Protein AF-0000000084530623 (afdb_homodimer)

Nearest PDB structures (foldseek):
  5x11-assembly3_D  TM=7.740E-01  e=1.094E-07  Bacillus spizizenii str. W23
  5x11-assembly1_B  TM=7.734E-01  e=1.094E-07  Bacillus spizizenii str. W23
  5y8t-assembly2_B  TM=8.026E-01  e=1.816E-06  Bacillus spizizenii str. W23
  5x11-assembly2_E  TM=7.440E-01  e=3.146E-06  Bacillus spizizenii str. W23
  2dpd-assembly1_B  TM=6.064E-01  e=1.530E-02  Bacillus subtilis

Radius of gyration: 24.26 Å; Cα contacts (8 Å, |Δi|>4): 432; chains: 2; bounding box: 48×68×61 Å

Sequence (396 aa):
MAKRRKVSNPLALVVLAELGAEPMHPYEMGRRLKEHGKDRNVKYNRSSLYMVVEQLRKAGFVAEQETVRDTQRPERTVYALTPEGQAEMLDWMREWLSEPQDEYPAFGVALCLLVVLPTEESAELLGRRLEALDERIDASRALLHKGEEMGVHPMFVVEEEFALAMLQAERRYTERLIAQIGEPEFNRTLREFMRSLQMAKRRKVSNPLALVVLAELGAEPMHPYEMGRRLKEHGKDRNVKYNRSSLYMVVEQLRKAGFVAEQETVRDTQRPERTVYALTPEGQAEMLDWMREWLSEPQDEYPAFGVALCLLVVLPTEESAELLGRRLEALDERIDASRALLHKGEEMGVHPMFVVEEEFALAMLQAERRYTERLIAQIGEPEFNRTLREFMRSLQ

pLDDT: mean 90.29, std 12.12, range [48.0, 98.88]

Solvent-accessible surface area (backbone atoms only — not comparable to full-atom values): 21869 Å² total; per-residue (Å²): 128,87,78,87,53,99,72,71,53,71,57,45,54,52,50,43,53,53,24,62,75,44,64,45,32,68,67,59,48,55,51,48,34,59,72,68,52,48,48,72,47,34,93,70,51,74,69,54,50,57,50,42,51,51,52,34,36,75,71,51,26,31,42,80,43,81,58,76,78,62,84,84,55,86,83,70,64,28,32,30,53,30,75,59,20,50,51,49,42,53,52,49,43,51,45,36,48,24,43,88,72,94,74,63,53,62,51,48,45,34,39,68,50,46,81,80,46,58,56,67,57,48,39,54,33,45,50,49,20,46,53,52,43,50,52,52,44,50,52,47,51,49,52,54,50,51,36,54,74,70,65,52,59,68,76,81,43,47,31,57,54,49,51,42,48,49,49,51,40,51,43,55,50,50,54,50,48,40,56,49,56,65,32,66,67,51,49,52,52,46,53,54,50,56,55,67,74,102,128,87,76,90,52,99,72,71,52,69,57,46,53,53,50,43,52,53,25,63,75,42,64,44,32,68,67,59,49,53,53,48,34,59,72,67,50,49,50,71,46,35,92,71,50,74,70,56,52,56,51,41,52,50,52,34,34,75,71,50,27,30,43,78,42,83,57,76,78,61,84,85,55,87,84,70,64,27,33,30,54,29,75,61,20,50,50,48,42,53,52,49,43,51,45,34,48,24,43,87,72,94,73,64,52,61,52,47,42,32,37,66,51,46,81,81,47,58,56,69,57,49,39,53,33,43,50,49,20,46,54,52,44,50,52,52,45,52,52,47,51,50,53,53,50,50,36,55,76,71,63,52,58,66,79,80,42,49,31,57,54,48,52,43,49,50,49,52,40,52,44,54,52,51,54,51,49,40,55,48,58,64,32,66,67,50,50,52,53,46,53,54,50,55,56,66,74,102

Foldseek 3Di:
DDDDDLQDAPVLLVVLVVQAVHWAFLVVSLVVCVVLVVCVVHVDDSVVSVVSVVSCVVVVQKDWDPDPCPPPDDPRTIIHGDPVVVVVSVVVVVCVVPDDDDDDDPVNVCVVVVVVDDLVVVLVVLVVVLVVLVVVLVVLVVVVVVCVVVVNDVVSCVVSVVVNVVSVVVNVVSVVSSVQSPDPVNVVVVVVVVVVVD/DPDDDLQDAPVLLVVLVVQAVHWAFLVVSVVVCVVLVVCVVHVDDSVVSVVSVVSCVVVVQKDWDPDPCPPPDDDRTIIHGDPVVVVVSVVVVVCVVPDDDDDDDPVNVCVVVVVVDDLVVVLVVLVVVLVVLVVVLVVLVVVVVVCVVVVNDVVSCVVSVVVNVVSVVVNVVSVVSSVQSPDPVNVVVVVVVVVVVD

Secondary structure (DSSP, 8-state):
-PPP-SS--HHHHHHHHHHHH--B-HHHHHHHHHHTTGGGTS---HHHHHHHHHHHHHTTSEEEE-----TTS----EEEE-HHHHHHHHHHHHHHHHSPPP---HHHHHHHTGGGS-HHHHHHHHHHHHHHHHHHHHHHHHHHHHHHHTT--GGGGHHHHHHHHHHHHHHHHHHHHHHHHT-HHHHHHHHHHHHHH-/-PPP-SS--HHHHHHHHHHHH--B-HHHHHHHHHHTTGGGTS---HHHHHHHHHHHHHTTSEEEE-----TTS--PPEEEE-HHHHHHHHHHHHHHHHSPPP---HHHHHHHTGGGS-HHHHHHHHHHHHHHHHHHHHHHHHHHHHHHHTT--GGGGHHHHHHHHHHHHHHHHHHHHHHHHH-HHHHHHHHHHHHHH-

Structure (mmCIF, N/CA/C/O backbone):
data_AF-0000000084530623-model_v1
#
loop_
_entity.id
_entity.type
_entity.pdbx_description
1 polymer 'PadR family transcriptional regulator'
#
loop_
_atom_site.group_PDB
_atom_site.id
_atom_site.type_symbol
_atom_site.label_atom_id
_atom_site.label_alt_id
_atom_site.label_comp_id
_atom_site.label_asym_id
_atom_site.label_entity_id
_atom_site.label_seq_id
_atom_site.pdbx_PDB_ins_code
_atom_site.Cartn_x
_atom_site.Cartn_y
_atom_site.Cartn_z
_atom_site.occupancy
_atom_site.B_iso_or_equiv
_atom_site.auth_seq_id
_atom_site.auth_comp_id
_atom_site.auth_asym_id
_atom_site.auth_atom_id
_atom_site.pdbx_PDB_model_num
ATOM 1 N N . MET A 1 1 ? -2.211 8.555 -14.922 1 56.53 1 MET A N 1
ATOM 2 C CA . MET A 1 1 ? -0.882 8.32 -14.367 1 56.53 1 MET A CA 1
ATOM 3 C C . MET A 1 1 ? -0.499 9.414 -13.383 1 56.53 1 MET A C 1
ATOM 5 O O . MET A 1 1 ? -0.974 10.547 -13.492 1 56.53 1 MET A O 1
ATOM 9 N N . ALA A 1 2 ? 0.182 8.906 -12.289 1 60.12 2 ALA A N 1
ATOM 10 C CA . ALA A 1 2 ? 0.637 9.938 -11.367 1 60.12 2 ALA A CA 1
ATOM 11 C C . ALA A 1 2 ? 1.493 10.977 -12.078 1 60.12 2 ALA A C 1
ATOM 13 O O . ALA A 1 2 ? 2.287 10.641 -12.961 1 60.12 2 ALA A O 1
ATOM 14 N N . LYS A 1 3 ? 1.276 12.273 -11.852 1 73.38 3 LYS A N 1
ATOM 15 C CA . LYS A 1 3 ? 2.062 13.383 -12.383 1 73.38 3 LYS A CA 1
ATOM 16 C C . LYS A 1 3 ? 3.514 13.297 -11.922 1 73.38 3 LYS A C 1
ATOM 18 O O . LYS A 1 3 ? 3.787 12.93 -10.773 1 73.38 3 LYS A O 1
ATOM 23 N N . ARG A 1 4 ? 4.324 13.57 -12.867 1 81.88 4 ARG A N 1
ATOM 24 C CA . ARG A 1 4 ? 5.742 13.609 -12.523 1 81.88 4 ARG A CA 1
ATOM 25 C C . ARG A 1 4 ? 6.082 14.859 -11.719 1 81.88 4 ARG A C 1
ATOM 27 O O . ARG A 1 4 ? 5.875 15.977 -12.195 1 81.88 4 ARG A O 1
ATOM 34 N N . ARG A 1 5 ? 6.492 14.656 -10.594 1 92.06 5 ARG A N 1
ATOM 35 C CA . ARG A 1 5 ? 6.805 15.773 -9.703 1 92.06 5 ARG A CA 1
ATOM 36 C C . ARG A 1 5 ? 8.312 15.922 -9.523 1 92.06 5 ARG A C 1
ATOM 38 O O . ARG A 1 5 ? 9.047 14.93 -9.516 1 92.06 5 ARG A O 1
ATOM 45 N N . LYS A 1 6 ? 8.75 17.219 -9.398 1 93.12 6 LYS A N 1
ATOM 46 C CA . LYS A 1 6 ? 10.172 17.5 -9.188 1 93.12 6 LYS A CA 1
ATOM 47 C C . LYS A 1 6 ? 10.703 16.766 -7.965 1 93.12 6 LYS A C 1
ATOM 49 O O . LYS A 1 6 ? 11.836 16.281 -7.965 1 93.12 6 LYS A O 1
ATOM 54 N N . VAL A 1 7 ? 9.953 16.766 -6.961 1 94 7 VAL A N 1
ATOM 55 C CA . VAL A 1 7 ? 10.211 15.992 -5.75 1 94 7 VAL A CA 1
ATOM 56 C C . VAL A 1 7 ? 9.023 15.07 -5.461 1 94 7 VAL A C 1
ATOM 58 O O . VAL A 1 7 ? 7.922 15.547 -5.188 1 94 7 VAL A O 1
ATOM 61 N N . SER A 1 8 ? 9.281 13.789 -5.492 1 92.31 8 SER A N 1
ATOM 62 C CA . SER A 1 8 ? 8.133 12.898 -5.523 1 92.31 8 SER A CA 1
ATOM 63 C C . SER A 1 8 ? 8.039 12.055 -4.254 1 92.31 8 SER A C 1
ATOM 65 O O . SER A 1 8 ? 7.074 11.32 -4.059 1 92.31 8 SER A O 1
ATOM 67 N N . ASN A 1 9 ? 9 12.18 -3.375 1 91.19 9 ASN A N 1
ATOM 68 C CA . ASN A 1 9 ? 8.961 11.477 -2.1 1 91.19 9 ASN A CA 1
ATOM 69 C C . ASN A 1 9 ? 7.777 11.922 -1.245 1 91.19 9 ASN A C 1
ATOM 71 O O . ASN A 1 9 ? 7.59 13.117 -1.017 1 91.19 9 ASN A O 1
ATOM 75 N N . PRO A 1 10 ? 6.996 10.961 -0.773 1 92.5 10 PRO A N 1
ATOM 76 C CA . PRO A 1 10 ? 5.848 11.336 0.053 1 92.5 10 PRO A CA 1
ATOM 77 C C . PRO A 1 10 ? 6.234 12.211 1.244 1 92.5 10 PRO A C 1
ATOM 79 O O . PRO A 1 10 ? 5.449 13.055 1.678 1 92.5 10 PRO A O 1
ATOM 82 N N . LEU A 1 11 ? 7.375 11.992 1.743 1 92.69 11 LEU A N 1
ATOM 83 C CA . LEU A 1 11 ? 7.859 12.828 2.836 1 92.69 11 LEU A CA 1
ATOM 84 C C . LEU A 1 11 ? 7.891 14.297 2.424 1 92.69 11 LEU A C 1
ATOM 86 O O . LEU A 1 11 ? 7.676 15.188 3.252 1 92.69 11 LEU A O 1
ATOM 90 N N . ALA A 1 12 ? 8.125 14.578 1.174 1 95.44 12 ALA A N 1
ATOM 91 C CA . ALA A 1 12 ? 8.164 15.945 0.664 1 95.44 12 ALA A CA 1
ATOM 92 C C . ALA A 1 12 ? 6.809 16.625 0.838 1 95.44 12 ALA A C 1
ATOM 94 O O . ALA A 1 12 ? 6.746 17.812 1.179 1 95.44 12 ALA A O 1
ATOM 95 N N . LEU A 1 13 ? 5.777 15.93 0.601 1 95.31 13 LEU A N 1
ATOM 96 C CA . LEU A 1 13 ? 4.445 16.5 0.785 1 95.31 13 LEU A CA 1
ATOM 97 C C . LEU A 1 13 ? 4.207 16.859 2.246 1 95.31 13 LEU A C 1
ATOM 99 O O . LEU A 1 13 ? 3.648 17.922 2.543 1 95.31 13 LEU A O 1
ATOM 103 N N . VAL A 1 14 ? 4.645 16.016 3.111 1 93.94 14 VAL A N 1
ATOM 104 C CA . VAL A 1 14 ? 4.5 16.25 4.543 1 93.94 14 VAL A CA 1
ATOM 105 C C . VAL A 1 14 ? 5.297 17.484 4.949 1 93.94 14 VAL A C 1
ATOM 107 O O . VAL A 1 14 ? 4.797 18.344 5.684 1 93.94 14 VAL A O 1
ATOM 110 N N . VAL A 1 15 ? 6.461 17.578 4.41 1 94.5 15 VAL A N 1
ATOM 111 C CA . VAL A 1 15 ? 7.324 18.719 4.707 1 94.5 15 VAL A CA 1
ATOM 112 C C . VAL A 1 15 ? 6.668 20 4.215 1 94.5 15 VAL A C 1
ATOM 114 O O . VAL A 1 15 ? 6.629 21 4.934 1 94.5 15 VAL A O 1
ATOM 117 N N . LEU A 1 16 ? 6.188 19.984 3.021 1 96.94 16 LEU A N 1
ATOM 118 C CA . LEU A 1 16 ? 5.504 21.156 2.471 1 96.94 16 LEU A CA 1
ATOM 119 C C . LEU A 1 16 ? 4.34 21.578 3.361 1 96.94 16 LEU A C 1
ATOM 121 O O . LEU A 1 16 ? 4.156 22.766 3.633 1 96.94 16 LEU A O 1
ATOM 125 N N . ALA A 1 17 ? 3.611 20.625 3.809 1 94.75 17 ALA A N 1
ATOM 126 C CA . ALA A 1 17 ? 2.455 20.922 4.652 1 94.75 17 ALA A CA 1
ATOM 127 C C . ALA A 1 17 ? 2.885 21.516 5.988 1 94.75 17 ALA A C 1
ATOM 129 O O . ALA A 1 17 ? 2.281 22.484 6.465 1 94.75 17 ALA A O 1
ATOM 130 N N . GLU A 1 18 ? 3.885 20.953 6.586 1 92.75 18 GLU A N 1
ATOM 131 C CA . GLU A 1 18 ? 4.391 21.469 7.855 1 92.75 18 GLU A CA 1
ATOM 132 C C . GLU A 1 18 ? 4.887 22.906 7.715 1 92.75 18 GLU A C 1
ATOM 134 O O . GLU A 1 18 ? 4.586 23.75 8.555 1 92.75 18 GLU A O 1
ATOM 139 N N . LEU A 1 19 ? 5.566 23.156 6.668 1 95.06 19 LEU A N 1
ATOM 140 C CA . LEU A 1 19 ? 6.117 24.484 6.449 1 95.06 19 LEU A CA 1
ATOM 141 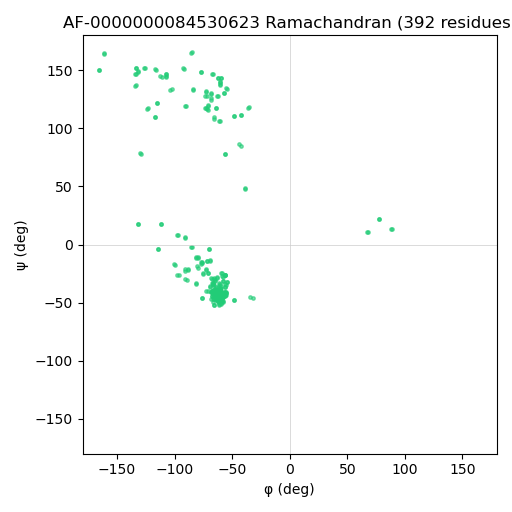C C . LEU A 1 19 ? 5.023 25.469 6.027 1 95.06 19 LEU A C 1
ATOM 143 O O . LEU A 1 19 ? 5.191 26.688 6.145 1 95.06 19 LEU A O 1
ATOM 147 N N . GLY A 1 20 ? 3.992 24.969 5.469 1 93.38 20 GLY A N 1
ATOM 148 C CA . GLY A 1 20 ? 2.832 25.797 5.164 1 93.38 20 GLY A CA 1
ATOM 149 C C . GLY A 1 20 ? 2.168 26.375 6.402 1 93.38 20 GLY A C 1
ATOM 150 O O . GLY A 1 20 ? 1.585 27.453 6.352 1 93.38 20 GLY A O 1
ATOM 151 N N . ALA A 1 21 ? 2.295 25.656 7.469 1 90.19 21 ALA A N 1
ATOM 152 C CA . ALA A 1 21 ? 1.746 26.141 8.734 1 90.19 21 ALA A CA 1
ATOM 153 C C . ALA A 1 21 ? 2.627 27.234 9.336 1 90.19 21 ALA A C 1
ATOM 155 O O . ALA A 1 21 ? 2.125 28.281 9.773 1 90.19 21 ALA A O 1
ATOM 156 N N . GLU A 1 22 ? 3.873 26.984 9.344 1 91.81 22 GLU A N 1
ATOM 157 C CA . GLU A 1 22 ? 4.836 27.984 9.82 1 91.81 22 GLU A CA 1
ATOM 158 C C . GLU A 1 22 ? 6.258 27.609 9.406 1 91.81 22 GLU A C 1
ATOM 160 O O . GLU A 1 22 ? 6.582 26.438 9.273 1 91.81 22 GLU A O 1
ATOM 165 N N . PRO A 1 23 ? 7.047 28.656 9.227 1 94.44 23 PRO A N 1
ATOM 166 C CA . PRO A 1 23 ? 8.469 28.375 8.984 1 94.44 23 PRO A CA 1
ATOM 167 C C . PRO A 1 23 ? 9.125 27.656 10.164 1 94.44 23 PRO A C 1
ATOM 169 O O . PRO A 1 23 ? 8.781 27.891 11.32 1 94.44 23 PRO A O 1
ATOM 172 N N . MET A 1 24 ? 10.086 26.688 9.859 1 92.81 24 MET A N 1
ATOM 173 C CA . MET A 1 24 ? 10.742 25.969 10.961 1 92.81 24 MET A CA 1
ATOM 174 C C . MET A 1 24 ? 12.039 25.312 10.484 1 92.81 24 MET A C 1
ATOM 176 O O . MET A 1 24 ? 12.297 25.25 9.281 1 92.81 24 MET A O 1
ATOM 180 N N . HIS A 1 25 ? 12.836 24.938 11.484 1 92.56 25 HIS A N 1
ATOM 181 C CA . HIS A 1 25 ? 14.031 24.141 11.234 1 92.56 25 HIS A CA 1
ATOM 182 C C . HIS A 1 25 ? 13.688 22.672 10.977 1 92.56 25 HIS A C 1
ATOM 184 O O . HIS A 1 25 ? 12.711 22.156 11.531 1 92.56 25 HIS A O 1
ATOM 190 N N . PRO A 1 26 ? 14.539 22.062 10.133 1 90.12 26 PRO A N 1
ATOM 191 C CA . PRO A 1 26 ? 14.305 20.625 9.922 1 90.12 26 PRO A CA 1
ATOM 192 C C . PRO A 1 26 ? 14.297 19.828 11.234 1 90.12 26 PRO A C 1
ATOM 194 O O . PRO A 1 26 ? 13.523 18.891 11.383 1 90.12 26 PRO A O 1
ATOM 197 N N . TYR A 1 27 ? 15.078 20.266 12.055 1 87.94 27 TYR A N 1
ATOM 198 C CA . TYR A 1 27 ? 15.133 19.578 13.352 1 87.94 27 TYR A CA 1
ATOM 199 C C . TYR A 1 27 ? 13.789 19.656 14.055 1 87.94 27 TYR A C 1
ATOM 201 O O . TYR A 1 27 ? 13.297 18.641 14.586 1 87.94 27 TYR A O 1
ATOM 209 N N . GLU A 1 28 ? 13.25 20.781 14.18 1 87.56 28 GLU A N 1
ATOM 210 C CA . GLU A 1 28 ? 11.945 20.984 14.805 1 87.56 28 GLU A CA 1
ATOM 211 C C . GLU A 1 28 ? 10.852 20.234 14.062 1 87.56 28 GLU A C 1
ATOM 213 O O . GLU A 1 28 ? 9.945 19.672 14.68 1 87.56 28 GLU A O 1
ATOM 218 N N . MET A 1 29 ? 10.953 20.203 12.797 1 88.44 29 MET A N 1
ATOM 219 C CA . MET A 1 29 ? 9.977 19.484 11.977 1 88.44 29 MET A CA 1
ATOM 220 C C . MET A 1 29 ? 9.992 17.984 12.305 1 88.44 29 MET A C 1
ATOM 222 O O . MET A 1 29 ? 8.938 17.375 12.453 1 88.44 29 MET A O 1
ATOM 226 N N . GLY A 1 30 ? 11.156 17.406 12.344 1 85.56 30 GLY A N 1
ATOM 227 C CA . GLY A 1 30 ? 11.289 16.016 12.711 1 85.56 30 GLY A CA 1
ATOM 228 C C . GLY A 1 30 ? 10.672 15.695 14.062 1 85.56 30 GLY A C 1
ATOM 229 O O . GLY A 1 30 ? 10 14.672 14.219 1 85.56 30 GLY A O 1
ATOM 230 N N . ARG A 1 31 ? 10.867 16.578 15.008 1 84.44 31 ARG A N 1
ATOM 231 C CA . ARG A 1 31 ? 10.297 16.406 16.344 1 84.44 31 ARG A CA 1
ATOM 232 C C . ARG A 1 31 ? 8.773 16.422 16.297 1 84.44 31 ARG A C 1
ATOM 234 O O . ARG A 1 31 ? 8.125 15.578 16.922 1 84.44 31 ARG A O 1
ATOM 241 N N . ARG A 1 32 ? 8.258 17.266 15.547 1 83.38 32 ARG A N 1
ATOM 242 C CA . ARG A 1 32 ? 6.809 17.375 15.422 1 83.38 32 ARG A CA 1
ATOM 243 C C . ARG A 1 32 ? 6.223 16.156 14.742 1 83.38 32 ARG A C 1
ATOM 245 O O . ARG A 1 32 ? 5.152 15.672 15.125 1 83.38 32 ARG A O 1
ATOM 252 N N . LEU A 1 33 ? 6.887 15.711 13.75 1 82.44 33 LEU A N 1
ATOM 253 C CA . LEU A 1 33 ? 6.418 14.531 13.023 1 82.44 33 LEU A CA 1
ATOM 254 C C . LEU A 1 33 ? 6.355 13.32 13.945 1 82.44 33 LEU A C 1
ATOM 256 O O . LEU A 1 33 ? 5.422 12.516 13.867 1 82.44 33 LEU A O 1
ATOM 260 N N . LYS A 1 34 ? 7.293 13.172 14.766 1 77.38 34 LYS A N 1
ATOM 261 C CA . LYS A 1 34 ? 7.324 12.078 15.727 1 77.38 34 LYS A CA 1
ATOM 262 C C . LYS A 1 34 ? 6.227 12.234 16.781 1 77.38 34 LYS A C 1
ATOM 264 O O . LYS A 1 34 ? 5.559 11.258 17.125 1 77.38 34 LYS A O 1
ATOM 269 N N . GLU A 1 35 ? 6.066 13.453 17.188 1 74.44 35 GLU A N 1
ATOM 270 C CA . GLU A 1 35 ? 5.102 13.742 18.234 1 74.44 35 GLU A CA 1
ATOM 271 C C . GLU A 1 35 ? 3.668 13.539 17.75 1 74.44 35 GLU A C 1
ATOM 273 O O . GLU A 1 35 ? 2.809 13.078 18.5 1 74.44 35 GLU A O 1
ATOM 278 N N . HIS A 1 36 ? 3.461 13.883 16.5 1 69.69 36 HIS A N 1
ATOM 279 C CA . HIS A 1 36 ? 2.102 13.828 15.977 1 69.69 36 HIS A CA 1
ATOM 280 C C . HIS A 1 36 ? 1.804 12.469 15.352 1 69.69 36 HIS A C 1
ATOM 282 O O . HIS A 1 36 ? 0.702 12.242 14.852 1 69.69 36 HIS A O 1
ATOM 288 N N . GLY A 1 37 ? 2.715 11.594 15.5 1 67.12 37 GLY A N 1
ATOM 289 C CA . GLY A 1 37 ? 2.502 10.25 15 1 67.12 37 GLY A CA 1
ATOM 290 C C . GLY A 1 37 ? 2.447 10.18 13.484 1 67.12 37 GLY A C 1
ATOM 291 O O . GLY A 1 37 ? 1.948 9.203 12.914 1 67.12 37 GLY A O 1
ATOM 292 N N . LYS A 1 38 ? 2.793 11.227 12.914 1 61.16 38 LYS A N 1
ATOM 293 C CA . LYS A 1 38 ? 2.76 11.25 11.453 1 61.16 38 LYS A CA 1
ATOM 294 C C . LYS A 1 38 ? 3.84 10.344 10.867 1 61.16 38 LYS A C 1
ATOM 296 O O . LYS A 1 38 ? 3.791 10 9.688 1 61.16 38 LYS A O 1
ATOM 301 N N . ASP A 1 39 ? 4.75 9.961 11.711 1 59.38 39 ASP A N 1
ATOM 302 C CA . ASP A 1 39 ? 5.816 9.062 11.273 1 59.38 39 ASP A CA 1
ATOM 303 C C . ASP A 1 39 ? 5.277 7.66 11 1 59.38 39 ASP A C 1
ATOM 305 O O . ASP A 1 39 ? 5.965 6.836 10.391 1 59.38 39 ASP A O 1
ATOM 309 N N . ARG A 1 40 ? 4.02 7.539 11.281 1 65.12 40 ARG A N 1
ATOM 310 C CA . ARG A 1 40 ? 3.41 6.238 11.023 1 65.12 40 ARG A CA 1
ATOM 311 C C . ARG A 1 40 ? 2.887 6.145 9.594 1 65.12 40 ARG A C 1
ATOM 313 O O . ARG A 1 40 ? 2.719 5.051 9.062 1 65.12 40 ARG A O 1
ATOM 320 N N . ASN A 1 41 ? 2.674 7.246 9.055 1 68.38 41 ASN A N 1
ATOM 321 C CA . ASN A 1 41 ? 2.012 7.258 7.758 1 68.38 41 ASN A CA 1
ATOM 322 C C . ASN A 1 41 ? 3.014 7.434 6.617 1 68.38 41 ASN A C 1
ATOM 324 O O . ASN A 1 41 ? 2.672 7.238 5.449 1 68.38 41 ASN A O 1
ATOM 328 N N . VAL A 1 42 ? 4.18 7.898 7.016 1 73.56 42 VAL A N 1
ATOM 329 C CA . VAL A 1 42 ? 5.238 8.062 6.027 1 73.56 42 VAL A CA 1
ATOM 330 C C . VAL A 1 42 ? 6.547 7.484 6.57 1 73.56 42 VAL A C 1
ATOM 332 O O . VAL A 1 42 ? 6.832 7.602 7.762 1 73.56 42 VAL A O 1
ATOM 335 N N . LYS A 1 43 ? 7.23 6.781 5.715 1 67.75 43 LYS A N 1
ATOM 336 C CA . LYS A 1 43 ? 8.57 6.352 6.117 1 67.75 43 LYS A CA 1
ATOM 337 C C . LYS A 1 43 ? 9.469 7.551 6.395 1 67.75 43 LYS A C 1
ATOM 339 O O . LYS A 1 43 ? 9.703 8.383 5.512 1 67.75 43 LYS A O 1
ATOM 344 N N . TYR A 1 44 ? 9.664 7.703 7.766 1 71.88 44 TYR A N 1
ATOM 345 C CA . TYR A 1 44 ? 10.453 8.844 8.211 1 71.88 44 TYR A CA 1
ATOM 346 C C . TYR A 1 44 ? 11.742 8.391 8.891 1 71.88 44 TYR A C 1
ATOM 348 O O . TYR A 1 44 ? 11.719 7.516 9.75 1 71.88 44 TYR A O 1
ATOM 356 N N . ASN A 1 45 ? 12.812 8.859 8.312 1 71.06 45 ASN A N 1
ATOM 357 C CA . ASN A 1 45 ? 14.031 8.906 9.109 1 71.06 45 ASN A CA 1
ATOM 358 C C . ASN A 1 45 ? 14.711 10.273 9.008 1 71.06 45 ASN A C 1
ATOM 360 O O . ASN A 1 45 ? 14.477 11.016 8.055 1 71.06 45 ASN A O 1
ATOM 364 N N . ARG A 1 46 ? 15.406 10.688 10.062 1 74.12 46 ARG A N 1
ATOM 365 C CA . ARG A 1 46 ? 16.031 12 10.156 1 74.12 46 ARG A CA 1
ATOM 366 C C . ARG A 1 46 ? 16.844 12.312 8.898 1 74.12 46 ARG A C 1
ATOM 368 O O . ARG A 1 46 ? 16.766 13.414 8.359 1 74.12 46 ARG A O 1
ATOM 375 N N . SER A 1 47 ? 17.625 11.414 8.492 1 79.19 47 SER A N 1
ATOM 376 C CA . SER A 1 47 ? 18.469 11.633 7.324 1 79.19 47 SER A CA 1
ATOM 377 C C . SER A 1 47 ? 17.625 11.938 6.086 1 79.19 47 SER A C 1
ATOM 379 O O . SER A 1 47 ? 17.984 12.812 5.293 1 79.19 47 SER A O 1
ATOM 381 N N . SER A 1 48 ? 16.578 11.25 5.977 1 87.94 48 SER A N 1
ATOM 382 C CA . SER A 1 48 ? 15.727 11.461 4.816 1 87.94 48 SER A CA 1
ATOM 383 C C . SER A 1 48 ? 15.055 12.828 4.863 1 87.94 48 SER A C 1
ATOM 385 O O . SER A 1 48 ? 14.836 13.453 3.82 1 87.94 48 SER A O 1
ATOM 387 N N . LEU A 1 49 ? 14.82 13.344 6 1 90.62 49 LEU A N 1
ATOM 388 C CA . LEU A 1 49 ? 14.172 14.648 6.145 1 90.62 49 LEU A CA 1
ATOM 389 C C . LEU A 1 49 ? 15.055 15.758 5.59 1 90.62 49 LEU A C 1
ATOM 391 O O . LEU A 1 49 ? 14.586 16.594 4.812 1 90.62 49 LEU A O 1
ATOM 395 N N . TYR A 1 50 ? 16.297 15.734 5.957 1 91.94 50 TYR A N 1
ATOM 396 C CA . TYR A 1 50 ? 17.219 16.75 5.496 1 91.94 50 TYR A CA 1
ATOM 397 C C . TYR A 1 50 ? 17.406 16.688 3.984 1 91.94 50 TYR A C 1
ATOM 399 O O . TYR A 1 50 ? 17.5 17.719 3.314 1 91.94 50 TYR A O 1
ATOM 407 N N . MET A 1 51 ? 17.484 15.531 3.557 1 94.56 51 MET A N 1
ATOM 408 C CA . MET A 1 51 ? 17.609 15.328 2.117 1 94.56 51 MET A CA 1
ATOM 409 C C . MET A 1 51 ? 16.406 15.891 1.375 1 94.56 51 MET A C 1
ATOM 411 O O . MET A 1 51 ? 16.562 16.562 0.356 1 94.56 51 MET A O 1
ATOM 415 N N . VAL A 1 52 ? 15.312 15.633 1.84 1 95.25 52 VAL A N 1
ATOM 416 C CA . VAL A 1 52 ? 14.078 16.062 1.195 1 95.25 52 VAL A CA 1
ATOM 417 C C . VAL A 1 52 ? 13.977 17.594 1.249 1 95.25 52 VAL A C 1
ATOM 419 O O . VAL A 1 52 ? 13.594 18.234 0.268 1 95.25 52 VAL A O 1
ATOM 422 N N . VAL A 1 53 ? 14.32 18.156 2.365 1 95 53 VAL A N 1
ATOM 423 C CA . VAL A 1 53 ? 14.289 19.609 2.5 1 95 53 VAL A CA 1
ATOM 424 C C . VAL A 1 53 ? 15.219 20.25 1.47 1 95 53 VAL A C 1
ATOM 426 O O . VAL A 1 53 ? 14.859 21.219 0.814 1 95 53 VAL A O 1
ATOM 429 N N . GLU A 1 54 ? 16.359 19.688 1.31 1 95.12 54 GLU A N 1
ATOM 430 C CA . GLU A 1 54 ? 17.312 20.188 0.336 1 95.12 54 GLU A CA 1
ATOM 431 C C . GLU A 1 54 ? 16.781 20.062 -1.087 1 95.12 54 GLU A C 1
ATOM 433 O O . GLU A 1 54 ? 16.953 20.969 -1.902 1 95.12 54 GLU A O 1
ATOM 438 N N . GLN A 1 55 ? 16.172 18.938 -1.371 1 97.38 55 GLN A N 1
ATOM 439 C CA . GLN A 1 55 ? 15.57 18.734 -2.688 1 97.38 55 GLN A CA 1
ATOM 440 C C . GLN A 1 55 ? 14.477 19.766 -2.955 1 97.38 55 GLN A C 1
ATOM 442 O O . GLN A 1 55 ? 14.375 20.312 -4.059 1 97.38 55 GLN A O 1
ATOM 447 N N . LEU A 1 56 ? 13.703 20.047 -1.978 1 97.94 56 LEU A N 1
ATOM 448 C CA . LEU A 1 56 ? 12.625 21.016 -2.109 1 97.94 56 LEU A CA 1
ATOM 449 C C . LEU A 1 56 ? 13.18 22.422 -2.307 1 97.94 56 LEU A C 1
ATOM 451 O O . LEU A 1 56 ? 12.625 23.219 -3.07 1 97.94 56 LEU A O 1
ATOM 455 N N . ARG A 1 57 ? 14.211 22.734 -1.609 1 97.06 57 ARG A N 1
ATOM 456 C CA . ARG A 1 57 ? 14.867 24.016 -1.771 1 97.06 57 ARG A CA 1
ATOM 457 C C . ARG A 1 57 ? 15.398 24.188 -3.189 1 97.06 57 ARG A C 1
ATOM 459 O O . ARG A 1 57 ? 15.18 25.219 -3.822 1 97.06 57 ARG A O 1
ATOM 466 N N . LYS A 1 58 ? 16.062 23.172 -3.641 1 97.5 58 LYS A N 1
ATOM 467 C CA . LYS A 1 58 ? 16.625 23.203 -4.988 1 97.5 58 LYS A CA 1
ATOM 468 C C . LYS A 1 58 ? 15.516 23.359 -6.035 1 97.5 58 LYS A C 1
ATOM 470 O O . LYS A 1 58 ? 15.719 24 -7.062 1 97.5 58 LYS A O 1
ATOM 475 N N . ALA A 1 59 ? 14.375 22.781 -5.738 1 97.81 59 ALA A N 1
ATOM 476 C CA . ALA A 1 59 ? 13.242 22.828 -6.656 1 97.81 59 ALA A CA 1
ATOM 477 C C . ALA A 1 59 ? 12.516 24.172 -6.559 1 97.81 59 ALA A C 1
ATOM 479 O O . ALA A 1 59 ? 11.617 24.453 -7.352 1 97.81 59 ALA A O 1
ATOM 480 N N . GLY A 1 60 ? 12.852 24.969 -5.539 1 97.81 60 GLY A N 1
ATOM 481 C CA . GLY A 1 60 ? 12.266 26.281 -5.371 1 97.81 60 GLY A CA 1
ATOM 482 C C . GLY A 1 60 ? 10.977 26.266 -4.559 1 97.81 60 GLY A C 1
ATOM 483 O O . GLY A 1 60 ? 10.242 27.266 -4.531 1 97.81 60 GLY A O 1
ATOM 484 N N . PHE A 1 61 ? 10.688 25.188 -3.898 1 98.38 61 PHE A N 1
ATOM 485 C CA . PHE A 1 61 ? 9.422 25.031 -3.188 1 98.38 61 PHE A CA 1
ATOM 486 C C . PHE A 1 61 ? 9.547 25.516 -1.749 1 98.38 61 PHE A C 1
ATOM 488 O O . PHE A 1 61 ? 8.539 25.812 -1.095 1 98.38 61 PHE A O 1
ATOM 495 N N . VAL A 1 62 ? 10.789 25.547 -1.231 1 97.75 62 VAL A N 1
ATOM 496 C CA . VAL A 1 62 ? 11.086 26.109 0.085 1 97.75 62 VAL A CA 1
ATOM 497 C C . VAL A 1 62 ? 12.312 27.016 -0.001 1 97.75 62 VAL A C 1
ATOM 499 O O . VAL A 1 62 ? 13.141 26.859 -0.899 1 97.75 62 VAL A O 1
ATOM 502 N N . ALA A 1 63 ? 12.367 28 0.889 1 96.94 63 ALA A N 1
ATOM 503 C CA . ALA A 1 63 ? 13.484 28.953 0.905 1 96.94 63 ALA A CA 1
ATOM 504 C C . ALA A 1 63 ? 14.008 29.156 2.324 1 96.94 63 ALA A C 1
ATOM 506 O O . ALA A 1 63 ? 13.242 29.078 3.289 1 96.94 63 ALA A O 1
ATOM 507 N N . GLU A 1 64 ? 15.32 29.375 2.391 1 93.94 64 GLU A N 1
ATOM 508 C CA . GLU A 1 64 ? 15.922 29.719 3.676 1 93.94 64 GLU A CA 1
ATOM 509 C C . GLU A 1 64 ? 15.477 31.109 4.137 1 93.94 64 GLU A C 1
ATOM 511 O O . GLU A 1 64 ? 15.43 32.031 3.34 1 93.94 64 GLU A O 1
ATOM 516 N N . GLN A 1 65 ? 14.938 31.078 5.328 1 86.62 65 GLN A N 1
ATOM 517 C CA . GLN A 1 65 ? 14.625 32.375 5.906 1 86.62 65 GLN A CA 1
ATOM 518 C C . GLN A 1 65 ? 15.805 32.906 6.707 1 86.62 65 GLN A C 1
ATOM 520 O O . GLN A 1 65 ? 16.531 32.156 7.359 1 86.62 65 GLN A O 1
ATOM 525 N N . GLU A 1 66 ? 16.344 34.031 6.344 1 65.44 66 GLU A N 1
ATOM 526 C CA . GLU A 1 66 ? 17.484 34.688 6.98 1 65.44 66 GLU A CA 1
ATOM 527 C C . GLU A 1 66 ? 17.359 34.656 8.5 1 65.44 66 GLU A C 1
ATOM 529 O O . GLU A 1 66 ? 16.297 34.938 9.055 1 65.44 66 GLU A O 1
ATOM 534 N N . THR A 1 67 ? 17.828 33.562 9.078 1 56.97 67 THR A N 1
ATOM 535 C CA . THR A 1 67 ? 17.922 33.594 10.531 1 56.97 67 THR A CA 1
ATOM 536 C C . THR A 1 67 ? 18.594 34.875 10.992 1 56.97 67 THR A C 1
ATOM 538 O O . THR A 1 67 ? 19.625 35.281 10.445 1 56.97 67 THR A O 1
ATOM 541 N N . VAL A 1 68 ? 17.906 35.75 11.602 1 52.81 68 VAL A N 1
ATOM 542 C CA . VAL A 1 68 ? 18.609 36.812 12.297 1 52.81 68 VAL A CA 1
ATOM 543 C C . VAL A 1 68 ? 19.812 36.25 13.055 1 52.81 68 VAL A C 1
ATOM 545 O O . VAL A 1 68 ? 19.672 35.25 13.758 1 52.81 68 VAL A O 1
ATOM 548 N N . ARG A 1 69 ? 21.016 36.594 12.602 1 50.06 69 ARG A N 1
ATOM 549 C CA . ARG A 1 69 ? 22.344 36.25 13.148 1 50.06 69 ARG A CA 1
ATOM 550 C C . ARG A 1 69 ? 22.312 36.281 14.672 1 50.06 69 ARG A C 1
ATOM 552 O O . ARG A 1 69 ? 22.391 37.344 15.289 1 50.06 69 ARG A O 1
ATOM 559 N N . ASP A 1 70 ? 21.406 35.719 15.383 1 48.16 70 ASP A N 1
ATOM 560 C CA . ASP A 1 70 ? 21.969 35.812 16.719 1 48.16 70 ASP A CA 1
ATOM 561 C C . ASP A 1 70 ? 23.234 34.969 16.859 1 48.16 70 ASP A C 1
ATOM 563 O O . ASP A 1 70 ? 23.266 33.844 16.391 1 48.16 70 ASP A O 1
ATOM 567 N N . THR A 1 71 ? 24.406 35.469 16.953 1 49.81 71 THR A N 1
ATOM 568 C CA . THR A 1 71 ? 25.828 35.156 17 1 49.81 71 THR A CA 1
ATOM 569 C C . THR A 1 71 ? 26.062 33.844 17.719 1 49.81 71 THR A C 1
ATOM 571 O O . THR A 1 71 ? 27.109 33.219 17.547 1 49.81 71 THR A O 1
ATOM 574 N N . GLN A 1 72 ? 25.469 33.5 18.875 1 51.69 72 GLN A N 1
ATOM 575 C CA . GLN A 1 72 ? 26.078 32.531 19.781 1 51.69 72 GLN A CA 1
ATOM 576 C C . GLN A 1 72 ? 25.641 31.109 19.453 1 51.69 72 GLN A C 1
ATOM 578 O O . GLN A 1 72 ? 26.156 30.156 20.016 1 51.69 72 GLN A O 1
ATOM 583 N N . ARG A 1 73 ? 24.469 30.781 18.922 1 52.09 73 ARG A N 1
ATOM 584 C CA . ARG A 1 73 ? 24.078 29.375 18.75 1 52.09 73 ARG A CA 1
ATOM 585 C C . ARG A 1 73 ? 24.234 28.938 17.297 1 52.09 73 ARG A C 1
ATOM 587 O O . ARG A 1 73 ? 24.109 29.75 16.375 1 52.09 73 ARG A O 1
ATOM 594 N N . PRO A 1 74 ? 24.859 27.734 17.125 1 54.38 74 PRO A N 1
ATOM 595 C CA . PRO A 1 74 ? 24.969 27.203 15.758 1 54.38 74 PRO A CA 1
ATOM 596 C C . PRO A 1 74 ? 23.75 27.516 14.898 1 54.38 74 PRO A C 1
ATOM 598 O O . PRO A 1 74 ? 22.625 27.531 15.398 1 54.38 74 PRO A O 1
ATOM 601 N N . GLU A 1 75 ? 23.875 28.266 13.812 1 57 75 GLU A N 1
ATOM 602 C CA . GLU A 1 75 ? 22.875 28.859 12.93 1 57 75 GLU A CA 1
ATOM 603 C C . GLU A 1 75 ? 21.938 27.797 12.367 1 57 75 GLU A C 1
ATOM 605 O O . GLU A 1 75 ? 22.391 26.859 11.703 1 57 75 GLU A O 1
ATOM 610 N N . ARG A 1 76 ? 20.922 27.297 13.164 1 75.62 76 ARG A N 1
ATOM 611 C CA . ARG A 1 76 ? 19.922 26.406 12.562 1 75.62 76 ARG A CA 1
ATOM 612 C C . ARG A 1 76 ? 19.109 27.141 11.5 1 75.62 76 ARG A C 1
ATOM 614 O O . ARG A 1 76 ? 18.625 28.25 11.734 1 75.62 76 ARG A O 1
ATOM 621 N N . THR A 1 77 ? 19.172 26.719 10.219 1 86.38 77 THR A N 1
ATOM 622 C CA . THR A 1 77 ? 18.547 27.328 9.062 1 86.38 77 THR A CA 1
ATOM 623 C C . THR A 1 77 ? 17.031 27.125 9.102 1 86.38 77 THR A C 1
ATOM 625 O O . THR A 1 77 ? 16.547 26 9.219 1 86.38 77 THR A O 1
ATOM 628 N N . VAL A 1 78 ? 16.328 28.203 9.211 1 93.56 78 VAL A N 1
ATOM 629 C CA . VAL A 1 78 ? 14.867 28.172 9.148 1 93.56 78 VAL A CA 1
ATOM 630 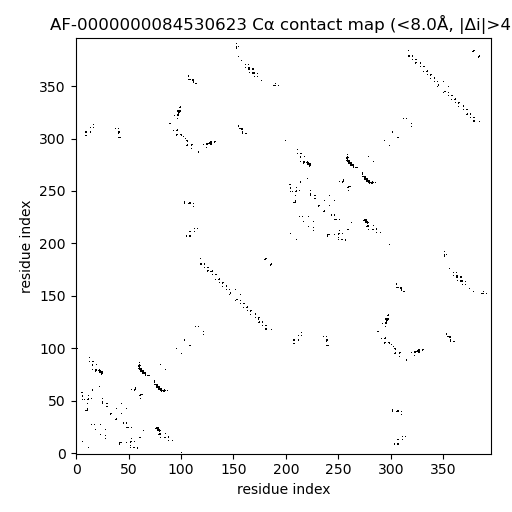C C . VAL A 1 78 ? 14.406 28.188 7.691 1 93.56 78 VAL A C 1
ATOM 632 O O . VAL A 1 78 ? 14.922 28.953 6.883 1 93.56 78 VAL A O 1
ATOM 635 N N . TYR A 1 79 ? 13.469 27.281 7.406 1 95.88 79 TYR A N 1
ATOM 636 C CA . TYR A 1 79 ? 12.914 27.219 6.059 1 95.88 79 TYR A CA 1
ATOM 637 C C . TYR A 1 79 ? 11.453 27.672 6.047 1 95.88 79 TYR A C 1
ATOM 639 O O . TYR A 1 79 ? 10.727 27.469 7.027 1 95.88 79 TYR A O 1
ATOM 647 N N . ALA A 1 80 ? 11.156 28.328 4.938 1 96.56 80 ALA A N 1
ATOM 648 C CA . ALA A 1 80 ? 9.766 28.734 4.715 1 96.56 80 ALA A CA 1
ATOM 649 C C . ALA A 1 80 ? 9.266 28.234 3.363 1 96.56 80 ALA A C 1
ATOM 651 O O . ALA A 1 80 ? 10.047 28.062 2.428 1 96.56 80 ALA A O 1
ATOM 652 N N . LEU A 1 81 ? 7.973 28.031 3.318 1 97.06 81 LEU A N 1
ATOM 653 C CA . LEU A 1 81 ? 7.309 27.641 2.082 1 97.06 81 LEU A CA 1
ATOM 654 C C . LEU A 1 81 ? 7.238 28.797 1.104 1 97.06 81 LEU A C 1
ATOM 656 O O . LEU A 1 81 ? 6.914 29.922 1.494 1 97.06 81 LEU A O 1
ATOM 660 N N . THR A 1 82 ? 7.617 28.578 -0.118 1 97.88 82 THR A N 1
ATOM 661 C CA . THR A 1 82 ? 7.453 29.594 -1.154 1 97.88 82 THR A CA 1
ATOM 662 C C . THR A 1 82 ? 6.055 29.516 -1.766 1 97.88 82 THR A C 1
ATOM 664 O O . THR A 1 82 ? 5.328 28.547 -1.547 1 97.88 82 THR A O 1
ATOM 667 N N . PRO A 1 83 ? 5.676 30.609 -2.514 1 97.88 83 PRO A N 1
ATOM 668 C CA . PRO A 1 83 ? 4.402 30.531 -3.236 1 97.88 83 PRO A CA 1
ATOM 669 C C . PRO A 1 83 ? 4.336 29.328 -4.176 1 97.88 83 PRO A C 1
ATOM 671 O O . PRO A 1 83 ? 3.285 28.688 -4.297 1 97.88 83 PRO A O 1
ATOM 674 N N . GLU A 1 84 ? 5.43 28.969 -4.801 1 98.12 84 GLU A N 1
ATOM 675 C CA . GLU A 1 84 ? 5.484 27.797 -5.676 1 98.12 84 GLU A CA 1
ATOM 676 C C . GLU A 1 84 ? 5.32 26.516 -4.879 1 98.12 84 GLU A C 1
ATOM 678 O O . GLU A 1 84 ? 4.688 25.562 -5.352 1 98.12 84 GLU A O 1
ATOM 683 N N . GLY A 1 85 ? 5.949 26.484 -3.719 1 98.25 85 GLY A N 1
ATOM 684 C CA . GLY A 1 85 ? 5.789 25.328 -2.846 1 98.25 85 GLY A CA 1
ATOM 685 C C . GLY A 1 85 ? 4.359 25.125 -2.383 1 98.25 85 GLY A C 1
ATOM 686 O O . GLY A 1 85 ? 3.885 24 -2.293 1 98.25 85 GLY A O 1
ATOM 687 N N . GLN A 1 86 ? 3.736 26.281 -2.105 1 97.81 86 GLN A N 1
ATOM 688 C CA . GLN A 1 86 ? 2.332 26.219 -1.714 1 97.81 86 GLN A CA 1
ATOM 689 C C . GLN A 1 86 ? 1.469 25.672 -2.844 1 97.81 86 GLN A C 1
ATOM 691 O O . GLN A 1 86 ? 0.605 24.828 -2.615 1 97.81 86 GLN A O 1
ATOM 696 N N . ALA A 1 87 ? 1.725 26.125 -3.986 1 97.94 87 ALA A N 1
ATOM 697 C CA . ALA A 1 87 ? 0.981 25.656 -5.152 1 97.94 87 ALA A CA 1
ATOM 698 C C . ALA A 1 87 ? 1.219 24.172 -5.387 1 97.94 87 ALA A C 1
ATOM 700 O O . ALA A 1 87 ? 0.283 23.422 -5.695 1 97.94 87 ALA A O 1
ATOM 701 N N . GLU A 1 88 ? 2.438 23.75 -5.258 1 97.94 88 GLU A N 1
ATOM 702 C CA . GLU A 1 88 ? 2.795 22.344 -5.438 1 97.94 88 GLU A CA 1
ATOM 703 C C . GLU A 1 88 ? 2.113 21.453 -4.391 1 97.94 88 GLU A C 1
ATOM 705 O O . GLU A 1 88 ? 1.597 20.391 -4.719 1 97.94 88 GLU A O 1
ATOM 710 N N . MET A 1 89 ? 2.139 21.906 -3.178 1 97.81 89 MET A N 1
ATOM 711 C CA . MET A 1 89 ? 1.51 21.172 -2.086 1 97.81 89 MET A CA 1
ATOM 712 C C . MET A 1 89 ? 0.025 20.953 -2.361 1 97.81 89 MET A C 1
ATOM 714 O O . MET A 1 89 ? -0.475 19.828 -2.246 1 97.81 89 MET A O 1
ATOM 718 N N . LEU A 1 90 ? -0.665 22.016 -2.744 1 97.94 90 LEU A N 1
ATOM 719 C CA . LEU A 1 90 ? -2.102 21.938 -2.982 1 97.94 90 LEU A CA 1
ATOM 720 C C . LEU A 1 90 ? -2.404 21.062 -4.195 1 97.94 90 LEU A C 1
ATOM 722 O O . LEU A 1 90 ? -3.35 20.281 -4.176 1 97.94 90 LEU A O 1
ATOM 726 N N . ASP A 1 91 ? -1.585 21.203 -5.199 1 98 91 ASP A N 1
ATOM 727 C CA . ASP A 1 91 ? -1.751 20.375 -6.383 1 98 91 ASP A CA 1
ATOM 728 C C . ASP A 1 91 ? -1.572 18.891 -6.039 1 98 91 ASP A C 1
ATOM 730 O O . ASP A 1 91 ? -2.35 18.047 -6.488 1 98 91 ASP A O 1
ATOM 734 N N . TRP A 1 92 ? -0.582 18.625 -5.289 1 97.62 92 TRP A N 1
ATOM 735 C CA . TRP A 1 92 ? -0.281 17.266 -4.848 1 97.62 92 TRP A CA 1
ATOM 736 C C . TRP A 1 92 ? -1.426 16.703 -4.012 1 97.62 92 TRP A C 1
ATOM 738 O O . TRP A 1 92 ? -1.874 15.57 -4.246 1 97.62 92 TRP A O 1
ATOM 748 N N . MET A 1 93 ? -1.896 17.484 -3.141 1 97.5 93 MET A N 1
ATOM 749 C CA . MET A 1 93 ? -3.023 17.078 -2.299 1 97.5 93 MET A CA 1
ATOM 750 C C . MET A 1 93 ? -4.254 16.781 -3.146 1 97.5 93 MET A C 1
ATOM 752 O O . MET A 1 93 ? -4.922 15.766 -2.939 1 97.5 93 MET A O 1
ATOM 756 N N . ARG A 1 94 ? -4.555 17.578 -4.066 1 98.12 94 ARG A N 1
ATOM 757 C CA . ARG A 1 94 ? -5.719 17.375 -4.926 1 98.12 94 ARG A CA 1
ATOM 758 C C . ARG A 1 94 ? -5.598 16.094 -5.723 1 98.12 94 ARG A C 1
ATOM 760 O O . ARG A 1 94 ? -6.57 15.336 -5.852 1 98.12 94 ARG A O 1
ATOM 767 N N . GLU A 1 95 ? -4.426 15.852 -6.152 1 97.88 95 GLU A N 1
ATOM 768 C CA . GLU A 1 95 ? -4.191 14.625 -6.91 1 97.88 95 GLU A CA 1
ATOM 769 C C . GLU A 1 95 ? -4.387 13.391 -6.035 1 97.88 95 GLU A C 1
ATOM 771 O O . GLU A 1 95 ? -5.148 12.484 -6.387 1 97.88 95 GLU A O 1
ATOM 776 N N . TRP A 1 96 ? -3.738 13.352 -4.898 1 96.94 96 TRP A N 1
ATOM 777 C CA . TRP A 1 96 ? -3.748 12.164 -4.051 1 96.94 96 TRP A CA 1
ATOM 778 C C . TRP A 1 96 ? -5.117 11.969 -3.412 1 96.94 96 TRP A C 1
ATOM 780 O O . TRP A 1 96 ? -5.516 10.836 -3.121 1 96.94 96 TRP A O 1
ATOM 790 N N . LEU A 1 97 ? -5.895 13.016 -3.254 1 98 97 LEU A N 1
ATOM 791 C CA . LEU A 1 97 ? -7.219 12.891 -2.654 1 98 97 LEU A CA 1
ATOM 792 C C . LEU A 1 97 ? -8.242 12.414 -3.684 1 98 97 LEU A C 1
ATOM 794 O O . LEU A 1 97 ? -9.125 11.625 -3.363 1 98 97 LEU A O 1
ATOM 798 N N . SER A 1 98 ? -8.062 12.812 -4.914 1 98.31 98 SER A N 1
ATOM 799 C CA . SER A 1 98 ? -9.109 12.562 -5.898 1 98.31 98 SER A CA 1
ATOM 800 C C . SER A 1 98 ? -8.812 11.312 -6.719 1 98.31 98 SER A C 1
ATOM 802 O O . SER A 1 98 ? -9.727 10.68 -7.25 1 98.31 98 SER A O 1
ATOM 804 N N . GLU A 1 99 ? -7.559 11 -6.828 1 97.75 99 GLU A N 1
ATOM 805 C CA . GLU A 1 99 ? -7.18 9.945 -7.77 1 97.75 99 GLU A CA 1
ATOM 806 C C . GLU A 1 99 ? -6.555 8.758 -7.047 1 97.75 99 GLU A C 1
ATOM 808 O O . GLU A 1 99 ? -5.418 8.844 -6.574 1 97.75 99 GLU A O 1
ATOM 813 N N . PRO A 1 100 ? -7.32 7.66 -7.027 1 97 100 PRO A N 1
ATOM 814 C CA . PRO A 1 100 ? -6.672 6.461 -6.484 1 97 100 PRO A CA 1
ATOM 815 C C . PRO A 1 100 ? -5.387 6.102 -7.223 1 97 100 PRO A C 1
ATOM 817 O O . PRO A 1 100 ? -5.359 6.09 -8.453 1 97 100 PRO A O 1
ATOM 820 N N . GLN A 1 101 ? -4.324 5.883 -6.465 1 93.5 101 GLN A N 1
ATOM 821 C CA . GLN A 1 101 ? -3.035 5.516 -7.039 1 93.5 101 GLN A CA 1
ATOM 822 C C . GLN A 1 101 ? -2.875 4 -7.113 1 93.5 101 GLN A C 1
ATOM 824 O O . GLN A 1 101 ? -3.461 3.27 -6.309 1 93.5 101 GLN A O 1
ATOM 829 N N . ASP A 1 102 ? -2.119 3.545 -8.055 1 89.75 102 ASP A N 1
ATOM 830 C CA . ASP A 1 102 ? -1.787 2.125 -8.102 1 89.75 102 ASP A CA 1
ATOM 831 C C . ASP A 1 102 ? -0.828 1.747 -6.973 1 89.75 102 ASP A C 1
ATOM 833 O O . ASP A 1 102 ? 0.253 2.328 -6.852 1 89.75 102 ASP A O 1
ATOM 837 N N . GLU A 1 103 ? -1.324 0.856 -6.18 1 90.19 103 GLU A N 1
ATOM 838 C CA . GLU A 1 103 ? -0.525 0.337 -5.074 1 90.19 103 GLU A CA 1
ATOM 839 C C . GLU A 1 103 ? -0.275 -1.16 -5.227 1 90.19 103 GLU A C 1
ATOM 841 O O . GLU A 1 103 ? -1.07 -1.867 -5.852 1 90.19 103 GLU A O 1
ATOM 846 N N . TYR A 1 104 ? 0.844 -1.613 -4.699 1 89.44 104 TYR A N 1
ATOM 847 C CA . TYR A 1 104 ? 1.248 -3.012 -4.809 1 89.44 104 TYR A CA 1
ATOM 848 C C . TYR A 1 104 ? 1.622 -3.578 -3.445 1 89.44 104 TYR A C 1
ATOM 850 O O . TYR A 1 104 ? 2.803 -3.773 -3.15 1 89.44 104 TYR A O 1
ATOM 858 N N . PRO A 1 105 ? 0.59 -3.893 -2.729 1 93.62 105 PRO A N 1
ATOM 859 C CA . PRO A 1 105 ? 0.885 -4.418 -1.394 1 93.62 105 PRO A CA 1
ATOM 860 C C . PRO A 1 105 ? 1.569 -5.781 -1.436 1 93.62 105 PRO A C 1
ATOM 862 O O . PRO A 1 105 ? 1.263 -6.605 -2.303 1 93.62 105 PRO A O 1
ATOM 865 N N . ALA A 1 106 ? 2.441 -6 -0.455 1 94.56 106 ALA A N 1
ATOM 866 C CA . ALA A 1 106 ? 3.17 -7.258 -0.339 1 94.56 106 ALA A CA 1
ATOM 867 C C . ALA A 1 106 ? 2.211 -8.445 -0.286 1 94.56 106 ALA A C 1
ATOM 869 O O . ALA A 1 106 ? 2.441 -9.469 -0.937 1 94.56 106 ALA A O 1
ATOM 870 N N . PHE A 1 107 ? 1.175 -8.32 0.464 1 97.81 107 PHE A N 1
ATOM 871 C CA . PHE A 1 107 ? 0.207 -9.406 0.596 1 97.81 107 PHE A CA 1
ATOM 872 C C . PHE A 1 107 ? -0.418 -9.742 -0.753 1 97.81 107 PHE A C 1
ATOM 874 O O . PHE A 1 107 ? -0.686 -10.906 -1.046 1 97.81 107 PHE A O 1
ATOM 881 N N . GLY A 1 108 ? -0.692 -8.703 -1.582 1 94.94 108 GLY A N 1
ATOM 882 C CA . GLY A 1 108 ? -1.203 -8.938 -2.922 1 94.94 108 GLY A CA 1
ATOM 883 C C . GLY A 1 108 ? -0.265 -9.766 -3.781 1 94.94 108 GLY A C 1
ATOM 884 O O . GLY A 1 108 ? -0.698 -10.695 -4.465 1 94.94 108 GLY A O 1
ATOM 885 N N . VAL A 1 109 ? 0.962 -9.477 -3.701 1 93.88 109 VAL A N 1
ATOM 886 C CA . VAL A 1 109 ? 1.959 -10.219 -4.461 1 93.88 109 VAL A CA 1
ATOM 887 C C . VAL A 1 109 ? 1.997 -11.672 -3.982 1 93.88 109 VAL A C 1
ATOM 889 O O . VAL A 1 109 ? 2.008 -12.602 -4.793 1 93.88 109 VAL A O 1
ATOM 892 N N . ALA A 1 110 ? 1.984 -11.812 -2.691 1 96.38 110 ALA A N 1
ATOM 893 C CA . ALA A 1 110 ? 1.998 -13.164 -2.131 1 96.38 110 ALA A CA 1
ATOM 894 C C . ALA A 1 110 ? 0.77 -13.953 -2.572 1 96.38 110 ALA A C 1
ATOM 896 O O . ALA A 1 110 ? 0.871 -15.141 -2.902 1 96.38 110 ALA A O 1
ATOM 897 N N . LEU A 1 111 ? -0.321 -13.305 -2.592 1 96.69 111 LEU A N 1
ATOM 898 C CA . LEU A 1 111 ? -1.551 -13.969 -3.01 1 96.69 111 LEU A CA 1
ATOM 899 C C . LEU A 1 111 ? -1.473 -14.391 -4.473 1 96.69 111 LEU A C 1
ATOM 901 O O . LEU A 1 111 ? -1.977 -15.445 -4.848 1 96.69 111 LEU A O 1
ATOM 905 N N . CYS A 1 112 ? -0.871 -13.539 -5.285 1 93.06 112 CYS A N 1
ATOM 906 C CA . CYS A 1 112 ? -0.705 -13.852 -6.699 1 93.06 112 CYS A CA 1
ATOM 907 C C . CYS A 1 112 ? 0.085 -15.141 -6.883 1 93.06 112 CYS A C 1
ATOM 909 O O . CYS A 1 112 ? -0.135 -15.875 -7.848 1 93.06 112 CYS A O 1
ATOM 911 N N . LEU A 1 113 ? 0.919 -15.484 -5.953 1 93.88 113 LEU A N 1
ATOM 912 C CA . LEU A 1 113 ? 1.843 -16.609 -6.074 1 93.88 113 LEU A CA 1
ATOM 913 C C . LEU A 1 113 ? 1.467 -17.734 -5.109 1 93.88 113 LEU A C 1
ATOM 915 O O . LEU A 1 113 ? 2.264 -18.641 -4.863 1 93.88 113 LEU A O 1
ATOM 919 N N . LEU A 1 114 ? 0.302 -17.719 -4.633 1 95.44 114 LEU A N 1
ATOM 920 C CA . LEU A 1 114 ? -0.125 -18.594 -3.547 1 95.44 114 LEU A CA 1
ATOM 921 C C . LEU A 1 114 ? 0.033 -20.047 -3.938 1 95.44 114 LEU A C 1
ATOM 923 O O . LEU A 1 114 ? 0.319 -20.906 -3.088 1 95.44 114 LEU A O 1
ATOM 927 N N . VAL A 1 115 ? 0.022 -20.391 -5.176 1 92.31 115 VAL A N 1
ATOM 928 C CA . VAL A 1 115 ? 0.005 -21.766 -5.684 1 92.31 115 VAL A CA 1
ATOM 929 C C . VAL A 1 115 ? 1.367 -22.422 -5.457 1 92.31 115 VAL A C 1
ATOM 931 O O . VAL A 1 115 ? 1.506 -23.641 -5.574 1 92.31 115 VAL A O 1
ATOM 934 N N . VAL A 1 116 ? 2.367 -21.672 -5.152 1 93.81 116 VAL A N 1
ATOM 935 C CA . VAL A 1 116 ? 3.697 -22.25 -4.973 1 93.81 116 VAL A CA 1
ATOM 936 C C . VAL A 1 116 ? 3.777 -22.953 -3.617 1 93.81 116 VAL A C 1
ATOM 938 O O . VAL A 1 116 ? 4.723 -23.703 -3.355 1 93.81 116 VAL A O 1
ATOM 941 N N . LEU A 1 117 ? 2.857 -22.703 -2.74 1 96.06 117 LEU A N 1
ATOM 942 C CA . LEU A 1 117 ? 2.785 -23.344 -1.431 1 96.06 117 LEU A CA 1
ATOM 943 C C . LEU A 1 117 ? 1.645 -24.344 -1.38 1 96.06 117 LEU A C 1
ATOM 945 O O . LEU A 1 117 ? 0.598 -24.141 -1.999 1 96.06 117 LEU A O 1
ATOM 949 N N . PRO A 1 118 ? 1.877 -25.438 -0.592 1 94.56 118 PRO A N 1
ATOM 950 C CA . PRO A 1 118 ? 0.719 -26.297 -0.318 1 94.56 118 PRO A CA 1
ATOM 951 C C . PRO A 1 118 ? -0.411 -25.547 0.389 1 94.56 118 PRO A C 1
ATOM 953 O O . PRO A 1 118 ? -0.153 -24.703 1.244 1 94.56 118 PRO A O 1
ATOM 956 N N . THR A 1 119 ? -1.67 -25.875 0.059 1 95.44 119 THR A N 1
ATOM 957 C CA . THR A 1 119 ? -2.82 -25.141 0.593 1 95.44 119 THR A CA 1
ATOM 958 C C . THR A 1 119 ? -2.871 -25.266 2.113 1 95.44 119 THR A C 1
ATOM 960 O O . THR A 1 119 ? -3.266 -24.312 2.799 1 95.44 119 THR A O 1
ATOM 963 N N . GLU A 1 120 ? -2.484 -26.359 2.609 1 95.62 120 GLU A N 1
ATOM 964 C CA . GLU A 1 120 ? -2.479 -26.531 4.059 1 95.62 120 GLU A CA 1
ATOM 965 C C . GLU A 1 120 ? -1.499 -25.562 4.727 1 95.62 120 GLU A C 1
ATOM 967 O O . GLU A 1 120 ? -1.818 -24.953 5.746 1 95.62 120 GLU A O 1
ATOM 972 N N . GLU A 1 121 ? -0.334 -25.484 4.172 1 97.62 121 GLU A N 1
ATOM 973 C CA . GLU A 1 121 ? 0.644 -24.531 4.703 1 97.62 121 GLU A CA 1
ATOM 974 C C . GLU A 1 121 ? 0.145 -23.094 4.586 1 97.62 121 GLU A C 1
ATOM 976 O O . GLU A 1 121 ? 0.304 -22.297 5.512 1 97.62 121 GLU A O 1
ATOM 981 N N . SER A 1 122 ? -0.441 -22.781 3.449 1 98.06 122 SER A N 1
ATOM 982 C CA . SER A 1 122 ? -1.008 -21.453 3.256 1 98.06 122 SER A CA 1
ATOM 983 C C . SER A 1 122 ? -2.041 -21.125 4.328 1 98.06 122 SER A C 1
ATOM 985 O O . SER A 1 122 ? -2.045 -20.031 4.883 1 98.06 122 SER A O 1
ATOM 987 N N . ALA A 1 123 ? -2.877 -22.062 4.637 1 97.94 123 ALA A N 1
ATOM 988 C CA . ALA A 1 123 ? -3.9 -21.859 5.656 1 97.94 123 ALA A CA 1
ATOM 989 C C . ALA A 1 123 ? -3.27 -21.547 7.012 1 97.94 123 ALA A C 1
ATOM 991 O O . ALA A 1 123 ? -3.742 -20.672 7.742 1 97.94 123 ALA A O 1
ATOM 992 N N . GLU A 1 124 ? -2.256 -22.25 7.297 1 98.31 124 GLU A N 1
ATOM 993 C CA . GLU A 1 124 ? -1.553 -22.031 8.555 1 98.31 124 GLU A CA 1
ATOM 994 C C . GLU A 1 124 ? -0.929 -20.641 8.609 1 98.31 124 GLU A C 1
ATOM 996 O O . GLU A 1 124 ? -1.048 -19.938 9.617 1 98.31 124 GLU A O 1
ATOM 1001 N N . LEU A 1 125 ? -0.259 -20.25 7.582 1 98.69 125 LEU A N 1
ATOM 1002 C CA . LEU A 1 125 ? 0.379 -18.953 7.5 1 98.69 125 LEU A CA 1
ATOM 1003 C C . LEU A 1 125 ? -0.66 -17.828 7.562 1 98.69 125 LEU A C 1
ATOM 1005 O O . LEU A 1 125 ? -0.456 -16.828 8.25 1 98.69 125 LEU A O 1
ATOM 1009 N N . LEU A 1 126 ? -1.784 -18.016 6.914 1 98.81 126 LEU A N 1
ATOM 1010 C CA . LEU A 1 126 ? -2.869 -17.047 6.941 1 98.81 126 LEU A CA 1
ATOM 1011 C C . LEU A 1 126 ? -3.479 -16.953 8.336 1 98.81 126 LEU A C 1
ATOM 1013 O O . LEU A 1 126 ? -3.926 -15.875 8.75 1 98.81 126 LEU A O 1
ATOM 1017 N N . GLY A 1 127 ? -3.488 -18.047 9.008 1 98.75 127 GLY A N 1
ATOM 1018 C CA . GLY A 1 127 ? -3.902 -18.016 10.406 1 98.75 127 GLY A CA 1
ATOM 1019 C C . GLY A 1 127 ? -3.027 -17.109 11.258 1 98.75 127 GLY A C 1
ATOM 1020 O O . GLY A 1 127 ? -3.533 -16.344 12.078 1 98.75 127 GLY A O 1
ATOM 1021 N N . ARG A 1 128 ? -1.77 -17.188 11.094 1 98.75 128 ARG A N 1
ATOM 1022 C CA . ARG A 1 128 ? -0.837 -16.312 11.789 1 98.75 128 ARG A CA 1
ATOM 1023 C C . ARG A 1 128 ? -1.062 -14.859 11.398 1 98.75 128 ARG A C 1
ATOM 1025 O O . ARG A 1 128 ? -0.998 -13.969 12.25 1 98.75 128 ARG A O 1
ATOM 1032 N N . ARG A 1 129 ? -1.341 -14.672 10.18 1 98.75 129 ARG A N 1
ATOM 1033 C CA . ARG A 1 129 ? -1.637 -13.32 9.719 1 98.75 129 ARG A CA 1
ATOM 1034 C C . ARG A 1 129 ? -2.875 -12.766 10.414 1 98.75 129 ARG A C 1
ATOM 1036 O O . ARG A 1 129 ? -2.904 -11.594 10.789 1 98.75 129 ARG A O 1
ATOM 1043 N N . LEU A 1 130 ? -3.883 -13.594 10.531 1 98.75 130 LEU A N 1
ATOM 1044 C CA . LEU A 1 130 ? -5.105 -13.164 11.203 1 98.75 130 LEU A CA 1
ATOM 1045 C C . LEU A 1 130 ? -4.816 -12.68 12.617 1 98.75 130 LEU A C 1
ATOM 1047 O O . LEU A 1 130 ? -5.348 -11.656 13.055 1 98.75 130 LEU A O 1
ATOM 1051 N N . GLU A 1 131 ? -3.988 -13.367 13.258 1 98.75 131 GLU A N 1
ATOM 1052 C CA . GLU A 1 131 ? -3.613 -12.969 14.609 1 98.75 131 GLU A CA 1
ATOM 1053 C C . GLU A 1 131 ? -2.893 -11.625 14.617 1 98.75 131 GLU A C 1
ATOM 1055 O O . GLU A 1 131 ? -3.166 -10.773 15.461 1 98.75 131 GLU A O 1
ATOM 1060 N N . ALA A 1 132 ? -2.012 -11.492 13.719 1 98.69 132 ALA A N 1
ATOM 1061 C CA . ALA A 1 132 ? -1.276 -10.242 13.609 1 98.69 132 ALA A CA 1
ATOM 1062 C C . ALA A 1 132 ? -2.211 -9.086 13.258 1 98.69 132 ALA A C 1
ATOM 1064 O O . ALA A 1 132 ? -2.072 -7.98 13.789 1 98.69 132 ALA A O 1
ATOM 1065 N N . LEU A 1 133 ? -3.158 -9.336 12.359 1 98.69 133 LEU A N 1
ATOM 1066 C CA . LEU A 1 133 ? -4.137 -8.32 11.992 1 98.69 133 LEU A CA 1
ATOM 1067 C C . LEU A 1 133 ? -5.004 -7.938 13.188 1 98.69 133 LEU A C 1
ATOM 1069 O O . LEU A 1 133 ? -5.305 -6.758 13.383 1 98.69 133 LEU A O 1
ATOM 1073 N N . ASP A 1 134 ? -5.371 -8.93 13.953 1 98.81 134 ASP A N 1
ATOM 1074 C CA . ASP A 1 134 ? -6.16 -8.648 15.148 1 98.81 134 ASP A CA 1
ATOM 1075 C C . ASP A 1 134 ? -5.402 -7.727 16.109 1 98.81 134 ASP A C 1
ATOM 1077 O O . ASP A 1 134 ? -5.98 -6.801 16.672 1 98.81 134 ASP A O 1
ATOM 1081 N N . GLU A 1 135 ? -4.164 -7.957 16.25 1 98.69 135 GLU A N 1
ATOM 1082 C CA . GLU A 1 135 ? -3.34 -7.109 17.109 1 98.69 135 GLU A CA 1
ATOM 1083 C C . GLU A 1 135 ? -3.271 -5.684 16.578 1 98.69 135 GLU A C 1
ATOM 1085 O O . GLU A 1 135 ? -3.377 -4.723 17.344 1 98.69 135 GLU A O 1
ATOM 1090 N N . ARG A 1 136 ? -3.094 -5.527 15.305 1 97.81 136 ARG A N 1
ATOM 1091 C CA . ARG A 1 136 ? -3.029 -4.203 14.695 1 97.81 136 ARG A CA 1
ATOM 1092 C C . ARG A 1 136 ? -4.367 -3.48 14.812 1 97.81 136 ARG A C 1
ATOM 1094 O O . ARG A 1 136 ? -4.406 -2.271 15.055 1 97.81 136 ARG A O 1
ATOM 1101 N N . ILE A 1 137 ? -5.422 -4.219 14.648 1 98.75 137 ILE A N 1
ATOM 1102 C CA . ILE A 1 137 ? -6.758 -3.652 14.766 1 98.75 137 ILE A CA 1
ATOM 1103 C C . ILE A 1 137 ? -6.988 -3.162 16.203 1 98.75 137 ILE A C 1
ATOM 1105 O O . ILE A 1 137 ? -7.484 -2.055 16.406 1 98.75 137 ILE A O 1
ATOM 1109 N N . ASP A 1 138 ? -6.602 -3.967 17.141 1 98.69 138 ASP A N 1
ATOM 1110 C CA . ASP A 1 138 ? -6.746 -3.584 18.531 1 98.69 138 ASP A CA 1
ATOM 1111 C C . ASP A 1 138 ? -5.941 -2.324 18.844 1 98.69 138 ASP A C 1
ATOM 1113 O O . ASP A 1 138 ? -6.426 -1.433 19.547 1 98.69 138 ASP A O 1
ATOM 1117 N N . ALA A 1 139 ? -4.754 -2.266 18.391 1 97.19 139 ALA A N 1
ATOM 1118 C CA . ALA A 1 139 ? -3.904 -1.096 18.609 1 97.19 139 ALA A CA 1
ATOM 1119 C C . ALA A 1 139 ? -4.523 0.151 17.984 1 97.19 139 ALA A C 1
ATOM 1121 O O . ALA A 1 139 ? -4.508 1.228 18.578 1 97.19 139 ALA A O 1
ATOM 1122 N N . SER A 1 140 ? -5.059 0.017 16.812 1 96.38 140 SER A N 1
ATOM 1123 C CA . SER A 1 140 ? -5.695 1.133 16.125 1 96.38 140 SER A CA 1
ATOM 1124 C C . SER A 1 140 ? -6.934 1.616 16.875 1 96.38 140 SER A C 1
ATOM 1126 O O . SER A 1 140 ? -7.125 2.82 17.047 1 96.38 140 SER A O 1
ATOM 1128 N N . ARG A 1 141 ? -7.715 0.688 17.297 1 98.25 141 ARG A N 1
ATOM 1129 C CA . ARG A 1 141 ? -8.898 1.036 18.078 1 98.25 141 ARG A CA 1
ATOM 1130 C C . ARG A 1 141 ? -8.508 1.766 19.359 1 98.25 141 ARG A C 1
ATOM 1132 O O . ARG A 1 141 ? -9.18 2.723 19.766 1 98.25 141 ARG A O 1
ATOM 1139 N N . ALA A 1 142 ? -7.484 1.312 19.969 1 97.44 142 ALA A N 1
ATOM 1140 C CA . ALA A 1 142 ? -7.012 1.946 21.203 1 97.44 142 ALA A CA 1
ATOM 1141 C C . ALA A 1 142 ? -6.562 3.381 20.938 1 97.44 142 ALA A C 1
ATOM 1143 O O . ALA A 1 142 ? -6.824 4.277 21.734 1 97.44 142 ALA A O 1
ATOM 1144 N N . LEU A 1 143 ? -5.891 3.566 19.859 1 93.69 143 LEU A N 1
ATOM 1145 C CA . LEU A 1 143 ? -5.449 4.906 19.484 1 93.69 143 LEU A CA 1
ATOM 1146 C C . LEU A 1 143 ? -6.637 5.828 19.25 1 93.69 143 LEU A C 1
ATOM 1148 O O . LEU A 1 143 ? -6.633 6.977 19.703 1 93.69 143 LEU A O 1
ATOM 1152 N N . LEU A 1 144 ? -7.629 5.336 18.594 1 96.06 144 LEU A N 1
ATOM 1153 C CA . LEU A 1 144 ? -8.82 6.125 18.312 1 96.06 144 LEU A CA 1
ATOM 1154 C C . LEU A 1 144 ? -9.57 6.453 19.609 1 96.06 144 LEU A C 1
ATOM 1156 O O . LEU A 1 144 ? -10.039 7.578 19.797 1 96.06 144 LEU A O 1
ATOM 1160 N N . HIS A 1 145 ? -9.648 5.508 20.469 1 97.19 145 HIS A N 1
ATOM 1161 C CA . HIS A 1 145 ? -10.297 5.715 21.75 1 97.19 145 HIS A CA 1
ATOM 1162 C C . HIS A 1 145 ? -9.547 6.758 22.578 1 97.19 145 HIS A C 1
ATOM 1164 O O . HIS A 1 145 ? -10.172 7.633 23.188 1 97.19 145 HIS A O 1
ATOM 1170 N N . LYS A 1 146 ? -8.297 6.664 22.625 1 94.69 146 LYS A N 1
ATOM 1171 C CA . LYS A 1 146 ? -7.48 7.633 23.344 1 94.69 146 LYS A CA 1
ATOM 1172 C C . LYS A 1 146 ? -7.688 9.039 22.797 1 94.69 146 LYS A C 1
ATOM 1174 O O . LYS A 1 146 ? -7.777 10.008 23.562 1 94.69 146 LYS A O 1
ATOM 1179 N N . GLY A 1 147 ? -7.711 9.164 21.531 1 91.62 147 GLY A N 1
ATOM 1180 C CA . GLY A 1 147 ? -7.984 10.461 20.922 1 91.62 147 GLY A CA 1
ATOM 1181 C C . GLY A 1 147 ? -9.32 11.047 21.328 1 91.62 147 GLY A C 1
ATOM 1182 O O . GLY A 1 147 ? -9.414 12.234 21.625 1 91.62 147 GLY A O 1
ATOM 1183 N N . GLU A 1 148 ? -10.289 10.227 21.344 1 94.5 148 GLU A N 1
ATOM 1184 C CA . GLU A 1 148 ? -11.617 10.656 21.781 1 94.5 148 GLU A CA 1
ATOM 1185 C C . GLU A 1 148 ? -11.594 11.141 23.219 1 94.5 148 GLU A C 1
ATOM 1187 O O . GLU A 1 148 ? -12.172 12.18 23.547 1 94.5 148 GLU A O 1
ATOM 1192 N N . GLU A 1 149 ? -10.906 10.445 24.062 1 95.38 149 GLU A N 1
ATOM 1193 C CA . GLU A 1 149 ? -10.797 10.797 25.469 1 95.38 149 GLU A CA 1
ATOM 1194 C C . GLU A 1 149 ? -10.07 12.125 25.656 1 95.38 149 GLU A C 1
ATOM 1196 O O . GLU A 1 149 ? -10.383 12.891 26.578 1 95.38 149 GLU A O 1
ATOM 1201 N N . MET A 1 150 ? -9.211 12.367 24.812 1 92.88 150 MET A N 1
ATOM 1202 C CA . MET A 1 150 ? -8.414 13.586 24.891 1 92.88 150 MET A CA 1
ATOM 1203 C C . MET A 1 150 ? -9.133 14.758 24.234 1 92.88 150 MET A C 1
ATOM 1205 O O . MET A 1 150 ? -8.625 15.883 24.234 1 92.88 150 MET A O 1
ATOM 1209 N N . GLY A 1 151 ? -10.281 14.516 23.688 1 91.81 151 GLY A N 1
ATOM 1210 C CA . GLY A 1 151 ? -11.062 15.578 23.078 1 91.81 151 GLY A CA 1
ATOM 1211 C C . GLY A 1 151 ? -10.547 15.992 21.703 1 91.81 151 GLY A C 1
ATOM 1212 O O . GLY A 1 151 ? -10.805 17.109 21.266 1 91.81 151 GLY A O 1
ATOM 1213 N N . VAL A 1 152 ? -9.82 15.133 21.062 1 92.06 152 VAL A N 1
ATOM 1214 C CA . VAL A 1 152 ? -9.312 15.422 19.734 1 92.06 152 VAL A CA 1
ATOM 1215 C C . VAL A 1 152 ? -10.469 15.469 18.734 1 92.06 152 VAL A C 1
ATOM 1217 O O . VAL A 1 152 ? -11.336 14.594 18.75 1 92.06 152 VAL A O 1
ATOM 1220 N N . HIS A 1 153 ? -10.547 16.531 17.922 1 94.38 153 HIS A N 1
ATOM 1221 C CA . HIS A 1 153 ? -11.57 16.609 16.875 1 94.38 153 HIS A CA 1
ATOM 1222 C C . HIS A 1 153 ? -11.43 15.461 15.883 1 94.38 153 HIS A C 1
ATOM 1224 O O . HIS A 1 153 ? -10.312 15.117 15.484 1 94.38 153 HIS A O 1
ATOM 1230 N N . PRO A 1 154 ? -12.492 14.828 15.383 1 94.81 154 PRO A N 1
ATOM 1231 C CA . PRO A 1 154 ? -12.438 13.672 14.484 1 94.81 154 PRO A CA 1
ATOM 1232 C C . PRO A 1 154 ? -11.625 13.945 13.227 1 94.81 154 PRO A C 1
ATOM 1234 O O . PRO A 1 154 ? -11.078 13.023 12.625 1 94.81 154 PRO A O 1
ATOM 1237 N N . MET A 1 155 ? -11.539 15.18 12.82 1 94.56 155 MET A N 1
ATOM 1238 C CA . MET A 1 155 ? -10.758 15.562 11.641 1 94.56 155 MET A CA 1
ATOM 1239 C C . MET A 1 155 ? -9.305 15.109 11.781 1 94.56 155 MET A C 1
ATOM 1241 O O . MET A 1 155 ? -8.656 14.781 10.789 1 94.56 155 MET A O 1
ATOM 1245 N N . PHE A 1 156 ? -8.875 14.977 12.969 1 92.69 156 PHE A N 1
ATOM 1246 C CA . PHE A 1 156 ? -7.457 14.734 13.203 1 92.69 156 PHE A CA 1
ATOM 1247 C C . PHE A 1 156 ? -7.184 13.25 13.406 1 92.69 156 PHE A C 1
ATOM 1249 O O . PHE A 1 156 ? -6.074 12.859 13.773 1 92.69 156 PHE A O 1
ATOM 1256 N N . VAL A 1 157 ? -8.203 12.398 13.18 1 93.94 157 VAL A N 1
ATOM 1257 C CA . VAL A 1 157 ? -7.996 10.953 13.273 1 93.94 157 VAL A CA 1
ATOM 1258 C C . VAL A 1 157 ? -8.586 10.273 12.039 1 93.94 157 VAL A C 1
ATOM 1260 O O . VAL A 1 157 ? -8.758 9.055 12.023 1 93.94 157 VAL A O 1
ATOM 1263 N N . VAL A 1 158 ? -8.852 11.016 10.953 1 95.81 158 VAL A N 1
ATOM 1264 C CA . VAL A 1 158 ? -9.492 10.445 9.773 1 95.81 158 VAL A CA 1
ATOM 1265 C C . VAL A 1 158 ? -8.57 9.406 9.141 1 95.81 158 VAL A C 1
ATOM 1267 O O . VAL A 1 158 ? -9.039 8.391 8.625 1 95.81 158 VAL A O 1
ATOM 1270 N N . GLU A 1 159 ? -7.277 9.734 9.156 1 95.44 159 GLU A N 1
ATOM 1271 C CA . GLU A 1 159 ? -6.336 8.766 8.594 1 95.44 159 GLU A CA 1
ATOM 1272 C C . GLU A 1 159 ? -6.348 7.457 9.375 1 95.44 159 GLU A C 1
ATOM 1274 O O . GLU A 1 159 ? -6.301 6.375 8.789 1 95.44 159 GLU A O 1
ATOM 1279 N N . GLU A 1 160 ? -6.383 7.527 10.711 1 95.06 160 GLU A N 1
ATOM 1280 C CA . GLU A 1 160 ? -6.422 6.32 11.531 1 95.06 160 GLU A CA 1
ATOM 1281 C C . GLU A 1 160 ? -7.707 5.535 11.289 1 95.06 160 GLU A C 1
ATOM 1283 O O . GLU A 1 160 ? -7.695 4.301 11.289 1 95.06 160 GLU A O 1
ATOM 1288 N N . GLU A 1 161 ? -8.805 6.238 11.148 1 97.56 161 GLU A N 1
ATOM 1289 C CA . GLU A 1 161 ? -10.062 5.57 10.828 1 97.56 161 GLU A CA 1
ATOM 1290 C C . GLU A 1 161 ? -9.969 4.84 9.492 1 97.56 161 GLU A C 1
ATOM 1292 O O . GLU A 1 161 ? -10.516 3.746 9.336 1 97.56 161 GLU A O 1
ATOM 1297 N N . PHE A 1 162 ? -9.289 5.496 8.555 1 97.94 162 PHE A N 1
ATOM 1298 C CA . PHE A 1 162 ? -9.047 4.844 7.273 1 97.94 162 PHE A CA 1
ATOM 1299 C C . PHE A 1 162 ? -8.211 3.582 7.461 1 97.94 162 PHE A C 1
ATOM 1301 O O . PHE A 1 162 ? -8.562 2.52 6.941 1 97.94 162 PHE A O 1
ATOM 1308 N N . ALA A 1 163 ? -7.133 3.707 8.18 1 96.69 163 ALA A N 1
ATOM 1309 C CA . ALA A 1 163 ? -6.258 2.564 8.438 1 96.69 163 ALA A CA 1
ATOM 1310 C C . ALA A 1 163 ? -7.031 1.417 9.086 1 96.69 163 ALA A C 1
ATOM 1312 O O . ALA A 1 163 ? -6.895 0.261 8.672 1 96.69 163 ALA A O 1
ATOM 1313 N N . LEU A 1 164 ? -7.848 1.738 10.047 1 98.06 164 LEU A N 1
ATOM 1314 C CA . LEU A 1 164 ? -8.641 0.724 10.734 1 98.06 164 LEU A CA 1
ATOM 1315 C C . LEU A 1 164 ? -9.602 0.039 9.766 1 98.06 164 LEU A C 1
ATOM 1317 O O . LEU A 1 164 ? -9.734 -1.187 9.781 1 98.06 164 LEU A O 1
ATOM 1321 N N . ALA A 1 165 ? -10.281 0.809 8.914 1 98.69 165 ALA A N 1
ATOM 1322 C CA . ALA A 1 165 ? -11.203 0.246 7.938 1 98.69 165 ALA A CA 1
ATOM 1323 C C . ALA A 1 165 ? -10.492 -0.726 7 1 98.69 165 ALA A C 1
ATOM 1325 O O . ALA A 1 165 ? -11.023 -1.787 6.672 1 98.69 165 ALA A O 1
ATOM 1326 N N . MET A 1 166 ? -9.32 -0.352 6.582 1 98.38 166 MET A N 1
ATOM 1327 C CA . MET A 1 166 ? -8.562 -1.215 5.688 1 98.38 166 MET A CA 1
ATOM 1328 C C . MET A 1 166 ? -8.117 -2.488 6.398 1 98.38 166 MET A C 1
ATOM 1330 O O . MET A 1 166 ? -8.188 -3.58 5.832 1 98.38 166 MET A O 1
ATOM 1334 N N . LEU A 1 167 ? -7.629 -2.344 7.617 1 98.44 167 LEU A N 1
ATOM 1335 C CA . LEU A 1 167 ? -7.219 -3.508 8.398 1 98.44 167 LEU A CA 1
ATOM 1336 C C . LEU A 1 167 ? -8.383 -4.473 8.586 1 98.44 167 LEU A C 1
ATOM 1338 O O . LEU A 1 167 ? -8.219 -5.688 8.445 1 98.44 167 LEU A O 1
ATOM 1342 N N . GLN A 1 168 ? -9.523 -3.963 8.875 1 98.88 168 GLN A N 1
ATOM 1343 C CA . GLN A 1 168 ? -10.711 -4.793 9.086 1 98.88 168 GLN A CA 1
ATOM 1344 C C . GLN A 1 168 ? -11.125 -5.504 7.805 1 98.88 168 GLN A C 1
ATOM 1346 O O . GLN A 1 168 ? -11.539 -6.664 7.84 1 98.88 168 GLN A O 1
ATOM 1351 N N . ALA A 1 169 ? -11.031 -4.82 6.711 1 98.81 169 ALA A N 1
ATOM 1352 C CA . ALA A 1 169 ? -11.352 -5.438 5.43 1 98.81 169 ALA A CA 1
ATOM 1353 C C . ALA A 1 169 ? -10.383 -6.574 5.113 1 98.81 169 ALA A C 1
ATOM 1355 O O . ALA A 1 169 ? -10.789 -7.645 4.66 1 98.81 169 ALA A O 1
ATOM 1356 N N . GLU A 1 170 ? -9.094 -6.312 5.312 1 98.75 170 GLU A N 1
ATOM 1357 C CA . GLU A 1 170 ? -8.102 -7.355 5.086 1 98.75 170 GLU A CA 1
ATOM 1358 C C . GLU A 1 170 ? -8.359 -8.562 5.98 1 98.75 170 GLU A C 1
ATOM 1360 O O . GLU A 1 170 ? -8.227 -9.711 5.535 1 98.75 170 GLU A O 1
ATOM 1365 N N . ARG A 1 171 ? -8.641 -8.273 7.223 1 98.88 171 ARG A N 1
ATOM 1366 C CA . ARG A 1 171 ? -8.906 -9.359 8.164 1 98.88 171 ARG A CA 1
ATOM 1367 C C . ARG A 1 171 ? -10.078 -10.219 7.691 1 98.88 171 ARG A C 1
ATOM 1369 O O . ARG A 1 171 ? -9.992 -11.445 7.707 1 98.88 171 ARG A O 1
ATOM 1376 N N . ARG A 1 172 ? -11.164 -9.586 7.336 1 98.81 172 ARG A N 1
ATOM 1377 C CA . ARG A 1 172 ? -12.344 -10.305 6.855 1 98.81 172 ARG A CA 1
ATOM 1378 C C . ARG A 1 172 ? -12.008 -11.141 5.625 1 98.81 172 ARG A C 1
ATOM 1380 O O . ARG A 1 172 ? -12.422 -12.297 5.527 1 98.81 172 ARG A O 1
ATOM 1387 N N . TYR A 1 173 ? -11.305 -10.539 4.703 1 98.88 173 TYR A N 1
ATOM 1388 C CA . TYR A 1 173 ? -10.914 -11.258 3.5 1 98.88 173 TYR A CA 1
ATOM 1389 C C . TYR A 1 173 ? -10.07 -12.484 3.846 1 98.88 173 TYR A C 1
ATOM 1391 O O . TYR A 1 173 ? -10.297 -13.57 3.307 1 98.88 173 TYR A O 1
ATOM 1399 N N . THR A 1 174 ? -9.062 -12.273 4.711 1 98.81 174 THR A N 1
ATOM 1400 C CA . THR A 1 174 ? -8.141 -13.344 5.078 1 98.81 174 THR A CA 1
ATOM 1401 C C . THR A 1 174 ? -8.883 -14.516 5.707 1 98.81 174 THR A C 1
ATOM 1403 O O . THR A 1 174 ? -8.609 -15.672 5.391 1 98.81 174 THR A O 1
ATOM 1406 N N . GLU A 1 175 ? -9.797 -14.195 6.539 1 98.62 175 GLU A N 1
ATOM 1407 C CA . GLU A 1 175 ? -10.625 -15.227 7.168 1 98.62 175 GLU A CA 1
ATOM 1408 C C . GLU A 1 175 ? -11.398 -16.031 6.125 1 98.62 175 GLU A C 1
ATOM 1410 O O . GLU A 1 175 ? -11.461 -17.25 6.199 1 98.62 175 GLU A O 1
ATOM 1415 N N . ARG A 1 176 ? -11.984 -15.367 5.16 1 98.25 176 ARG A N 1
ATOM 1416 C CA . ARG A 1 176 ? -12.727 -16.031 4.09 1 98.25 176 ARG A CA 1
ATOM 1417 C C . ARG A 1 176 ? -11.805 -16.906 3.246 1 98.25 176 ARG A C 1
ATOM 1419 O O . ARG A 1 176 ? -12.195 -18 2.834 1 98.25 176 ARG A O 1
ATOM 1426 N N . LEU A 1 177 ? -10.648 -16.406 2.963 1 98.38 177 LEU A N 1
ATOM 1427 C CA . LEU A 1 177 ? -9.695 -17.172 2.156 1 98.38 177 LEU A CA 1
ATOM 1428 C C . LEU A 1 177 ? -9.305 -18.469 2.857 1 98.38 177 LEU A C 1
ATOM 1430 O O . LEU A 1 177 ? -9.219 -19.516 2.223 1 98.38 177 LEU A O 1
ATOM 1434 N N . ILE A 1 178 ? -9.062 -18.375 4.176 1 98.25 178 ILE A N 1
ATOM 1435 C CA . ILE A 1 178 ? -8.703 -19.562 4.953 1 98.25 178 ILE A CA 1
ATOM 1436 C C . ILE A 1 178 ? -9.812 -20.609 4.832 1 98.25 178 ILE A C 1
ATOM 1438 O O . ILE A 1 178 ? -9.539 -21.797 4.598 1 98.25 178 ILE A O 1
ATOM 1442 N N . ALA A 1 179 ? -11.023 -20.156 4.957 1 97.62 179 ALA A N 1
ATOM 1443 C CA . ALA A 1 179 ? -12.164 -21.062 4.84 1 97.62 179 ALA A CA 1
ATOM 1444 C C . ALA A 1 179 ? -12.227 -21.688 3.449 1 97.62 179 ALA A C 1
ATOM 1446 O O . ALA A 1 179 ? -12.477 -22.891 3.314 1 97.62 179 ALA A O 1
ATOM 1447 N N . GLN A 1 180 ? -11.938 -20.922 2.465 1 96.69 180 GLN A N 1
ATOM 1448 C CA . GLN A 1 180 ? -12.016 -21.391 1.082 1 96.69 180 GLN A CA 1
ATOM 1449 C C . GLN A 1 180 ? -10.945 -22.438 0.789 1 96.69 180 GLN A C 1
ATOM 1451 O O . GLN A 1 180 ? -11.242 -23.5 0.245 1 96.69 180 GLN A O 1
ATOM 1456 N N . ILE A 1 181 ? -9.758 -22.188 1.164 1 95.44 181 ILE A N 1
ATOM 1457 C CA . ILE A 1 181 ? -8.664 -23.062 0.79 1 95.44 181 ILE A CA 1
ATOM 1458 C C . ILE A 1 181 ? -8.695 -24.328 1.656 1 95.44 181 ILE A C 1
ATOM 1460 O O . ILE A 1 181 ? -8.039 -25.312 1.346 1 95.44 181 ILE A O 1
ATOM 1464 N N . GLY A 1 182 ? -9.43 -24.234 2.76 1 93.25 182 GLY A N 1
ATOM 1465 C CA . GLY A 1 182 ? -9.586 -25.391 3.631 1 93.25 182 GLY A CA 1
ATOM 1466 C C . GLY A 1 182 ? -10.648 -26.359 3.15 1 93.25 182 GLY A C 1
ATOM 1467 O O . GLY A 1 182 ? -10.75 -27.469 3.656 1 93.25 182 GLY A O 1
ATOM 1468 N N . GLU A 1 183 ? -11.445 -25.969 2.193 1 94.12 183 GLU A N 1
ATOM 1469 C CA . GLU A 1 183 ? -12.516 -26.812 1.676 1 94.12 183 GLU A CA 1
ATOM 1470 C C . GLU A 1 183 ? -11.961 -27.969 0.833 1 94.12 183 GLU A C 1
ATOM 1472 O O . GLU A 1 183 ? -11.188 -27.734 -0.098 1 94.12 183 GLU A O 1
ATOM 1477 N N . PRO A 1 184 ? -12.375 -29.188 1.169 1 94.06 184 PRO A N 1
ATOM 1478 C CA . PRO A 1 184 ? -11.883 -30.344 0.412 1 94.06 184 PRO A CA 1
ATOM 1479 C C . PRO A 1 184 ? -12.18 -30.234 -1.082 1 94.06 184 PRO A C 1
ATOM 1481 O O . PRO A 1 184 ? -11.336 -30.578 -1.909 1 94.06 184 PRO A O 1
ATOM 1484 N N . GLU A 1 185 ? -13.344 -29.797 -1.393 1 94.31 185 GLU A N 1
ATOM 1485 C CA . GLU A 1 185 ? -13.711 -29.688 -2.801 1 94.31 185 GLU A CA 1
ATOM 1486 C C . GLU A 1 185 ? -12.82 -28.672 -3.518 1 94.31 185 GLU A C 1
ATOM 1488 O O . GLU A 1 185 ? -12.477 -28.859 -4.688 1 94.31 185 GLU A O 1
ATOM 1493 N N . PHE A 1 186 ? -12.453 -27.609 -2.873 1 94.75 186 PHE A N 1
ATOM 1494 C CA . PHE A 1 186 ? -11.562 -26.609 -3.43 1 94.75 186 PHE A CA 1
ATOM 1495 C C . PHE A 1 186 ? -10.219 -27.219 -3.822 1 94.75 186 PHE A C 1
ATOM 1497 O O . PHE A 1 186 ? -9.734 -27 -4.934 1 94.75 186 PHE A O 1
ATOM 1504 N N . ASN A 1 187 ? -9.734 -28 -2.965 1 94.38 187 ASN A N 1
ATOM 1505 C CA . ASN A 1 187 ? -8.422 -28.594 -3.193 1 94.38 187 ASN A CA 1
ATOM 1506 C C . ASN A 1 187 ? -8.484 -29.672 -4.273 1 94.38 187 ASN A C 1
ATOM 1508 O O . ASN A 1 187 ? -7.559 -29.812 -5.07 1 94.38 187 ASN A O 1
ATOM 1512 N N . ARG A 1 188 ? -9.555 -30.422 -4.211 1 94.31 188 ARG A N 1
ATOM 1513 C CA . ARG A 1 188 ? -9.727 -31.438 -5.238 1 94.31 188 ARG A CA 1
ATOM 1514 C C . ARG A 1 188 ? -9.781 -30.828 -6.629 1 94.31 188 ARG A C 1
ATOM 1516 O O . ARG A 1 188 ? -9.078 -31.266 -7.539 1 94.31 188 ARG A O 1
ATOM 1523 N N . THR A 1 189 ? -10.656 -29.812 -6.742 1 94 189 THR A N 1
ATOM 1524 C CA . THR A 1 189 ? -10.812 -29.172 -8.047 1 94 189 THR A CA 1
ATOM 1525 C C . THR A 1 189 ? -9.531 -28.453 -8.453 1 94 189 THR A C 1
ATOM 1527 O O . THR A 1 189 ? -9.227 -28.328 -9.641 1 94 189 THR A O 1
ATOM 1530 N N . LEU A 1 190 ? -8.773 -27.984 -7.527 1 93.56 190 LEU A N 1
ATOM 1531 C CA . LEU A 1 190 ? -7.492 -27.344 -7.82 1 93.56 190 LEU A CA 1
ATOM 1532 C C . LEU A 1 190 ? -6.523 -28.359 -8.445 1 93.56 190 LEU A C 1
ATOM 1534 O O . LEU A 1 190 ? -5.891 -28.062 -9.461 1 93.56 190 LEU A O 1
ATOM 1538 N N . ARG A 1 191 ? -6.445 -29.516 -7.879 1 91.88 191 ARG A N 1
ATOM 1539 C CA . ARG A 1 191 ? -5.578 -30.562 -8.414 1 91.88 191 ARG A CA 1
ATOM 1540 C C . ARG A 1 191 ? -5.984 -30.938 -9.836 1 91.88 191 ARG A C 1
ATOM 1542 O O . ARG A 1 191 ? -5.129 -31.125 -10.703 1 91.88 191 ARG A O 1
ATOM 1549 N N . GLU A 1 192 ? -7.242 -31.031 -10.008 1 91.94 192 GLU A N 1
ATOM 1550 C CA . GLU A 1 192 ? -7.754 -31.359 -11.336 1 91.94 192 GLU A CA 1
ATOM 1551 C C . GLU A 1 192 ? -7.406 -30.266 -12.336 1 91.94 192 GLU A C 1
ATOM 1553 O O . GLU A 1 192 ? -7.023 -30.547 -13.477 1 91.94 192 GLU A O 1
ATOM 1558 N N . PHE A 1 193 ? -7.543 -29.141 -11.867 1 89.75 193 PHE A N 1
ATOM 1559 C CA . PHE A 1 193 ? -7.238 -28 -12.727 1 89.75 193 PHE A CA 1
ATOM 1560 C C . PHE A 1 193 ? -5.758 -27.969 -13.086 1 89.75 193 PHE A C 1
ATOM 1562 O O . PHE A 1 193 ? -5.402 -27.781 -14.25 1 89.75 193 PHE A O 1
ATOM 1569 N N . MET A 1 194 ? -4.891 -28.188 -12.156 1 86.69 194 MET A N 1
ATOM 1570 C CA . MET A 1 194 ? -3.445 -28.156 -12.375 1 86.69 194 MET A CA 1
ATOM 1571 C C . MET A 1 194 ? -3.002 -29.281 -13.297 1 86.69 194 MET A C 1
ATOM 1573 O O . MET A 1 194 ? -2.092 -29.109 -14.109 1 86.69 194 MET A O 1
ATOM 1577 N N . ARG A 1 195 ? -3.67 -30.359 -13.148 1 85.81 195 ARG A N 1
ATOM 1578 C CA . ARG A 1 195 ? -3.379 -31.484 -14.023 1 85.81 195 ARG A CA 1
ATOM 1579 C C . ARG A 1 195 ? -3.758 -31.172 -15.469 1 85.81 195 ARG A C 1
ATOM 1581 O O . ARG A 1 195 ? -3.088 -31.625 -16.406 1 85.81 195 ARG A O 1
ATOM 1588 N N . SER A 1 196 ? -4.773 -30.422 -15.617 1 83.81 196 SER A N 1
ATOM 1589 C CA . SER A 1 196 ? -5.25 -30.078 -16.953 1 83.81 196 SER A CA 1
ATOM 1590 C C . SER A 1 196 ? -4.309 -29.094 -17.641 1 83.81 196 SER A C 1
ATOM 1592 O O . SER A 1 196 ? -4.336 -28.953 -18.859 1 83.81 196 SER A O 1
ATOM 1594 N N . LEU A 1 197 ? -3.514 -28.375 -16.844 1 73.06 197 LEU A N 1
ATOM 1595 C CA . LEU A 1 197 ? -2.584 -27.391 -17.391 1 73.06 197 LEU A CA 1
ATOM 1596 C C . LEU A 1 197 ? -1.321 -28.078 -17.906 1 73.06 197 LEU A C 1
ATOM 1598 O O . LEU A 1 197 ? -0.539 -27.469 -18.641 1 73.06 197 LEU A O 1
ATOM 1602 N N . GLN A 1 198 ? -1 -29.312 -17.516 1 66.31 198 GLN A N 1
ATOM 1603 C CA . GLN A 1 198 ? 0.154 -30.078 -17.953 1 66.31 198 GLN A CA 1
ATOM 1604 C C . GLN A 1 198 ? -0.127 -30.766 -19.281 1 66.31 198 GLN A C 1
ATOM 1606 O O . GLN A 1 198 ? -1.259 -31.172 -19.547 1 66.31 198 GLN A O 1
ATOM 1611 N N . MET B 1 1 ? 10.109 -6.605 11.906 1 56.41 1 MET B N 1
ATOM 1612 C CA . MET B 1 1 ? 10.664 -5.887 10.758 1 56.41 1 MET B CA 1
ATOM 1613 C C . MET B 1 1 ? 10.883 -6.824 9.578 1 56.41 1 MET B C 1
ATOM 1615 O O . MET B 1 1 ? 11.086 -8.023 9.766 1 56.41 1 MET B O 1
ATOM 1619 N N . ALA B 1 2 ? 10.539 -6.215 8.367 1 59.78 2 ALA B N 1
ATOM 1620 C CA . ALA B 1 2 ? 10.82 -7.055 7.203 1 59.78 2 ALA B CA 1
ATOM 1621 C C . ALA B 1 2 ? 12.273 -7.508 7.191 1 59.78 2 ALA B C 1
ATOM 1623 O O . ALA B 1 2 ? 13.172 -6.738 7.543 1 59.78 2 ALA B O 1
ATOM 1624 N N . LYS B 1 3 ? 12.57 -8.781 6.938 1 73.62 3 LYS B N 1
ATOM 1625 C CA . LYS B 1 3 ? 13.914 -9.344 6.797 1 73.62 3 LYS B CA 1
ATOM 1626 C C . LYS B 1 3 ? 14.664 -8.695 5.637 1 73.62 3 LYS B C 1
ATOM 1628 O O . LYS B 1 3 ? 14.078 -8.398 4.598 1 73.62 3 LYS B O 1
ATOM 1633 N N . ARG B 1 4 ? 15.867 -8.445 5.949 1 81.62 4 ARG B N 1
ATOM 1634 C CA . ARG B 1 4 ? 16.719 -7.902 4.898 1 81.62 4 ARG B CA 1
ATOM 1635 C C . ARG B 1 4 ? 17.078 -8.977 3.873 1 81.62 4 ARG B C 1
ATOM 1637 O O . ARG B 1 4 ? 17.672 -9.992 4.219 1 81.62 4 ARG B O 1
ATOM 1644 N N . ARG B 1 5 ? 16.672 -8.758 2.734 1 92.19 5 ARG B N 1
ATOM 1645 C CA . ARG B 1 5 ? 16.891 -9.727 1.671 1 92.19 5 ARG B CA 1
ATOM 1646 C C . ARG B 1 5 ? 17.953 -9.219 0.688 1 92.19 5 ARG B C 1
ATOM 1648 O O . ARG B 1 5 ? 18.031 -8.023 0.422 1 92.19 5 ARG B O 1
ATOM 1655 N N . LYS B 1 6 ? 18.781 -10.188 0.167 1 93.38 6 LYS B N 1
ATOM 1656 C CA . LYS B 1 6 ? 19.812 -9.836 -0.806 1 93.38 6 LYS B CA 1
ATOM 1657 C C . LYS B 1 6 ? 19.203 -9.117 -2.01 1 93.38 6 LYS B C 1
ATOM 1659 O O . LYS B 1 6 ? 19.812 -8.188 -2.555 1 93.38 6 LYS B O 1
ATOM 1664 N N . VAL B 1 7 ? 18.125 -9.594 -2.438 1 94.19 7 VAL B N 1
ATOM 1665 C CA . VAL B 1 7 ? 17.328 -8.961 -3.477 1 94.19 7 VAL B CA 1
ATOM 1666 C C . VAL B 1 7 ? 15.914 -8.719 -2.953 1 94.19 7 VAL B C 1
ATOM 1668 O O . VAL B 1 7 ? 15.18 -9.664 -2.656 1 94.19 7 VAL B O 1
ATOM 1671 N N . SER B 1 8 ? 15.547 -7.457 -2.877 1 92.44 8 SER B N 1
ATOM 1672 C CA . SER B 1 8 ? 14.336 -7.176 -2.105 1 92.44 8 SER B CA 1
ATOM 1673 C C . SER B 1 8 ? 13.219 -6.645 -2.998 1 92.44 8 SER B C 1
ATOM 1675 O O . SER B 1 8 ? 12.094 -6.445 -2.541 1 92.44 8 SER B O 1
ATOM 1677 N N . ASN B 1 9 ? 13.5 -6.441 -4.266 1 91.31 9 ASN B N 1
ATOM 1678 C CA . ASN B 1 9 ? 12.469 -6.008 -5.207 1 91.31 9 ASN B CA 1
ATOM 1679 C C . ASN B 1 9 ? 11.359 -7.047 -5.344 1 91.31 9 ASN B C 1
ATOM 1681 O O . ASN B 1 9 ? 11.633 -8.219 -5.605 1 91.31 9 ASN B O 1
ATOM 1685 N N . PRO B 1 10 ? 10.117 -6.613 -5.18 1 92.56 10 PRO B N 1
ATOM 1686 C CA . PRO B 1 10 ? 9.016 -7.57 -5.297 1 92.56 10 PRO B CA 1
ATOM 1687 C C . PRO B 1 10 ? 9.039 -8.336 -6.617 1 92.56 10 PRO B C 1
ATOM 1689 O O . PRO B 1 10 ? 8.609 -9.492 -6.672 1 92.56 10 PRO B O 1
ATOM 1692 N N . LEU B 1 11 ? 9.484 -7.707 -7.613 1 92.69 11 LEU B N 1
ATOM 1693 C CA . LEU B 1 11 ? 9.609 -8.391 -8.898 1 92.69 11 LEU B CA 1
ATOM 1694 C C . LEU B 1 11 ? 10.508 -9.617 -8.773 1 92.69 11 LEU B C 1
ATOM 1696 O O . LEU B 1 11 ? 10.297 -10.609 -9.477 1 92.69 11 LEU B O 1
ATOM 1700 N N . ALA B 1 12 ? 11.477 -9.578 -7.902 1 95.44 12 ALA B N 1
ATOM 1701 C CA . ALA B 1 12 ? 12.375 -10.703 -7.688 1 95.44 12 ALA B CA 1
ATOM 1702 C C . ALA B 1 12 ? 11.617 -11.93 -7.199 1 95.44 12 ALA B C 1
ATOM 1704 O O . ALA B 1 12 ? 11.914 -13.055 -7.613 1 95.44 12 ALA B O 1
ATOM 1705 N N . LEU B 1 13 ? 10.695 -11.734 -6.348 1 95.38 13 LEU B N 1
ATOM 1706 C CA . LEU B 1 13 ? 9.891 -12.844 -5.859 1 95.38 13 LEU B CA 1
ATOM 1707 C C . LEU B 1 13 ? 9.094 -13.477 -6.996 1 95.38 13 LEU B C 1
ATOM 1709 O O . LEU B 1 13 ? 9.008 -14.703 -7.09 1 95.38 13 LEU B O 1
ATOM 1713 N N . VAL B 1 14 ? 8.562 -12.664 -7.84 1 94 14 VAL B N 1
ATOM 1714 C CA . VAL B 1 14 ? 7.789 -13.133 -8.984 1 94 14 VAL B CA 1
ATOM 1715 C C . VAL B 1 14 ? 8.695 -13.938 -9.922 1 94 14 VAL B C 1
ATOM 1717 O O . VAL B 1 14 ? 8.312 -15.016 -10.383 1 94 14 VAL B O 1
ATOM 1720 N N . VAL B 1 15 ? 9.859 -13.43 -10.117 1 94.56 15 VAL B N 1
ATOM 1721 C CA . VAL B 1 15 ? 10.82 -14.102 -10.984 1 94.56 15 VAL B CA 1
ATOM 1722 C C . VAL B 1 15 ? 11.188 -15.461 -10.398 1 94.56 15 VAL B C 1
ATOM 1724 O O . VAL B 1 15 ? 11.211 -16.469 -11.117 1 94.56 15 VAL B O 1
ATOM 1727 N N . LEU B 1 16 ? 11.477 -15.492 -9.148 1 97 16 LEU B N 1
ATOM 1728 C CA . LEU B 1 16 ? 11.797 -16.75 -8.484 1 97 16 LEU B CA 1
ATOM 1729 C C . LEU B 1 16 ? 10.664 -17.766 -8.648 1 97 16 LEU B C 1
ATOM 1731 O O . LEU B 1 16 ? 10.914 -18.938 -8.945 1 97 16 LEU B O 1
ATOM 1735 N N . ALA B 1 17 ? 9.484 -17.312 -8.5 1 94.75 17 ALA B N 1
ATOM 1736 C CA . ALA B 1 17 ? 8.32 -18.188 -8.617 1 94.75 17 ALA B CA 1
ATOM 1737 C C . ALA B 1 17 ? 8.18 -18.719 -10.039 1 94.75 17 ALA B C 1
ATOM 1739 O O . ALA B 1 17 ? 7.914 -19.906 -10.242 1 94.75 17 ALA B O 1
ATOM 1740 N N . GLU B 1 18 ? 8.32 -17.859 -11 1 92.81 18 GLU B N 1
ATOM 1741 C CA . GLU B 1 18 ? 8.227 -18.266 -12.398 1 92.81 18 GLU B CA 1
ATOM 1742 C C . GLU B 1 18 ? 9.289 -19.297 -12.75 1 92.81 18 GLU B C 1
ATOM 1744 O O . GLU B 1 18 ? 9 -20.297 -13.398 1 92.81 18 GLU B O 1
ATOM 1749 N N . LEU B 1 19 ? 10.453 -19.078 -12.281 1 95.12 19 LEU B N 1
ATOM 1750 C CA . LEU B 1 19 ? 11.555 -19.984 -12.578 1 95.12 19 LEU B CA 1
ATOM 1751 C C . LEU B 1 19 ? 11.43 -21.281 -11.773 1 95.12 19 LEU B C 1
ATOM 1753 O O . LEU B 1 19 ? 12.023 -22.297 -12.133 1 95.12 19 LEU B O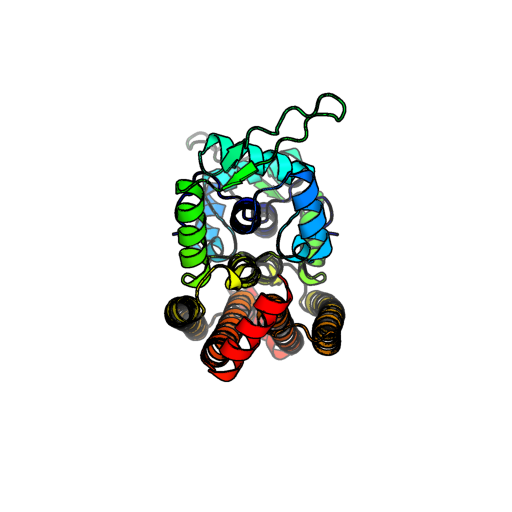 1
ATOM 1757 N N . GLY B 1 20 ? 10.781 -21.219 -10.68 1 93.44 20 GLY B N 1
ATOM 1758 C CA . GLY B 1 20 ? 10.477 -22.422 -9.922 1 93.44 20 GLY B CA 1
ATOM 1759 C C . GLY B 1 20 ? 9.586 -23.391 -10.672 1 93.44 20 GLY B C 1
ATOM 1760 O O . GLY B 1 20 ? 9.68 -24.594 -10.477 1 93.44 20 GLY B O 1
ATOM 1761 N N . ALA B 1 21 ? 8.789 -22.859 -11.531 1 90.31 21 ALA B N 1
ATOM 1762 C CA . ALA B 1 21 ? 7.93 -23.703 -12.359 1 90.31 21 ALA B CA 1
ATOM 1763 C C . ALA B 1 21 ? 8.719 -24.359 -13.477 1 90.31 21 ALA B C 1
ATOM 1765 O O . ALA B 1 21 ? 8.586 -25.562 -13.719 1 90.31 21 ALA B O 1
ATOM 1766 N N . GLU B 1 22 ? 9.508 -23.594 -14.125 1 91.94 22 GLU B N 1
ATOM 1767 C CA . GLU B 1 22 ? 10.375 -24.109 -15.18 1 91.94 22 GLU B CA 1
ATOM 1768 C C . GLU B 1 22 ? 11.461 -23.094 -15.555 1 91.94 22 GLU B C 1
ATOM 1770 O O . GLU B 1 22 ? 11.242 -21.891 -15.453 1 91.94 22 GLU B O 1
ATOM 1775 N N . PRO B 1 23 ? 12.578 -23.641 -15.977 1 94.5 23 PRO B N 1
ATOM 1776 C CA . PRO B 1 23 ? 13.602 -22.734 -16.5 1 94.5 23 PRO B CA 1
ATOM 1777 C C . PRO B 1 23 ? 13.125 -21.969 -17.734 1 94.5 23 PRO B C 1
ATOM 1779 O O . PRO B 1 23 ? 12.359 -22.5 -18.547 1 94.5 23 PRO B O 1
ATOM 1782 N N . MET B 1 24 ? 13.539 -20.656 -17.859 1 92.88 24 MET B N 1
ATOM 1783 C CA . MET B 1 24 ? 13.102 -19.891 -19.031 1 92.88 24 MET B CA 1
ATOM 1784 C C . MET B 1 24 ? 14 -18.672 -19.234 1 92.88 24 MET B C 1
ATOM 1786 O O . MET B 1 24 ? 14.812 -18.328 -18.375 1 92.88 24 MET B O 1
ATOM 1790 N N . HIS B 1 25 ? 13.867 -18.125 -20.438 1 92.62 25 HIS B N 1
ATOM 1791 C CA . HIS B 1 25 ? 14.508 -16.859 -20.766 1 92.62 25 HIS B CA 1
ATOM 1792 C C . HIS B 1 25 ? 13.758 -15.672 -20.172 1 92.62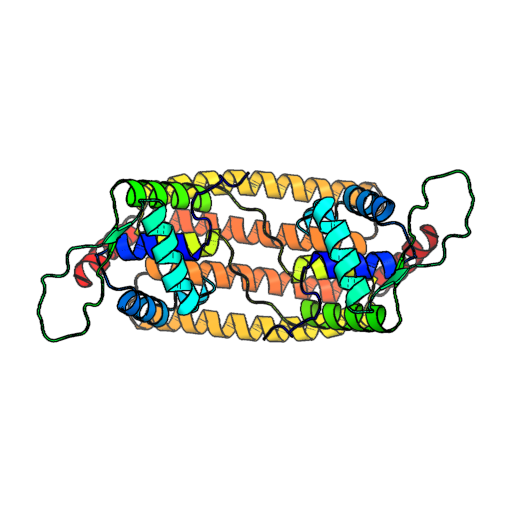 25 HIS B C 1
ATOM 1794 O O . HIS B 1 25 ? 12.531 -15.727 -20.016 1 92.62 25 HIS B O 1
ATOM 1800 N N . PRO B 1 26 ? 14.547 -14.625 -19.844 1 90.19 26 PRO B N 1
ATOM 1801 C CA . PRO B 1 26 ? 13.859 -13.43 -19.344 1 90.19 26 PRO B CA 1
ATOM 1802 C C . PRO B 1 26 ? 12.805 -12.906 -20.312 1 90.19 26 PRO B C 1
ATOM 1804 O O . PRO B 1 26 ? 11.742 -12.438 -19.891 1 90.19 26 PRO B O 1
ATOM 1807 N N . TYR B 1 27 ? 13.094 -13.062 -21.484 1 88 27 TYR B N 1
ATOM 1808 C CA . TYR B 1 27 ? 12.133 -12.609 -22.484 1 88 27 TYR B CA 1
ATOM 1809 C C . TYR B 1 27 ? 10.82 -13.367 -22.344 1 88 27 TYR B C 1
ATOM 1811 O O . TYR B 1 27 ? 9.742 -12.766 -22.375 1 88 27 TYR B O 1
ATOM 1819 N N . GLU B 1 28 ? 10.875 -14.617 -22.328 1 87.62 28 GLU B N 1
ATOM 1820 C CA . GLU B 1 28 ? 9.688 -15.469 -22.172 1 87.62 28 GLU B CA 1
ATOM 1821 C C . GLU B 1 28 ? 8.969 -15.172 -20.844 1 87.62 28 GLU B C 1
ATOM 1823 O O . GLU B 1 28 ? 7.742 -15.164 -20.797 1 87.62 28 GLU B O 1
ATOM 1828 N N . MET B 1 29 ? 9.719 -14.922 -19.844 1 88.44 29 MET B N 1
ATOM 1829 C CA . MET B 1 29 ? 9.141 -14.602 -18.547 1 88.44 29 MET B CA 1
ATOM 1830 C C . MET B 1 29 ? 8.32 -13.312 -18.609 1 88.44 29 MET B C 1
ATOM 1832 O O . MET B 1 29 ? 7.211 -13.258 -18.078 1 88.44 29 MET B O 1
ATOM 1836 N N . GLY B 1 30 ? 8.875 -12.312 -19.203 1 85.5 30 GLY B N 1
ATOM 1837 C CA . GLY B 1 30 ? 8.148 -11.062 -19.391 1 85.5 30 GLY B CA 1
ATOM 1838 C C . GLY B 1 30 ? 6.844 -11.234 -20.125 1 85.5 30 GLY B C 1
ATOM 1839 O O . GLY B 1 30 ? 5.824 -10.656 -19.75 1 85.5 30 GLY B O 1
ATOM 1840 N N . ARG B 1 31 ? 6.871 -12.062 -21.141 1 84.38 31 ARG B N 1
ATOM 1841 C CA . ARG B 1 31 ? 5.668 -12.344 -21.922 1 84.38 31 ARG B CA 1
ATOM 1842 C C . ARG B 1 31 ? 4.602 -13.008 -21.062 1 84.38 31 ARG B C 1
ATOM 1844 O O . ARG B 1 31 ? 3.428 -12.641 -21.125 1 84.38 31 ARG B O 1
ATOM 1851 N N . ARG B 1 32 ? 5 -13.898 -20.281 1 83.31 32 ARG B N 1
ATOM 1852 C CA . ARG B 1 32 ? 4.078 -14.617 -19.406 1 83.31 32 ARG B CA 1
ATOM 1853 C C . ARG B 1 32 ? 3.482 -13.688 -18.359 1 83.31 32 ARG B C 1
ATOM 1855 O O . ARG B 1 32 ? 2.297 -13.789 -18.031 1 83.31 32 ARG B O 1
ATOM 1862 N N . LEU B 1 33 ? 4.324 -12.867 -17.828 1 82.38 33 LEU B N 1
ATOM 1863 C CA . LEU B 1 33 ? 3.859 -11.93 -16.812 1 82.38 33 LEU B CA 1
ATOM 1864 C C . LEU B 1 33 ? 2.783 -11.008 -17.375 1 82.38 33 LEU B C 1
ATOM 1866 O O . LEU B 1 33 ? 1.806 -10.695 -16.688 1 82.38 33 LEU B O 1
ATOM 1870 N N . LYS B 1 34 ? 2.934 -10.586 -18.531 1 77.44 34 LYS B N 1
ATOM 1871 C CA . LYS B 1 34 ? 1.952 -9.734 -19.203 1 77.44 34 LYS B CA 1
ATOM 1872 C C . LYS B 1 34 ? 0.669 -10.5 -19.5 1 77.44 34 LYS B C 1
ATOM 1874 O O . LYS B 1 34 ? -0.432 -9.984 -19.297 1 77.44 34 LYS B O 1
ATOM 1879 N N . GLU B 1 35 ? 0.881 -11.719 -19.922 1 74.44 35 GLU B N 1
ATOM 1880 C CA . GLU B 1 35 ? -0.251 -12.547 -20.312 1 74.44 35 GLU B CA 1
ATOM 1881 C C . GLU B 1 35 ? -1.103 -12.93 -19.109 1 74.44 35 GLU B C 1
ATOM 1883 O O . GLU B 1 35 ? -2.33 -13 -19.203 1 74.44 35 GLU B O 1
ATOM 1888 N N . HIS B 1 36 ? -0.427 -13.141 -18.016 1 70.25 36 HIS B N 1
ATOM 1889 C CA . HIS B 1 36 ? -1.138 -13.617 -16.828 1 70.25 36 HIS B CA 1
ATOM 1890 C C . HIS B 1 36 ? -1.617 -12.453 -15.969 1 70.25 36 HIS B C 1
ATOM 1892 O O . HIS B 1 36 ? -2.244 -12.664 -14.93 1 70.25 36 HIS B O 1
ATOM 1898 N N . GLY B 1 37 ? -1.432 -11.305 -16.469 1 67.25 37 GLY B N 1
ATOM 1899 C CA . GLY B 1 37 ? -1.91 -10.125 -15.75 1 67.25 37 GLY B CA 1
ATOM 1900 C C . GLY B 1 37 ? -1.166 -9.875 -14.453 1 67.25 37 GLY B C 1
ATOM 1901 O O . GLY B 1 37 ? -1.656 -9.148 -13.586 1 67.25 37 GLY B O 1
ATOM 1902 N N . LYS B 1 38 ? -0.15 -10.57 -14.312 1 61.25 38 LYS B N 1
ATOM 1903 C CA . LYS B 1 38 ? 0.619 -10.391 -13.086 1 61.25 38 LYS B CA 1
ATOM 1904 C C . LYS B 1 38 ? 1.315 -9.031 -13.062 1 61.25 38 LYS B C 1
ATOM 1906 O O . LYS B 1 38 ? 1.769 -8.578 -12.008 1 61.25 38 LYS B O 1
ATOM 1911 N N . ASP B 1 39 ? 1.332 -8.422 -14.195 1 59.31 39 ASP B N 1
ATOM 1912 C CA . ASP B 1 39 ? 1.933 -7.098 -14.289 1 59.31 39 ASP B CA 1
ATOM 1913 C C . ASP B 1 39 ? 1.073 -6.055 -13.578 1 59.31 39 ASP B C 1
ATOM 1915 O O . ASP B 1 39 ? 1.522 -4.934 -13.328 1 59.31 39 ASP B O 1
ATOM 1919 N N . ARG B 1 40 ? -0.037 -6.551 -13.109 1 65.19 40 ARG B N 1
ATOM 1920 C CA . ARG B 1 40 ? -0.916 -5.637 -12.383 1 65.19 40 ARG B CA 1
ATOM 1921 C C . ARG B 1 40 ? -0.562 -5.59 -10.906 1 65.19 40 ARG B C 1
ATOM 1923 O O . ARG B 1 40 ? -0.872 -4.617 -10.211 1 65.19 40 ARG B O 1
ATOM 1930 N N . ASN B 1 41 ? 0.068 -6.578 -10.5 1 69.06 41 ASN B N 1
ATOM 1931 C CA . ASN B 1 41 ? 0.3 -6.707 -9.07 1 69.06 41 ASN B CA 1
ATOM 1932 C C . ASN B 1 41 ? 1.713 -6.27 -8.688 1 69.06 41 ASN B C 1
ATOM 1934 O O . ASN B 1 41 ? 2.016 -6.086 -7.508 1 69.06 41 ASN B O 1
ATOM 1938 N N . VAL B 1 42 ? 2.541 -6.211 -9.719 1 73.62 42 VAL B N 1
ATOM 1939 C CA . VAL B 1 42 ? 3.908 -5.758 -9.492 1 73.62 42 VAL B CA 1
ATOM 1940 C C . VAL B 1 42 ? 4.301 -4.742 -10.562 1 73.62 42 VAL B C 1
ATOM 1942 O O . VAL B 1 42 ? 3.91 -4.879 -11.727 1 73.62 42 VAL B O 1
ATOM 1945 N N . LYS B 1 43 ? 4.93 -3.701 -10.125 1 67.62 43 LYS B N 1
ATOM 1946 C CA . LYS B 1 43 ? 5.484 -2.781 -11.117 1 67.62 43 LYS B CA 1
ATOM 1947 C C . LYS B 1 43 ? 6.508 -3.482 -12 1 67.62 43 LYS B C 1
ATOM 1949 O O . LYS B 1 43 ? 7.523 -3.986 -11.516 1 67.62 43 LYS B O 1
ATOM 1954 N N . TYR B 1 44 ? 5.98 -3.713 -13.266 1 71.5 44 TYR B N 1
ATOM 1955 C CA . TYR B 1 44 ? 6.809 -4.441 -14.219 1 71.5 44 TYR B CA 1
ATOM 1956 C C . TYR B 1 44 ? 7.176 -3.559 -15.406 1 71.5 44 TYR B C 1
ATOM 1958 O O . TYR B 1 44 ? 6.312 -2.906 -15.992 1 71.5 44 TYR B O 1
ATOM 1966 N N . ASN B 1 45 ? 8.477 -3.426 -15.57 1 71.06 45 ASN B N 1
ATOM 1967 C CA . ASN B 1 45 ? 8.953 -3.033 -16.891 1 71.06 45 ASN B CA 1
ATOM 1968 C C . ASN B 1 45 ? 10.102 -3.932 -17.359 1 71.06 45 ASN B C 1
ATOM 1970 O O . ASN B 1 45 ? 10.789 -4.547 -16.547 1 71.06 45 ASN B O 1
ATOM 1974 N N . ARG B 1 46 ? 10.203 -4.141 -18.672 1 74.81 46 ARG B N 1
ATOM 1975 C CA . ARG B 1 46 ? 11.188 -5.047 -19.266 1 74.81 46 ARG B CA 1
ATOM 1976 C C . ARG B 1 46 ? 12.578 -4.789 -18.703 1 74.81 46 ARG B C 1
ATOM 1978 O O . ARG B 1 46 ? 13.305 -5.727 -18.359 1 74.81 46 ARG B O 1
ATOM 1985 N N . SER B 1 47 ? 12.969 -3.596 -18.656 1 79.75 47 SER B N 1
ATOM 1986 C CA . SER B 1 47 ? 14.297 -3.25 -18.172 1 79.75 47 SER B CA 1
ATOM 1987 C C . SER B 1 47 ? 14.492 -3.721 -16.734 1 79.75 47 SER B C 1
ATOM 1989 O O . SER B 1 47 ? 15.547 -4.242 -16.375 1 79.75 47 SER B O 1
ATOM 1991 N N . SER B 1 48 ? 13.5 -3.559 -15.977 1 88.12 48 SER B N 1
ATOM 1992 C CA . SER B 1 48 ? 13.594 -3.965 -14.578 1 88.12 48 SER B CA 1
ATOM 1993 C C . SER B 1 48 ? 13.695 -5.48 -14.445 1 88.12 48 SER B C 1
ATOM 1995 O O . SER B 1 48 ? 14.367 -5.992 -13.547 1 88.12 48 SER B O 1
ATOM 1997 N N . LEU B 1 49 ? 13.141 -6.195 -15.344 1 90.75 49 LEU B N 1
ATOM 1998 C CA . LEU B 1 49 ? 13.164 -7.652 -15.289 1 90.75 49 LEU B CA 1
ATOM 1999 C C . LEU B 1 49 ? 14.586 -8.18 -15.461 1 90.75 49 LEU B C 1
ATOM 2001 O O . LEU B 1 49 ? 15.047 -9.016 -14.68 1 90.75 49 LEU B O 1
ATOM 2005 N N . TYR B 1 50 ? 15.266 -7.66 -16.422 1 91.94 50 TYR B N 1
ATOM 2006 C CA . TYR B 1 50 ? 16.641 -8.094 -16.688 1 91.94 50 TYR B CA 1
ATOM 2007 C C . TYR B 1 50 ? 17.547 -7.738 -15.516 1 91.94 50 TYR B C 1
ATOM 2009 O O . TYR B 1 50 ? 18.438 -8.516 -15.156 1 91.94 50 TYR B O 1
ATOM 2017 N N . MET B 1 51 ? 17.328 -6.633 -15.031 1 94.69 51 MET B N 1
ATOM 2018 C CA . MET B 1 51 ? 18.109 -6.195 -13.875 1 94.69 51 MET B CA 1
ATOM 2019 C C . MET B 1 51 ? 17.891 -7.129 -12.695 1 94.69 51 MET B C 1
ATOM 2021 O O . MET B 1 51 ? 18.844 -7.523 -12.023 1 94.69 51 MET B O 1
ATOM 2025 N N . VAL B 1 52 ? 16.734 -7.445 -12.461 1 95.31 52 VAL B N 1
ATOM 2026 C CA . VAL B 1 52 ? 16.391 -8.289 -11.32 1 95.31 52 VAL B CA 1
ATOM 2027 C C . VAL B 1 52 ? 16.969 -9.688 -11.523 1 95.31 52 VAL B C 1
ATOM 2029 O O . VAL B 1 52 ? 17.5 -10.297 -10.594 1 95.31 52 VAL B O 1
ATOM 2032 N N . VAL B 1 53 ? 16.859 -10.195 -12.711 1 95.06 53 VAL B N 1
ATOM 2033 C CA . VAL B 1 53 ? 17.406 -11.516 -13.016 1 95.06 53 VAL B CA 1
ATOM 2034 C C . VAL B 1 53 ? 18.906 -11.523 -12.742 1 95.06 53 VAL B C 1
ATOM 2036 O O . VAL B 1 53 ? 19.438 -12.461 -12.141 1 95.06 53 VAL B O 1
ATOM 2039 N N . GLU B 1 54 ? 19.562 -10.5 -13.156 1 95.19 54 GLU B N 1
ATOM 2040 C CA . GLU B 1 54 ? 21 -10.391 -12.938 1 95.19 54 GLU B CA 1
ATOM 2041 C C . GLU B 1 54 ? 21.328 -10.312 -11.445 1 95.19 54 GLU B C 1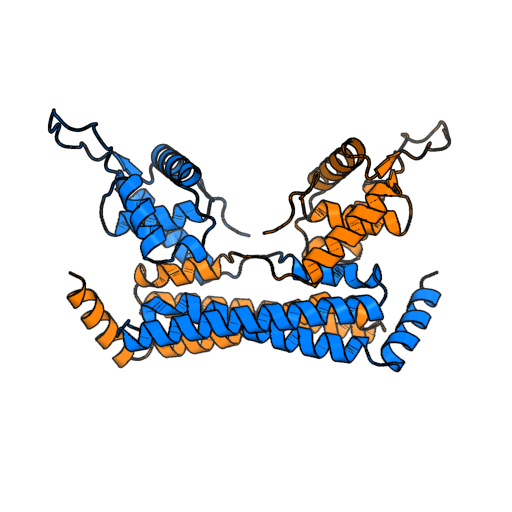
ATOM 2043 O O . GLU B 1 54 ? 22.281 -10.938 -10.984 1 95.19 54 GLU B O 1
ATOM 2048 N N . GLN B 1 55 ? 20.547 -9.555 -10.711 1 97.44 55 GLN B N 1
ATOM 2049 C CA . GLN B 1 55 ? 20.734 -9.461 -9.273 1 97.44 55 GLN B CA 1
ATOM 2050 C C . GLN B 1 55 ? 20.547 -10.82 -8.602 1 97.44 55 GLN B C 1
ATOM 2052 O O . GLN B 1 55 ? 21.312 -11.188 -7.703 1 97.44 55 GLN B O 1
ATOM 2057 N N . LEU B 1 56 ? 19.594 -11.539 -9.031 1 97.94 56 LEU B N 1
ATOM 2058 C CA . LEU B 1 56 ? 19.312 -12.867 -8.484 1 97.94 56 LEU B CA 1
ATOM 2059 C C . LEU B 1 56 ? 20.453 -13.836 -8.812 1 97.94 56 LEU B C 1
ATOM 2061 O O . LEU B 1 56 ? 20.812 -14.68 -7.992 1 97.94 56 LEU B O 1
ATOM 2065 N N . ARG B 1 57 ? 20.938 -13.75 -9.992 1 97.12 57 ARG B N 1
ATOM 2066 C CA . ARG B 1 57 ? 22.062 -14.586 -10.391 1 97.12 57 ARG B CA 1
ATOM 2067 C C . ARG B 1 57 ? 23.297 -14.305 -9.523 1 97.12 57 ARG B C 1
ATOM 2069 O O . ARG B 1 57 ? 23.922 -15.227 -9.023 1 97.12 57 ARG B O 1
ATOM 2076 N N . LYS B 1 58 ? 23.562 -13.039 -9.367 1 97.56 58 LYS B N 1
ATOM 2077 C CA . LYS B 1 58 ? 24.703 -12.633 -8.547 1 97.56 58 LYS B CA 1
ATOM 2078 C C . LYS B 1 58 ? 24.547 -13.117 -7.105 1 97.56 58 LYS B C 1
ATOM 2080 O O . LYS B 1 58 ? 25.516 -13.461 -6.449 1 97.56 58 LYS B O 1
ATOM 2085 N N . ALA B 1 59 ? 23.312 -13.148 -6.652 1 97.88 59 ALA B N 1
ATOM 2086 C CA . ALA B 1 59 ? 23.016 -13.57 -5.285 1 97.88 59 ALA B CA 1
ATOM 2087 C C . ALA B 1 59 ? 23.031 -15.094 -5.168 1 97.88 59 ALA B C 1
ATOM 2089 O O . ALA B 1 59 ? 22.922 -15.641 -4.062 1 97.88 59 ALA B O 1
ATOM 2090 N N . GLY B 1 60 ? 23.078 -15.781 -6.312 1 97.88 60 GLY B N 1
ATOM 2091 C CA . GLY B 1 60 ? 23.141 -17.234 -6.324 1 97.88 60 GLY B CA 1
ATOM 2092 C C . GLY B 1 60 ? 21.781 -17.891 -6.305 1 97.88 60 GLY B C 1
ATOM 2093 O O . GLY B 1 60 ? 21.672 -19.109 -6.074 1 97.88 60 GLY B O 1
ATOM 2094 N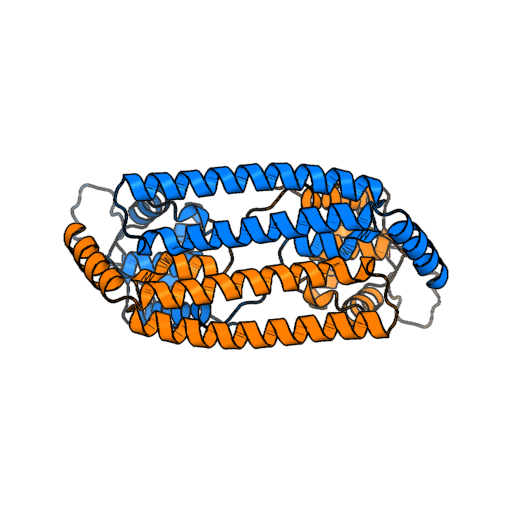 N . PHE B 1 61 ? 20.734 -17.156 -6.543 1 98.38 61 PHE B N 1
ATOM 2095 C CA . PHE B 1 61 ? 19.375 -17.688 -6.43 1 98.38 61 PHE B CA 1
ATOM 2096 C C . PHE B 1 61 ? 18.906 -18.25 -7.762 1 98.38 61 PHE B C 1
ATOM 2098 O O . PHE B 1 61 ? 17.953 -19.047 -7.805 1 98.38 61 PHE B O 1
ATOM 2105 N N . VAL B 1 62 ? 19.531 -17.812 -8.859 1 97.81 62 VAL B N 1
ATOM 2106 C CA . VAL B 1 62 ? 19.281 -18.344 -10.195 1 97.81 62 VAL B CA 1
ATOM 2107 C C . VAL B 1 62 ? 20.594 -18.609 -10.906 1 97.81 62 VAL B C 1
ATOM 2109 O O . VAL B 1 62 ? 21.609 -17.984 -10.586 1 97.81 62 VAL B O 1
ATOM 2112 N N . ALA B 1 63 ? 20.594 -19.578 -11.82 1 97 63 ALA B N 1
ATOM 2113 C CA . ALA B 1 63 ? 21.812 -19.922 -12.562 1 97 63 ALA B CA 1
ATOM 2114 C C . ALA B 1 63 ? 21.516 -20.078 -14.055 1 97 63 ALA B C 1
ATOM 2116 O O . ALA B 1 63 ? 20.406 -20.484 -14.43 1 97 63 ALA B O 1
ATOM 2117 N N . GLU B 1 64 ? 22.516 -19.703 -14.836 1 94.06 64 GLU B N 1
ATOM 2118 C CA . GLU B 1 64 ? 22.406 -19.922 -16.281 1 94.06 64 GLU B CA 1
ATOM 2119 C C . GLU B 1 64 ? 22.453 -21.406 -16.609 1 94.06 64 GLU B C 1
ATOM 2121 O O . GLU B 1 64 ? 23.25 -22.156 -16.047 1 94.06 64 GLU B O 1
ATOM 2126 N N . GLN B 1 65 ? 21.406 -21.766 -17.328 1 86.56 65 GLN B N 1
ATOM 2127 C CA . GLN B 1 65 ? 21.438 -23.141 -17.812 1 86.56 65 GLN B CA 1
ATOM 2128 C C . GLN B 1 65 ? 22.094 -23.219 -19.188 1 86.56 65 GLN B C 1
ATOM 2130 O O . GLN B 1 65 ? 21.922 -22.312 -20.016 1 86.56 65 GLN B O 1
ATOM 2135 N N . GLU B 1 66 ? 23.156 -23.922 -19.328 1 65.25 66 GLU B N 1
ATOM 2136 C CA . GLU B 1 66 ? 23.922 -24.094 -20.562 1 65.25 66 GLU B CA 1
ATOM 2137 C C . GLU B 1 66 ? 23 -24.297 -21.766 1 65.25 66 GLU B C 1
ATOM 2139 O O . GLU B 1 66 ? 22.062 -25.094 -21.703 1 65.25 66 GLU B O 1
ATOM 2144 N N . THR B 1 67 ? 22.547 -23.188 -22.328 1 57.06 67 THR B N 1
ATOM 2145 C CA . THR B 1 67 ? 21.844 -23.375 -23.594 1 57.06 67 THR B CA 1
ATOM 2146 C C . THR B 1 67 ? 22.656 -24.266 -24.531 1 57.06 67 THR B C 1
ATOM 2148 O O . THR B 1 67 ? 23.859 -24.094 -24.688 1 57.06 67 THR B O 1
ATOM 2151 N N . VAL B 1 68 ? 22.219 -25.438 -24.797 1 52.81 68 VAL B N 1
ATOM 2152 C CA . VAL B 1 68 ? 22.828 -26.156 -25.922 1 52.81 68 VAL B CA 1
ATOM 2153 C C . VAL B 1 68 ? 23.016 -25.188 -27.094 1 52.81 68 VAL B C 1
ATOM 2155 O O . VAL B 1 68 ? 22.094 -24.469 -27.469 1 52.81 68 VAL B O 1
ATOM 2158 N N . ARG B 1 69 ? 24.266 -24.875 -27.406 1 50.19 69 ARG B N 1
ATOM 2159 C CA . ARG B 1 69 ? 24.766 -24.047 -28.5 1 50.19 69 ARG B CA 1
ATOM 2160 C C . ARG B 1 69 ? 23.953 -24.297 -29.766 1 50.19 69 ARG B C 1
ATOM 2162 O O . ARG B 1 69 ? 24.172 -25.297 -30.469 1 50.19 69 ARG B O 1
ATOM 2169 N N . ASP B 1 70 ? 22.672 -24.297 -29.812 1 48 70 ASP B N 1
ATOM 2170 C CA . ASP B 1 70 ? 22.422 -24.328 -31.25 1 48 70 ASP B CA 1
ATOM 2171 C C . ASP B 1 70 ? 22.891 -23.047 -31.922 1 48 70 ASP B C 1
ATOM 2173 O O . ASP B 1 70 ? 22.688 -21.953 -31.391 1 48 70 ASP B O 1
ATOM 2177 N N . THR B 1 71 ? 23.906 -23.031 -32.688 1 49.97 71 THR B N 1
ATOM 2178 C CA . THR B 1 71 ? 24.781 -22.141 -33.469 1 49.97 71 THR B CA 1
ATOM 2179 C C . THR B 1 71 ? 24 -20.953 -34 1 49.97 71 THR B C 1
ATOM 2181 O O . THR B 1 71 ? 24.578 -19.922 -34.344 1 49.97 71 THR B O 1
ATOM 2184 N N . GLN B 1 72 ? 22.797 -21.047 -34.594 1 51.81 72 GLN B N 1
ATOM 2185 C CA . GLN B 1 72 ? 22.312 -20.062 -35.562 1 51.81 72 GLN B CA 1
ATOM 2186 C C . GLN B 1 72 ? 21.531 -18.953 -34.844 1 51.81 72 GLN B C 1
ATOM 2188 O O . GLN B 1 72 ? 21.141 -17.969 -35.469 1 51.81 72 GLN B O 1
ATOM 2193 N N . ARG B 1 73 ? 20.828 -19.109 -33.688 1 52.22 73 ARG B N 1
ATOM 2194 C CA . ARG B 1 73 ? 20.016 -18.031 -33.156 1 52.22 73 ARG B CA 1
ATOM 2195 C C . ARG B 1 73 ? 20.703 -17.359 -31.969 1 52.22 73 ARG B C 1
ATOM 2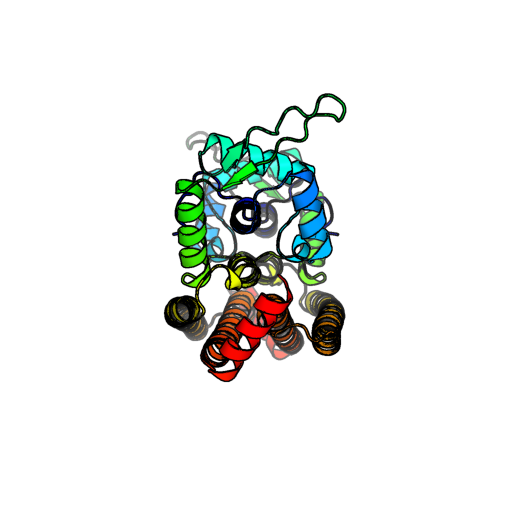197 O O . ARG B 1 73 ? 21.469 -18 -31.25 1 52.22 73 ARG B O 1
ATOM 2204 N N . PRO B 1 74 ? 20.719 -15.984 -31.984 1 54.47 74 PRO B N 1
ATOM 2205 C CA . PRO B 1 74 ? 21.297 -15.281 -30.828 1 54.47 74 PRO B CA 1
ATOM 2206 C C . PRO B 1 74 ? 21.016 -15.992 -29.516 1 54.47 74 PRO B C 1
ATOM 2208 O O . PRO B 1 74 ? 19.938 -16.578 -29.328 1 54.47 74 PRO B O 1
ATOM 2211 N N . GLU B 1 75 ? 22.016 -16.453 -28.781 1 56.88 75 GLU B N 1
ATOM 2212 C CA . GLU B 1 75 ? 22.031 -17.297 -27.594 1 56.88 75 GLU B CA 1
ATOM 2213 C C . GLU B 1 75 ? 21.188 -16.703 -26.469 1 56.88 75 GLU B C 1
ATOM 2215 O O . GLU B 1 75 ? 21.453 -15.586 -26.016 1 56.88 75 GLU B O 1
ATOM 2220 N N . ARG B 1 76 ? 19.812 -16.828 -26.516 1 75.31 76 ARG B N 1
ATOM 2221 C CA . ARG B 1 76 ? 19.031 -16.422 -25.359 1 75.31 76 ARG B CA 1
ATOM 2222 C C . ARG B 1 76 ? 19.344 -17.281 -24.156 1 75.31 76 ARG B C 1
ATOM 2224 O O . ARG B 1 76 ? 19.375 -18.516 -24.25 1 75.31 76 ARG B O 1
ATOM 2231 N N . THR B 1 77 ? 19.891 -16.719 -23.047 1 86.38 77 THR B N 1
ATOM 2232 C CA . THR B 1 77 ? 20.328 -17.391 -21.828 1 86.38 77 THR B CA 1
ATOM 2233 C C . THR B 1 77 ? 19.125 -17.875 -21.031 1 86.38 77 THR B C 1
ATOM 2235 O O . THR B 1 77 ? 18.234 -17.109 -20.703 1 86.38 77 THR B O 1
ATOM 2238 N N . VAL B 1 78 ? 19.031 -19.172 -20.891 1 93.56 78 VAL B N 1
ATOM 2239 C CA . VAL B 1 78 ? 18 -19.766 -20.047 1 93.56 78 VAL B CA 1
ATOM 2240 C C . VAL B 1 78 ? 18.469 -19.781 -18.594 1 93.56 78 VAL B C 1
ATOM 2242 O O . VAL B 1 78 ? 19.609 -20.141 -18.312 1 93.56 78 VAL B O 1
ATOM 2245 N N . TYR B 1 79 ? 17.547 -19.359 -17.734 1 95.94 79 TYR B N 1
ATOM 2246 C CA . TYR B 1 79 ? 17.859 -19.359 -16.312 1 95.94 79 TYR B CA 1
ATOM 2247 C C . TYR B 1 79 ? 17 -20.391 -15.57 1 95.94 79 TYR B C 1
ATOM 2249 O O . TYR B 1 79 ? 15.875 -20.672 -15.977 1 95.94 79 TYR B O 1
ATOM 2257 N N . ALA B 1 80 ? 17.688 -20.953 -14.57 1 96.62 80 ALA B N 1
ATOM 2258 C CA . ALA B 1 80 ? 16.984 -21.891 -13.695 1 96.62 80 ALA B CA 1
ATOM 2259 C C . ALA B 1 80 ? 17.125 -21.5 -12.234 1 96.62 80 ALA B C 1
ATOM 2261 O O . ALA B 1 80 ? 18.109 -20.859 -11.852 1 96.62 80 ALA B O 1
ATOM 2262 N N . LEU B 1 81 ? 16.141 -21.875 -11.469 1 97.12 81 LEU B N 1
ATOM 2263 C CA . LEU B 1 81 ? 16.156 -21.641 -10.031 1 97.12 81 LEU B CA 1
ATOM 2264 C C . LEU B 1 81 ? 17.156 -22.578 -9.344 1 97.12 81 LEU B C 1
ATOM 2266 O O . LEU B 1 81 ? 17.203 -23.781 -9.648 1 97.12 81 LEU B O 1
ATOM 2270 N N . THR B 1 82 ? 17.984 -22.047 -8.5 1 97.88 82 THR B N 1
ATOM 2271 C CA . THR B 1 82 ? 18.859 -22.875 -7.688 1 97.88 82 THR B CA 1
ATOM 2272 C C . THR B 1 82 ? 18.156 -23.344 -6.418 1 97.88 82 THR B C 1
ATOM 2274 O O . THR B 1 82 ? 17.094 -22.828 -6.07 1 97.88 82 THR B O 1
ATOM 2277 N N . PRO B 1 83 ? 18.766 -24.375 -5.738 1 97.94 83 PRO B N 1
ATOM 2278 C CA . PRO B 1 83 ? 18.203 -24.766 -4.445 1 97.94 83 PRO B CA 1
ATOM 2279 C C . PRO B 1 83 ? 18.125 -23.594 -3.459 1 97.94 83 PRO B C 1
ATOM 2281 O O . PRO B 1 83 ? 17.156 -23.469 -2.707 1 97.94 83 PRO B O 1
ATOM 2284 N N . GLU B 1 84 ? 19.094 -22.719 -3.488 1 98.12 84 GLU B N 1
ATOM 2285 C CA . GLU B 1 84 ? 19.094 -21.531 -2.631 1 98.12 84 GLU B CA 1
ATOM 2286 C C . GLU B 1 84 ? 17.969 -20.562 -3.023 1 98.12 84 GLU B C 1
ATOM 2288 O O . GLU B 1 84 ? 17.359 -19.938 -2.162 1 98.12 84 GLU B O 1
ATOM 2293 N N . GLY B 1 85 ? 17.797 -20.422 -4.316 1 98.25 85 GLY B N 1
ATOM 2294 C CA . GLY B 1 85 ? 16.703 -19.594 -4.801 1 98.25 85 GLY B CA 1
ATOM 2295 C C . GLY B 1 85 ? 15.336 -20.109 -4.387 1 98.25 85 GLY B C 1
ATOM 2296 O O . GLY B 1 85 ? 14.453 -19.328 -4.047 1 98.25 85 GLY B O 1
ATOM 2297 N N . GLN B 1 86 ? 15.258 -21.453 -4.441 1 97.88 86 GLN B N 1
ATOM 2298 C CA . GLN B 1 86 ? 14.008 -22.062 -4.004 1 97.88 86 GLN B CA 1
ATOM 2299 C C . GLN B 1 86 ? 13.758 -21.812 -2.521 1 97.88 86 GLN B C 1
ATOM 2301 O O . GLN B 1 86 ? 12.641 -21.469 -2.129 1 97.88 86 GLN B O 1
ATOM 2306 N N . ALA B 1 87 ? 14.75 -21.938 -1.771 1 97.94 87 ALA B N 1
ATOM 2307 C CA . ALA B 1 87 ? 14.633 -21.688 -0.335 1 97.94 87 ALA B CA 1
ATOM 2308 C C . ALA B 1 87 ? 14.273 -20.234 -0.059 1 97.94 87 ALA B C 1
ATOM 2310 O O . ALA B 1 87 ? 13.438 -19.938 0.802 1 97.94 87 ALA B O 1
ATOM 2311 N N . GLU B 1 88 ? 14.898 -19.328 -0.763 1 98 88 GLU B N 1
ATOM 2312 C CA . GLU B 1 88 ? 14.625 -17.906 -0.611 1 98 88 GLU B CA 1
ATOM 2313 C C . GLU B 1 88 ? 13.188 -17.562 -0.99 1 98 88 GLU B C 1
ATOM 2315 O O . GLU B 1 88 ? 12.523 -16.797 -0.293 1 98 88 GLU B O 1
ATOM 2320 N N . MET B 1 89 ? 12.75 -18.125 -2.074 1 97.88 89 MET B N 1
ATOM 2321 C CA . MET B 1 89 ? 11.391 -17.891 -2.539 1 97.88 89 MET B CA 1
ATOM 2322 C C . MET B 1 89 ? 10.375 -18.328 -1.482 1 97.88 89 MET B C 1
ATOM 2324 O O . MET B 1 89 ? 9.461 -17.562 -1.153 1 97.88 89 MET B O 1
ATOM 2328 N N . LEU B 1 90 ? 10.547 -19.516 -0.942 1 98 90 LEU B N 1
ATOM 2329 C CA . LEU B 1 90 ? 9.609 -20.047 0.041 1 98 90 LEU B CA 1
ATOM 2330 C C . LEU B 1 90 ? 9.664 -19.234 1.334 1 98 90 LEU B C 1
ATOM 2332 O O . LEU B 1 90 ? 8.625 -18.953 1.938 1 98 90 LEU B O 1
ATOM 2336 N N . ASP B 1 91 ? 10.852 -18.875 1.705 1 98.06 91 ASP B N 1
ATOM 2337 C CA . ASP B 1 91 ? 11 -18.031 2.895 1 98.06 91 ASP B CA 1
ATOM 2338 C C . ASP B 1 91 ? 10.289 -16.703 2.719 1 98.06 91 ASP B C 1
ATOM 2340 O O . ASP B 1 91 ? 9.602 -16.219 3.627 1 98.06 91 ASP B O 1
ATOM 2344 N N . TRP B 1 92 ? 10.484 -16.109 1.597 1 97.69 92 TRP B N 1
ATOM 2345 C CA . TRP B 1 92 ? 9.859 -14.836 1.254 1 97.69 92 TRP B CA 1
ATOM 2346 C C . TRP B 1 92 ? 8.336 -14.953 1.257 1 97.69 92 TRP B C 1
ATOM 2348 O O . TRP B 1 92 ? 7.648 -14.117 1.849 1 97.69 92 TRP B O 1
ATOM 2358 N N . MET B 1 93 ? 7.883 -15.984 0.689 1 97.56 93 MET B N 1
ATOM 2359 C CA . MET B 1 93 ? 6.445 -16.25 0.653 1 97.56 93 MET B CA 1
ATOM 2360 C C . MET B 1 93 ? 5.887 -16.406 2.062 1 97.56 93 MET B C 1
ATOM 2362 O O . MET B 1 93 ? 4.848 -15.828 2.393 1 97.56 93 MET B O 1
ATOM 2366 N N . ARG B 1 94 ? 6.516 -17.109 2.873 1 98.19 94 ARG B N 1
ATOM 2367 C CA . ARG B 1 94 ? 6.059 -17.328 4.242 1 98.19 94 ARG B CA 1
ATOM 2368 C C . ARG B 1 94 ? 6 -16.016 5.016 1 98.19 94 ARG B C 1
ATOM 2370 O O . ARG B 1 94 ? 5.039 -15.758 5.75 1 98.19 94 ARG B O 1
ATOM 2377 N N . GLU B 1 95 ? 6.969 -15.234 4.773 1 97.94 95 GLU B N 1
ATOM 2378 C CA . GLU B 1 95 ? 7.008 -13.938 5.445 1 97.94 95 GLU B CA 1
ATOM 2379 C C . GLU B 1 95 ? 5.852 -13.055 4.992 1 97.94 95 GLU B C 1
ATOM 2381 O O . GLU B 1 95 ? 5.094 -12.539 5.82 1 97.94 95 GLU B O 1
ATOM 2386 N N . TRP B 1 96 ? 5.691 -12.898 3.705 1 97 96 TRP B N 1
ATOM 2387 C CA . TRP B 1 96 ? 4.703 -11.961 3.168 1 97 96 TRP B CA 1
ATOM 2388 C C . TRP B 1 96 ? 3.287 -12.477 3.4 1 97 96 TRP B C 1
ATOM 2390 O O . TRP B 1 96 ? 2.348 -11.688 3.529 1 97 96 TRP B O 1
ATOM 2400 N N . LEU B 1 97 ? 3.104 -13.766 3.543 1 98.06 97 LEU B N 1
ATOM 2401 C CA . LEU B 1 97 ? 1.775 -14.32 3.775 1 98.06 97 LEU B CA 1
ATOM 2402 C C . LEU B 1 97 ? 1.389 -14.203 5.246 1 98.06 97 LEU B C 1
ATOM 2404 O O . LEU B 1 97 ? 0.23 -13.93 5.566 1 98.06 97 LEU B O 1
ATOM 2408 N N . SER B 1 98 ? 2.355 -14.32 6.109 1 98.38 98 SER B N 1
ATOM 2409 C CA . SER B 1 98 ? 2.023 -14.422 7.527 1 98.38 98 SER B CA 1
ATOM 2410 C C . SER B 1 98 ? 2.121 -13.062 8.219 1 98.38 98 SER B C 1
ATOM 2412 O O . SER B 1 98 ? 1.468 -12.836 9.234 1 98.38 98 SER B O 1
ATOM 2414 N N . GLU B 1 99 ? 2.936 -12.211 7.684 1 97.75 99 GLU B N 1
ATOM 2415 C CA . GLU B 1 99 ? 3.246 -10.984 8.406 1 97.75 99 GLU B CA 1
ATOM 2416 C C . GLU B 1 99 ? 2.779 -9.758 7.633 1 97.75 99 GLU B C 1
ATOM 2418 O O . GLU B 1 99 ? 3.377 -9.391 6.617 1 97.75 99 GLU B O 1
ATOM 2423 N N . PRO B 1 100 ? 1.744 -9.125 8.18 1 97.06 100 PRO B N 1
ATOM 2424 C CA . PRO B 1 100 ? 1.389 -7.852 7.543 1 97.06 100 PRO B CA 1
ATOM 2425 C C . PRO B 1 100 ? 2.549 -6.859 7.52 1 97.06 100 PRO B C 1
ATOM 2427 O O . PRO B 1 100 ? 3.225 -6.664 8.531 1 97.06 100 PRO B O 1
ATOM 2430 N N . GLN B 1 101 ? 2.803 -6.297 6.355 1 93.5 101 GLN B N 1
ATOM 2431 C CA . GLN B 1 101 ? 3.879 -5.324 6.191 1 93.5 101 GLN B CA 1
ATOM 2432 C C . GLN B 1 101 ? 3.363 -3.9 6.379 1 93.5 101 GLN B C 1
ATOM 2434 O O . GLN B 1 101 ? 2.188 -3.623 6.137 1 93.5 101 GLN B O 1
ATOM 2439 N N . ASP B 1 102 ? 4.203 -3.033 6.816 1 89.75 102 ASP B N 1
ATOM 2440 C CA . ASP B 1 102 ? 3.842 -1.621 6.875 1 89.75 102 ASP B CA 1
ATOM 2441 C C . ASP B 1 102 ? 3.76 -1.02 5.473 1 89.75 102 ASP B C 1
ATOM 2443 O O . ASP B 1 102 ? 4.727 -1.071 4.711 1 89.75 102 ASP B O 1
ATOM 2447 N N . GLU B 1 103 ? 2.584 -0.567 5.195 1 90.31 103 GLU B N 1
ATOM 2448 C CA . GLU B 1 103 ? 2.334 0.09 3.918 1 90.31 103 GLU B CA 1
ATOM 2449 C C . GLU B 1 103 ? 1.941 1.552 4.117 1 90.31 103 GLU B C 1
ATOM 2451 O O . GLU B 1 103 ? 1.394 1.917 5.156 1 90.31 103 GLU B O 1
ATOM 2456 N N . TYR B 1 104 ? 2.271 2.379 3.146 1 89.44 104 TYR B N 1
ATOM 2457 C CA . TYR B 1 104 ? 2.01 3.812 3.211 1 89.44 104 TYR B CA 1
ATOM 2458 C C . TYR B 1 104 ? 1.3 4.293 1.953 1 89.44 104 TYR B C 1
ATOM 2460 O O . TYR B 1 104 ? 1.908 4.945 1.099 1 89.44 104 TYR B O 1
ATOM 2468 N N . PRO B 1 105 ? 0.036 4.02 1.941 1 93.62 105 PRO B N 1
ATOM 2469 C CA . PRO B 1 105 ? -0.7 4.434 0.745 1 93.62 105 PRO B CA 1
ATOM 2470 C C . PRO B 1 105 ? -0.787 5.949 0.602 1 93.62 105 PRO B C 1
ATOM 2472 O O . PRO B 1 105 ? -0.908 6.664 1.602 1 93.62 105 PRO B O 1
ATOM 2475 N N . ALA B 1 106 ? -0.789 6.398 -0.646 1 94.5 106 ALA B N 1
ATOM 2476 C CA . ALA B 1 106 ? -0.883 7.82 -0.962 1 94.5 106 ALA B CA 1
ATOM 2477 C C . ALA B 1 106 ? -2.125 8.438 -0.328 1 94.5 106 ALA B C 1
ATOM 2479 O O . ALA B 1 106 ? -2.062 9.539 0.227 1 94.5 106 ALA B O 1
ATOM 2480 N N . PHE B 1 107 ? -3.219 7.77 -0.41 1 97.75 107 PHE B N 1
ATOM 2481 C CA . PHE B 1 107 ? -4.465 8.281 0.149 1 97.75 107 PHE B CA 1
ATOM 2482 C C . PHE B 1 107 ? -4.336 8.492 1.653 1 97.75 107 PHE B C 1
ATOM 2484 O O . PHE B 1 107 ? -4.891 9.445 2.201 1 97.75 107 PHE B O 1
ATOM 2491 N N . GLY B 1 108 ? -3.617 7.566 2.352 1 94.88 108 GLY B N 1
ATOM 2492 C CA . GLY B 1 108 ? -3.367 7.742 3.775 1 94.88 108 GLY B CA 1
ATOM 2493 C C . GLY B 1 108 ? -2.598 9.008 4.094 1 94.88 108 GLY B C 1
ATOM 2494 O O . GLY B 1 108 ? -2.949 9.734 5.027 1 94.88 108 GLY B O 1
ATOM 2495 N N . VAL B 1 109 ? -1.64 9.281 3.318 1 93.88 109 VAL B N 1
ATOM 2496 C CA . VAL B 1 109 ? -0.843 10.492 3.516 1 93.88 109 VAL B CA 1
ATOM 2497 C C . VAL B 1 109 ? -1.714 11.727 3.299 1 93.88 109 VAL B C 1
ATOM 2499 O O . VAL B 1 109 ? -1.677 12.664 4.094 1 93.88 109 VAL B O 1
ATOM 2502 N N . ALA B 1 110 ? -2.486 11.672 2.256 1 96.38 110 ALA B N 1
ATOM 2503 C CA . ALA B 1 110 ? -3.375 12.797 1.971 1 96.38 110 ALA B CA 1
ATOM 2504 C C . ALA B 1 110 ? -4.367 13.016 3.109 1 96.38 110 ALA B C 1
ATOM 2506 O O . ALA B 1 110 ? -4.637 14.156 3.494 1 96.38 110 ALA B O 1
ATOM 2507 N N . LEU B 1 111 ? -4.848 11.953 3.619 1 96.62 111 LEU B N 1
ATOM 2508 C CA . LEU B 1 111 ? -5.801 12.055 4.723 1 96.62 111 LEU B CA 1
ATOM 2509 C C . LEU B 1 111 ? -5.137 12.656 5.957 1 96.62 111 LEU B C 1
ATOM 2511 O O . LEU B 1 111 ? -5.766 13.43 6.688 1 96.62 111 LEU B O 1
ATOM 2515 N N . CYS B 1 112 ? -3.902 12.273 6.188 1 93.06 112 CYS B N 1
ATOM 2516 C CA . CYS B 1 112 ? -3.156 12.812 7.316 1 93.06 112 CYS B CA 1
ATOM 2517 C C . CYS B 1 112 ? -3.057 14.336 7.23 1 93.06 112 CYS B C 1
ATOM 2519 O O . CYS B 1 112 ? -3.029 15.016 8.25 1 93.06 112 CYS B O 1
ATOM 2521 N N . LEU B 1 113 ? -3.1 14.891 6.055 1 93.81 113 LEU B N 1
ATOM 2522 C CA . LEU B 1 113 ? -2.867 16.312 5.82 1 93.81 113 LEU B CA 1
ATOM 2523 C C . LEU B 1 113 ? -4.148 17 5.375 1 93.81 113 LEU B C 1
ATOM 2525 O O . LEU B 1 113 ? -4.109 18.125 4.871 1 93.81 113 LEU B O 1
ATOM 2529 N N . LEU B 1 114 ? -5.246 16.406 5.594 1 95.38 114 LEU B N 1
ATOM 2530 C CA . LEU B 1 114 ? -6.523 16.844 5.043 1 95.38 114 LEU B CA 1
ATOM 2531 C C . LEU B 1 114 ? -6.848 18.266 5.488 1 95.38 114 LEU B C 1
ATOM 2533 O O . LEU B 1 114 ? -7.473 19.031 4.746 1 95.38 114 LEU B O 1
ATOM 2537 N N . VAL B 1 115 ? -6.34 18.734 6.578 1 92.19 115 VAL B N 1
ATOM 2538 C CA . VAL B 1 115 ? -6.684 20.016 7.199 1 92.19 115 VAL B CA 1
ATOM 2539 C C . VAL B 1 115 ? -6.113 21.156 6.367 1 92.19 115 VAL B C 1
ATOM 2541 O O . VAL B 1 115 ? -6.488 22.312 6.562 1 92.19 115 VAL B O 1
ATOM 2544 N N . VAL B 1 116 ? -5.234 20.906 5.461 1 93.75 116 VAL B N 1
ATOM 2545 C CA . VAL B 1 116 ? -4.629 21.984 4.672 1 93.75 116 VAL B CA 1
ATOM 2546 C C . VAL B 1 116 ? -5.609 22.453 3.6 1 93.75 116 VAL B C 1
ATOM 2548 O O . VAL B 1 116 ? -5.402 23.5 2.979 1 93.75 116 VAL B O 1
ATOM 2551 N N . LEU B 1 117 ? -6.637 21.703 3.338 1 96.06 117 LEU B N 1
ATOM 2552 C CA . LEU B 1 117 ? -7.676 22.047 2.377 1 96.06 117 LEU B CA 1
ATOM 2553 C C . LEU B 1 117 ? -8.969 22.438 3.09 1 96.06 117 LEU B C 1
ATOM 2555 O O . LEU B 1 117 ? -9.297 21.875 4.137 1 96.06 117 LEU B O 1
ATOM 2559 N N . PRO B 1 118 ? -9.703 23.391 2.461 1 94.56 118 PRO B N 1
ATOM 2560 C CA . PRO B 1 118 ? -11.062 23.609 2.979 1 94.56 118 PRO B CA 1
ATOM 2561 C C . PRO B 1 118 ? -11.922 22.344 2.893 1 94.56 118 PRO B C 1
ATOM 2563 O O . PRO B 1 118 ? -11.828 21.594 1.922 1 94.56 118 PRO B O 1
ATOM 2566 N N . THR B 1 119 ? -12.789 22.109 3.902 1 95.5 119 THR B N 1
ATOM 2567 C CA . THR B 1 119 ? -13.586 20.891 3.977 1 95.5 119 THR B CA 1
ATOM 2568 C C . THR B 1 119 ? -14.492 20.75 2.758 1 95.5 119 THR B C 1
ATOM 2570 O O . THR B 1 119 ? -14.734 19.656 2.268 1 95.5 119 THR B O 1
ATOM 2573 N N . GLU B 1 120 ? -14.969 21.828 2.289 1 95.56 120 GLU B N 1
ATOM 2574 C CA . GLU B 1 120 ? -15.82 21.797 1.106 1 95.56 120 GLU B CA 1
ATOM 2575 C C . GLU B 1 120 ? -15.055 21.281 -0.11 1 95.56 120 GLU B C 1
ATOM 2577 O O . GLU B 1 120 ? -15.562 20.453 -0.873 1 95.56 120 GLU B O 1
ATOM 2582 N N . GLU B 1 121 ? -13.883 21.797 -0.286 1 97.62 121 GLU B N 1
ATOM 2583 C CA . GLU B 1 121 ? -13.047 21.312 -1.387 1 97.62 121 GLU B CA 1
ATOM 2584 C C . GLU B 1 121 ? -12.711 19.844 -1.22 1 97.62 121 GLU B C 1
ATOM 2586 O O . GLU B 1 121 ? -12.742 19.078 -2.186 1 97.62 121 GLU B O 1
ATOM 2591 N N . SER B 1 122 ? -12.367 19.453 -0.009 1 98.12 122 SER B N 1
ATOM 2592 C CA . SER B 1 122 ? -12.086 18.047 0.27 1 98.12 122 SER B CA 1
ATOM 2593 C C . SER B 1 122 ? -13.258 17.156 -0.11 1 98.12 122 SER B C 1
ATOM 2595 O O . SER B 1 122 ? -13.078 16.109 -0.721 1 98.12 122 SER B O 1
ATOM 2597 N N . ALA B 1 123 ? -14.445 17.578 0.227 1 97.94 123 ALA B N 1
ATOM 2598 C CA . ALA B 1 123 ? -15.633 16.797 -0.099 1 97.94 123 ALA B CA 1
ATOM 2599 C C . ALA B 1 123 ? -15.781 16.625 -1.607 1 97.94 123 ALA B C 1
ATOM 2601 O O . ALA B 1 123 ? -16.125 15.539 -2.084 1 97.94 123 ALA B O 1
ATOM 2602 N N . GLU B 1 124 ? -15.516 17.656 -2.297 1 98.25 124 GLU B N 1
ATOM 2603 C CA . GLU B 1 124 ? -15.594 17.609 -3.754 1 98.25 124 GLU B CA 1
ATOM 2604 C C . GLU B 1 124 ? -14.562 16.641 -4.328 1 98.25 124 GLU B C 1
ATOM 2606 O O . GLU B 1 124 ? -14.883 15.828 -5.203 1 98.25 124 GLU B O 1
ATOM 2611 N N . LEU B 1 125 ? -13.352 16.734 -3.885 1 98.75 125 LEU B N 1
ATOM 2612 C CA . LEU B 1 125 ? -12.273 15.875 -4.348 1 98.75 125 LEU B CA 1
ATOM 2613 C C . LEU B 1 125 ? -12.562 14.414 -3.996 1 98.75 125 LEU B C 1
ATOM 2615 O O . LEU B 1 125 ? -12.336 13.523 -4.816 1 98.75 125 LEU B O 1
ATOM 2619 N N . LEU B 1 126 ? -13.102 14.172 -2.826 1 98.81 126 LEU B N 1
ATOM 2620 C CA . LEU B 1 126 ? -13.461 12.828 -2.404 1 98.81 126 LEU B CA 1
ATOM 2621 C C . LEU B 1 126 ? -14.609 12.281 -3.25 1 98.81 126 LEU B C 1
ATOM 2623 O O . LEU B 1 126 ? -14.68 11.078 -3.506 1 98.81 126 LEU B O 1
ATOM 2627 N N . GLY B 1 127 ? -15.469 13.156 -3.65 1 98.75 127 GLY B N 1
ATOM 2628 C CA . GLY B 1 127 ? -16.5 12.75 -4.594 1 98.75 127 GLY B CA 1
ATOM 2629 C C . GLY B 1 127 ? -15.938 12.219 -5.898 1 98.75 127 GLY B C 1
ATOM 2630 O O . GLY B 1 127 ? -16.406 11.203 -6.414 1 98.75 127 GLY B O 1
ATOM 2631 N N . ARG B 1 128 ? -14.977 12.867 -6.422 1 98.75 128 ARG B N 1
ATOM 2632 C CA . ARG B 1 128 ? -14.297 12.406 -7.625 1 98.75 128 ARG B CA 1
ATOM 2633 C C . ARG B 1 128 ? -13.609 11.062 -7.383 1 98.75 128 ARG B C 1
ATOM 2635 O O . ARG B 1 128 ? -13.625 10.188 -8.25 1 98.75 128 ARG B O 1
ATOM 2642 N N . ARG B 1 129 ? -13.062 10.945 -6.254 1 98.75 129 ARG B N 1
ATOM 2643 C CA . ARG B 1 129 ? -12.43 9.68 -5.902 1 98.75 129 ARG B CA 1
ATOM 2644 C C . ARG B 1 129 ? -13.445 8.539 -5.891 1 98.75 129 ARG B C 1
ATOM 2646 O O . ARG B 1 129 ? -13.156 7.438 -6.355 1 98.75 129 ARG B O 1
ATOM 2653 N N . LEU B 1 130 ? -14.602 8.82 -5.324 1 98.75 130 LEU B N 1
ATOM 2654 C CA . LEU B 1 130 ? -15.648 7.805 -5.281 1 98.75 130 LEU B CA 1
ATOM 2655 C C . LEU B 1 130 ? -15.992 7.316 -6.684 1 98.75 130 LEU B C 1
ATOM 2657 O O . LEU B 1 130 ? -16.156 6.113 -6.906 1 98.75 130 LEU B O 1
ATOM 2661 N N . GLU B 1 131 ? -16.047 8.203 -7.562 1 98.75 131 GLU B N 1
ATOM 2662 C CA . GLU B 1 131 ? -16.328 7.832 -8.945 1 98.75 131 GLU B CA 1
ATOM 2663 C C . GLU B 1 131 ? -15.227 6.957 -9.523 1 98.75 131 GLU B C 1
ATOM 2665 O O . GLU B 1 131 ? -15.5 5.961 -10.203 1 98.75 131 GLU B O 1
ATOM 2670 N N . ALA B 1 132 ? -14.055 7.352 -9.273 1 98.69 132 ALA B N 1
ATOM 2671 C CA . ALA B 1 132 ? -12.914 6.574 -9.758 1 98.69 132 ALA B CA 1
ATOM 2672 C C . ALA B 1 132 ? -12.883 5.188 -9.117 1 98.69 132 ALA B C 1
ATOM 2674 O O . ALA B 1 132 ? -12.586 4.195 -9.781 1 98.69 132 ALA B O 1
ATOM 2675 N N . LEU B 1 133 ? -13.195 5.117 -7.828 1 98.69 133 LEU B N 1
ATOM 2676 C CA . LEU B 1 133 ? -13.25 3.838 -7.133 1 98.69 133 LEU B CA 1
ATOM 2677 C C . LEU B 1 133 ? -14.344 2.951 -7.711 1 98.69 133 LEU B C 1
ATOM 2679 O O . LEU B 1 133 ? -14.148 1.745 -7.875 1 98.69 133 LEU B O 1
ATOM 2683 N N . ASP B 1 134 ? -15.453 3.564 -8.008 1 98.81 134 ASP B N 1
ATOM 2684 C CA . ASP B 1 134 ? -16.547 2.805 -8.625 1 98.81 134 ASP B CA 1
ATOM 2685 C C . ASP B 1 134 ? -16.109 2.189 -9.953 1 98.81 134 ASP B C 1
ATOM 2687 O O . ASP B 1 134 ? -16.422 1.032 -10.234 1 98.81 134 ASP B O 1
ATOM 2691 N N . GLU B 1 135 ? -15.391 2.918 -10.703 1 98.69 135 GLU B N 1
ATOM 2692 C CA . GLU B 1 135 ? -14.891 2.412 -11.977 1 98.69 135 GLU B CA 1
ATOM 2693 C C . GLU B 1 135 ? -13.922 1.248 -11.773 1 98.69 135 GLU B C 1
ATOM 2695 O O . GLU B 1 135 ? -13.992 0.243 -12.484 1 98.69 135 GLU B O 1
ATOM 2700 N N . ARG B 1 136 ? -13.055 1.361 -10.828 1 97.81 136 ARG B N 1
ATOM 2701 C CA . ARG B 1 136 ? -12.094 0.299 -10.539 1 97.81 136 ARG B CA 1
ATOM 2702 C C . ARG B 1 136 ? -12.797 -0.947 -10.016 1 97.81 136 ARG B C 1
ATOM 2704 O O . ARG B 1 136 ? -12.43 -2.07 -10.359 1 97.81 136 ARG B O 1
ATOM 2711 N N . ILE B 1 137 ? -13.789 -0.73 -9.203 1 98.75 137 ILE B N 1
ATOM 2712 C CA . ILE B 1 137 ? -14.562 -1.839 -8.664 1 98.75 137 ILE B CA 1
ATOM 2713 C C . ILE B 1 137 ? -15.281 -2.572 -9.797 1 98.75 137 ILE B C 1
ATOM 2715 O O . ILE B 1 137 ? -15.266 -3.803 -9.852 1 98.75 137 ILE B O 1
ATOM 2719 N N . ASP B 1 138 ? -15.867 -1.816 -10.664 1 98.69 138 ASP B N 1
ATOM 2720 C CA . ASP B 1 138 ? -16.562 -2.414 -11.805 1 98.69 138 ASP B CA 1
ATOM 2721 C C . ASP B 1 138 ? -15.594 -3.219 -12.672 1 98.69 138 ASP B C 1
ATOM 2723 O O . ASP B 1 138 ? -15.922 -4.32 -13.117 1 98.69 138 ASP B O 1
ATOM 2727 N N . ALA B 1 139 ? -14.469 -2.684 -12.945 1 97.19 139 ALA B N 1
ATOM 2728 C CA . ALA B 1 139 ? -13.461 -3.379 -13.734 1 97.19 139 ALA B CA 1
ATOM 2729 C C . ALA B 1 139 ? -13.016 -4.668 -13.055 1 97.19 139 ALA B C 1
ATOM 2731 O O . ALA B 1 139 ? -12.852 -5.703 -13.711 1 97.19 139 ALA B O 1
ATOM 2732 N N . SER B 1 140 ? -12.828 -4.625 -11.789 1 96.38 140 SER B N 1
ATOM 2733 C CA . SER B 1 140 ? -12.422 -5.801 -11.023 1 96.38 140 SER B CA 1
ATOM 2734 C C . SER B 1 140 ? -13.5 -6.879 -11.047 1 96.38 140 SER B C 1
ATOM 2736 O O . SER B 1 140 ? -13.203 -8.055 -11.258 1 96.38 140 SER B O 1
ATOM 2738 N N . ARG B 1 141 ? -14.703 -6.461 -10.852 1 98.25 141 ARG B N 1
ATOM 2739 C CA . ARG B 1 141 ? -15.82 -7.398 -10.906 1 98.25 141 ARG B CA 1
ATOM 2740 C C . ARG B 1 141 ? -15.914 -8.055 -12.281 1 98.25 141 ARG B C 1
ATOM 2742 O O . ARG B 1 141 ? -16.188 -9.25 -12.391 1 98.25 141 ARG B O 1
ATOM 2749 N N . ALA B 1 142 ? -15.711 -7.289 -13.281 1 97.5 142 ALA B N 1
ATOM 2750 C CA . ALA B 1 142 ? -15.75 -7.812 -14.641 1 97.5 142 ALA B CA 1
ATOM 2751 C C . ALA B 1 142 ? -14.656 -8.852 -14.859 1 97.5 142 ALA B C 1
ATOM 2753 O O . ALA B 1 142 ? -14.883 -9.875 -15.516 1 97.5 142 ALA B O 1
ATOM 2754 N N . LEU B 1 143 ? -13.508 -8.578 -14.359 1 93.75 143 LEU B N 1
ATOM 2755 C CA . LEU B 1 143 ? -12.398 -9.516 -14.477 1 93.75 143 LEU B CA 1
ATOM 2756 C C . LEU B 1 143 ? -12.727 -10.828 -13.766 1 93.75 143 LEU B C 1
ATOM 2758 O O . LEU B 1 143 ? -12.453 -11.906 -14.297 1 93.75 143 LEU B O 1
ATOM 2762 N N . LEU B 1 144 ? -13.289 -10.727 -12.609 1 96.12 144 LEU B N 1
ATOM 2763 C CA . LEU B 1 144 ? -13.648 -11.914 -11.844 1 96.12 144 LEU B CA 1
ATOM 2764 C C . LEU B 1 144 ? -14.734 -12.711 -12.562 1 96.12 144 LEU B C 1
ATOM 2766 O O . LEU B 1 144 ? -14.68 -13.945 -12.617 1 96.12 144 LEU B O 1
ATOM 2770 N N . HIS B 1 145 ? -15.68 -12.031 -13.094 1 97.19 145 HIS B N 1
ATOM 2771 C CA . HIS B 1 145 ? -16.75 -12.68 -13.852 1 97.19 145 HIS B CA 1
ATOM 2772 C C . HIS B 1 145 ? -16.203 -13.391 -15.086 1 97.19 145 HIS B C 1
ATOM 2774 O O . HIS B 1 145 ? -16.578 -14.523 -15.375 1 97.19 145 HIS B O 1
ATOM 2780 N N . LYS B 1 146 ? -15.359 -12.766 -15.781 1 94.81 146 LYS B N 1
ATOM 2781 C CA . LYS B 1 146 ? -14.734 -13.367 -16.953 1 94.81 146 LYS B CA 1
ATOM 2782 C C . LYS B 1 146 ? -13.969 -14.633 -16.594 1 94.81 146 LYS B C 1
ATOM 2784 O O . LYS B 1 146 ? -14.016 -15.633 -17.312 1 94.81 146 LYS B O 1
ATOM 2789 N N . GLY B 1 147 ? -13.242 -14.578 -15.531 1 91.88 147 GLY B N 1
ATOM 2790 C CA . GLY B 1 147 ? -12.539 -15.758 -15.062 1 91.88 147 GLY B CA 1
ATOM 2791 C C . GLY B 1 147 ? -13.461 -16.922 -14.766 1 91.88 147 GLY B C 1
ATOM 2792 O O . GLY B 1 147 ? -13.164 -18.062 -15.125 1 91.88 147 GLY B O 1
ATOM 2793 N N . GLU B 1 148 ? -14.523 -16.625 -14.133 1 94.56 148 GLU B N 1
ATOM 2794 C CA . GLU B 1 148 ? -15.516 -17.656 -13.844 1 94.56 148 GLU B CA 1
ATOM 2795 C C . GLU B 1 148 ? -16.078 -18.266 -15.125 1 94.56 148 GLU B C 1
ATOM 2797 O O . GLU B 1 148 ? -16.203 -19.5 -15.219 1 94.56 148 GLU B O 1
ATOM 2802 N N . GLU B 1 149 ? -16.344 -17.453 -16.094 1 95.44 149 GLU B N 1
ATOM 2803 C CA . GLU B 1 149 ? -16.875 -17.922 -17.375 1 95.44 149 GLU B CA 1
ATOM 2804 C C . GLU B 1 149 ? -15.867 -18.797 -18.109 1 95.44 149 GLU B C 1
ATOM 2806 O O . GLU B 1 149 ? -16.25 -19.75 -18.797 1 95.44 149 GLU B O 1
ATOM 2811 N N . MET B 1 150 ? -14.688 -18.531 -17.891 1 92.94 150 MET B N 1
ATOM 2812 C CA . MET B 1 150 ? -13.617 -19.281 -18.562 1 92.94 150 MET B CA 1
ATOM 2813 C C . MET B 1 150 ? -13.266 -20.547 -17.797 1 92.94 150 MET B C 1
ATOM 2815 O O . MET B 1 150 ? -12.406 -21.312 -18.219 1 92.94 150 MET B O 1
ATOM 2819 N N . GLY B 1 151 ? -13.898 -20.75 -16.688 1 91.81 151 GLY B N 1
ATOM 2820 C CA . GLY B 1 151 ? -13.664 -21.953 -15.898 1 91.81 151 GLY B CA 1
ATOM 2821 C C . GLY B 1 151 ? -12.375 -21.906 -15.102 1 91.81 151 GLY B C 1
ATOM 2822 O O . GLY B 1 151 ? -11.828 -22.953 -14.742 1 91.81 151 GLY B O 1
ATOM 2823 N N . VAL B 1 152 ? -11.883 -20.734 -14.852 1 92.12 152 VAL B N 1
ATOM 2824 C CA . VAL B 1 152 ? -10.664 -20.594 -14.055 1 92.12 152 VAL B CA 1
ATOM 2825 C C . VAL B 1 152 ? -10.938 -21 -12.609 1 92.12 152 VAL B C 1
ATOM 2827 O O . VAL B 1 152 ? -11.953 -20.609 -12.031 1 92.12 152 VAL B O 1
ATOM 2830 N N . HIS B 1 153 ? -10.086 -21.875 -12.031 1 94.38 153 HIS B N 1
ATOM 2831 C CA . HIS B 1 153 ? -10.227 -22.25 -10.633 1 94.38 153 HIS B CA 1
ATOM 2832 C C . HIS B 1 153 ? -10.094 -21.031 -9.719 1 94.38 153 HIS B C 1
ATOM 2834 O O . HIS B 1 153 ? -9.234 -20.172 -9.938 1 94.38 153 HIS B O 1
ATOM 2840 N N . PRO B 1 154 ? -10.875 -20.875 -8.641 1 94.88 154 PRO B N 1
ATOM 2841 C CA . PRO B 1 154 ? -10.867 -19.703 -7.766 1 94.88 154 PRO B CA 1
ATOM 2842 C C . PRO B 1 154 ? -9.484 -19.406 -7.191 1 94.88 154 PRO B C 1
ATOM 2844 O O . PRO B 1 154 ? -9.172 -18.266 -6.863 1 94.88 154 PRO B O 1
ATOM 2847 N N . MET B 1 155 ? -8.648 -20.406 -7.078 1 94.69 155 MET B N 1
ATOM 2848 C CA . MET B 1 155 ? -7.289 -20.234 -6.574 1 94.69 155 MET B CA 1
ATOM 2849 C C . MET B 1 155 ? -6.527 -19.203 -7.406 1 94.69 155 MET B C 1
ATOM 2851 O O . MET B 1 155 ? -5.668 -18.5 -6.887 1 94.69 155 MET B O 1
ATOM 2855 N N . PHE B 1 156 ? -6.91 -19.062 -8.609 1 92.69 156 PHE B N 1
ATOM 2856 C CA . PHE B 1 156 ? -6.129 -18.25 -9.539 1 92.69 156 PHE B CA 1
ATOM 2857 C C . PHE B 1 156 ? -6.703 -16.844 -9.648 1 92.69 156 PHE B C 1
ATOM 2859 O O . PHE B 1 156 ? -6.281 -16.062 -10.492 1 92.69 156 PHE B O 1
ATOM 2866 N N . VAL B 1 157 ? -7.691 -16.516 -8.781 1 94 157 VAL B N 1
ATOM 2867 C CA . VAL B 1 157 ? -8.234 -15.148 -8.766 1 94 157 VAL B CA 1
ATOM 2868 C C . VAL B 1 157 ? -8.289 -14.633 -7.332 1 94 157 VAL B C 1
ATOM 2870 O O . VAL B 1 157 ? -8.938 -13.625 -7.055 1 94 157 VAL B O 1
ATOM 2873 N N . VAL B 1 158 ? -7.562 -15.258 -6.391 1 95.88 158 VAL B N 1
ATOM 2874 C CA . VAL B 1 158 ? -7.629 -14.875 -4.984 1 95.88 158 VAL B CA 1
ATOM 2875 C C . VAL B 1 158 ? -7.09 -13.453 -4.812 1 95.88 158 VAL B C 1
ATOM 2877 O O . VAL B 1 158 ? -7.594 -12.688 -3.988 1 95.88 158 VAL B O 1
ATOM 2880 N N . GLU B 1 159 ? -6.02 -13.188 -5.574 1 95.56 159 GLU B N 1
ATOM 2881 C CA . GLU B 1 159 ? -5.465 -11.836 -5.484 1 95.56 159 GLU B CA 1
ATOM 2882 C C . GLU B 1 159 ? -6.473 -10.789 -5.945 1 95.56 159 GLU B C 1
ATOM 2884 O O . GLU B 1 159 ? -6.594 -9.727 -5.336 1 95.56 159 GLU B O 1
ATOM 2889 N N . GLU B 1 160 ? -7.191 -11.055 -7.039 1 95.12 160 GLU B N 1
ATOM 2890 C CA . GLU B 1 160 ? -8.195 -10.109 -7.531 1 95.12 160 GLU B CA 1
ATOM 2891 C C . GLU B 1 160 ? -9.336 -9.945 -6.531 1 95.12 160 GLU B C 1
ATOM 2893 O O . GLU B 1 160 ? -9.867 -8.844 -6.367 1 95.12 160 GLU B O 1
ATOM 2898 N N . GLU B 1 161 ? -9.734 -11.031 -5.918 1 97.62 161 GLU B N 1
ATOM 2899 C CA . GLU B 1 161 ? -10.75 -10.945 -4.875 1 97.62 161 GLU B CA 1
ATOM 2900 C C . GLU B 1 161 ? -10.281 -10.07 -3.717 1 97.62 161 GLU B C 1
ATOM 2902 O O . GLU B 1 161 ? -11.07 -9.32 -3.143 1 97.62 161 GLU B O 1
ATOM 2907 N N . PHE B 1 162 ? -9.008 -10.219 -3.406 1 97.94 162 PHE B N 1
ATOM 2908 C CA . PHE B 1 162 ? -8.43 -9.352 -2.385 1 97.94 162 PHE B CA 1
ATOM 2909 C C . PHE B 1 162 ? -8.484 -7.891 -2.814 1 97.94 162 PHE B C 1
ATOM 2911 O O . PHE B 1 162 ? -8.922 -7.031 -2.051 1 97.94 162 PHE B O 1
ATOM 2918 N N . ALA B 1 163 ? -8.055 -7.633 -4.012 1 96.69 163 ALA B N 1
ATOM 2919 C CA . ALA B 1 163 ? -8.062 -6.27 -4.539 1 96.69 163 ALA B CA 1
ATOM 2920 C C . ALA B 1 163 ? -9.477 -5.68 -4.504 1 96.69 163 ALA B C 1
ATOM 2922 O O . ALA B 1 163 ? -9.664 -4.539 -4.078 1 96.69 163 ALA B O 1
ATOM 2923 N N . LEU B 1 164 ? -10.43 -6.461 -4.902 1 98.12 164 LEU B N 1
ATOM 2924 C CA . LEU B 1 164 ? -11.82 -6.008 -4.902 1 98.12 164 LEU B CA 1
ATOM 2925 C C . LEU B 1 164 ? -12.289 -5.688 -3.486 1 98.12 164 LEU B C 1
ATOM 2927 O O . LEU B 1 164 ? -12.938 -4.66 -3.258 1 98.12 164 LEU B O 1
ATOM 2931 N N . ALA B 1 165 ? -11.977 -6.551 -2.521 1 98.69 165 ALA B N 1
ATOM 2932 C CA . ALA B 1 165 ? -12.359 -6.324 -1.132 1 98.69 165 ALA B CA 1
ATOM 2933 C C . ALA B 1 165 ? -11.773 -5.02 -0.604 1 98.69 165 ALA B C 1
ATOM 2935 O O . ALA B 1 165 ? -12.445 -4.27 0.103 1 98.69 165 ALA B O 1
ATOM 2936 N N . MET B 1 166 ? -10.547 -4.781 -0.942 1 98.38 166 MET B N 1
ATOM 2937 C CA . MET B 1 166 ? -9.898 -3.557 -0.488 1 98.38 166 MET B CA 1
ATOM 2938 C C . MET B 1 166 ? -10.523 -2.33 -1.141 1 98.38 166 MET B C 1
ATOM 2940 O O . MET B 1 166 ? -10.75 -1.316 -0.478 1 98.38 166 MET B O 1
ATOM 2944 N N . LEU B 1 167 ? -10.766 -2.41 -2.438 1 98.44 167 LEU B N 1
ATOM 2945 C CA . LEU B 1 167 ? -11.406 -1.306 -3.145 1 98.44 167 LEU B CA 1
ATOM 2946 C C . LEU B 1 167 ? -12.766 -0.988 -2.539 1 98.44 167 LEU B C 1
ATOM 2948 O O . LEU B 1 167 ? -13.109 0.182 -2.346 1 98.44 167 LEU B O 1
ATOM 2952 N N . GLN B 1 168 ? -13.516 -1.979 -2.236 1 98.88 168 GLN B N 1
ATOM 2953 C CA . GLN B 1 168 ? -14.844 -1.798 -1.666 1 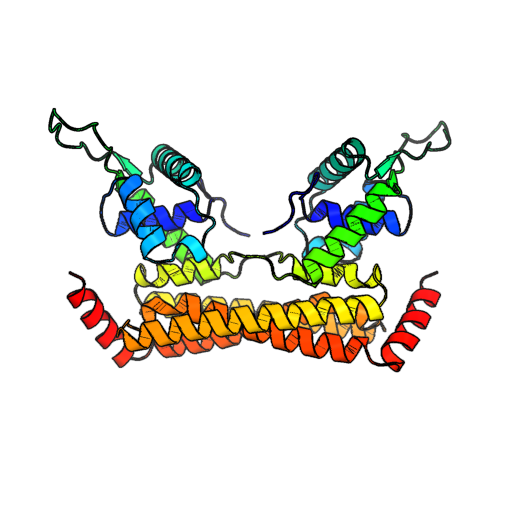98.88 168 GLN B CA 1
ATOM 2954 C C . GLN B 1 168 ? -14.766 -1.171 -0.277 1 98.88 168 GLN B C 1
ATOM 2956 O O . GLN B 1 168 ? -15.602 -0.335 0.08 1 98.88 168 GLN B O 1
ATOM 2961 N N . ALA B 1 169 ? -13.812 -1.589 0.483 1 98.81 169 ALA B N 1
ATOM 2962 C CA . ALA B 1 169 ? -13.625 -1.003 1.807 1 98.81 169 ALA B CA 1
ATOM 2963 C C . ALA B 1 169 ? -13.258 0.475 1.704 1 98.81 169 ALA B C 1
ATOM 2965 O O . ALA B 1 169 ? -13.781 1.305 2.451 1 98.81 169 ALA B O 1
ATOM 2966 N N . GLU B 1 170 ? -12.328 0.772 0.822 1 98.75 170 GLU B N 1
ATOM 2967 C CA . GLU B 1 170 ? -11.953 2.168 0.618 1 98.75 170 GLU B CA 1
ATOM 2968 C C . GLU B 1 170 ? -13.148 3.006 0.182 1 98.75 170 GLU B C 1
ATOM 2970 O O . GLU B 1 170 ? -13.32 4.137 0.642 1 98.75 170 GLU B O 1
ATOM 2975 N N . ARG B 1 171 ? -13.898 2.459 -0.739 1 98.88 171 ARG B N 1
ATOM 2976 C CA . ARG B 1 171 ? -15.078 3.176 -1.228 1 98.88 171 ARG B CA 1
ATOM 2977 C C . ARG B 1 171 ? -16.047 3.484 -0.088 1 98.88 171 ARG B C 1
ATOM 2979 O O . ARG B 1 171 ? -16.531 4.609 0.029 1 98.88 171 ARG B O 1
ATOM 2986 N N . ARG B 1 172 ? -16.344 2.496 0.706 1 98.81 172 ARG B N 1
ATOM 2987 C CA . ARG B 1 172 ? -17.25 2.678 1.836 1 98.81 172 ARG B CA 1
ATOM 2988 C C . ARG B 1 172 ? -16.719 3.734 2.799 1 98.81 172 ARG B C 1
ATOM 2990 O O . ARG B 1 172 ? -17.469 4.594 3.262 1 98.81 172 ARG B O 1
ATOM 2997 N N . TYR B 1 173 ? -15.453 3.635 3.104 1 98.88 173 TYR B N 1
ATOM 2998 C CA . TYR B 1 173 ? -14.844 4.613 3.996 1 98.88 173 TYR B CA 1
ATOM 2999 C C . TYR B 1 173 ? -14.961 6.02 3.426 1 98.88 173 TYR B C 1
ATOM 3001 O O . TYR B 1 173 ? -15.305 6.961 4.145 1 98.88 173 TYR B O 1
ATOM 3009 N N . THR B 1 174 ? -14.617 6.16 2.137 1 98.81 174 THR B N 1
ATOM 3010 C CA . THR B 1 174 ? -14.609 7.461 1.48 1 98.81 174 THR B CA 1
ATOM 3011 C C . THR B 1 174 ? -16 8.086 1.519 1 98.81 174 THR B C 1
ATOM 3013 O O . THR B 1 174 ? -16.141 9.281 1.791 1 98.81 174 THR B O 1
ATOM 3016 N N . GLU B 1 175 ? -16.969 7.289 1.273 1 98.62 175 GLU B N 1
ATOM 3017 C CA . GLU B 1 175 ? -18.359 7.754 1.336 1 98.62 175 GLU B CA 1
ATOM 3018 C C . GLU B 1 175 ? -18.703 8.266 2.73 1 98.62 175 GLU B C 1
ATOM 3020 O O . GLU B 1 175 ? -19.328 9.312 2.873 1 98.62 175 GLU B O 1
ATOM 3025 N N . ARG B 1 176 ? -18.312 7.559 3.758 1 98.25 176 ARG B N 1
ATOM 3026 C CA . ARG B 1 176 ? -18.562 7.961 5.141 1 98.25 176 ARG B CA 1
ATOM 3027 C C . ARG B 1 176 ? -17.828 9.258 5.469 1 98.25 176 ARG B C 1
ATOM 3029 O O . ARG B 1 176 ? -18.375 10.117 6.172 1 98.25 176 ARG B O 1
ATOM 3036 N N . LEU B 1 177 ? -16.625 9.367 5.012 1 98.38 177 LEU B N 1
ATOM 3037 C CA . LEU B 1 177 ? -15.852 10.57 5.277 1 98.38 177 LEU B CA 1
ATOM 3038 C C . LEU B 1 177 ? -16.516 11.797 4.664 1 98.38 177 LEU B C 1
ATOM 3040 O O . LEU B 1 177 ? -16.578 12.852 5.293 1 98.38 177 LEU B O 1
ATOM 3044 N N . ILE B 1 178 ? -17.016 11.656 3.42 1 98.25 178 ILE B N 1
ATOM 3045 C CA . ILE B 1 178 ? -17.703 12.75 2.748 1 98.25 178 ILE B CA 1
ATOM 3046 C C . ILE B 1 178 ? -18.891 13.203 3.586 1 98.25 178 ILE B C 1
ATOM 3048 O O . ILE B 1 178 ? -19.094 14.406 3.799 1 98.25 178 ILE B O 1
ATOM 3052 N N . ALA B 1 179 ? -19.641 12.258 4.07 1 97.62 179 ALA B N 1
ATOM 3053 C CA . ALA B 1 179 ? -20.781 12.57 4.906 1 97.62 179 ALA B CA 1
ATOM 3054 C C . ALA B 1 179 ? -20.359 13.289 6.184 1 97.62 179 ALA B C 1
ATOM 3056 O O . ALA B 1 179 ? -21 14.266 6.594 1 97.62 179 ALA B O 1
ATOM 3057 N N . GLN B 1 180 ? -19.297 12.875 6.742 1 96.75 180 GLN B N 1
ATOM 3058 C CA . GLN B 1 180 ? -18.797 13.438 8 1 96.75 180 GLN B CA 1
ATOM 3059 C C . GLN B 1 180 ? -18.344 14.875 7.812 1 96.75 180 GLN B C 1
ATOM 3061 O O . GLN B 1 180 ? -18.734 15.766 8.578 1 96.75 180 GLN B O 1
ATOM 3066 N N . ILE B 1 181 ? -17.562 15.117 6.832 1 95.5 181 ILE B N 1
ATOM 3067 C CA . ILE B 1 181 ? -16.969 16.438 6.68 1 95.5 181 ILE B CA 1
ATOM 3068 C C . ILE B 1 181 ? -18 17.422 6.148 1 95.5 181 ILE B C 1
ATOM 3070 O O . ILE B 1 181 ? -17.797 18.641 6.184 1 95.5 181 ILE B O 1
ATOM 3074 N N . GLY B 1 182 ? -19.094 16.875 5.609 1 93.31 182 GLY B N 1
ATOM 3075 C CA . GLY B 1 182 ? -20.188 17.703 5.129 1 93.31 182 GLY B CA 1
ATOM 3076 C C . GLY B 1 182 ? -21.125 18.156 6.234 1 93.31 182 GLY B C 1
ATOM 3077 O O . GLY B 1 182 ? -21.953 19.047 6.02 1 93.31 182 GLY B O 1
ATOM 3078 N N . GLU B 1 183 ? -21 17.609 7.402 1 94.25 183 GLU B N 1
ATOM 3079 C CA . GLU B 1 183 ? -21.859 17.953 8.523 1 94.25 183 GLU B CA 1
ATOM 3080 C C . GLU B 1 183 ? -21.516 19.328 9.086 1 94.25 183 GLU B C 1
ATOM 3082 O O . GLU B 1 183 ? -20.359 19.594 9.414 1 94.25 183 GLU B O 1
ATOM 3087 N N . PRO B 1 184 ? -22.547 20.172 9.203 1 94.25 184 PRO B N 1
ATOM 3088 C CA . PRO B 1 184 ? -22.297 21.516 9.734 1 94.25 184 PRO B CA 1
ATOM 3089 C C . PRO B 1 184 ? -21.641 21.5 11.117 1 94.25 184 PRO B C 1
ATOM 3091 O O . PRO B 1 184 ? -20.75 22.297 11.398 1 94.25 184 PRO B O 1
ATOM 3094 N N . GLU B 1 185 ? -22.125 20.641 11.938 1 94.44 185 GLU B N 1
ATOM 3095 C CA . GLU B 1 185 ? -21.578 20.562 13.289 1 94.44 185 GLU B CA 1
ATOM 3096 C C . GLU B 1 185 ? -20.094 20.156 13.266 1 94.44 185 GLU B C 1
ATOM 3098 O O . GLU B 1 185 ? -19.312 20.641 14.078 1 94.44 185 GLU B O 1
ATOM 3103 N N . PHE B 1 186 ? -19.719 19.312 12.391 1 94.88 186 PHE B N 1
ATOM 3104 C CA . PHE B 1 186 ? -18.328 18.891 12.227 1 94.88 186 PHE B CA 1
ATOM 3105 C C . PHE B 1 186 ? -17.438 20.078 11.922 1 94.88 186 PHE B C 1
ATOM 3107 O O . PHE B 1 186 ? -16.391 20.25 12.547 1 94.88 186 PHE B O 1
ATOM 3114 N N . ASN B 1 187 ? -17.891 20.859 11.047 1 94.5 187 ASN B N 1
ATOM 3115 C CA . ASN B 1 187 ? -17.094 22.016 10.617 1 94.5 187 ASN B CA 1
ATOM 3116 C C . ASN B 1 187 ? -17.031 23.078 11.695 1 94.5 187 ASN B C 1
ATOM 3118 O O . ASN B 1 187 ? -16 23.734 11.875 1 94.5 187 ASN B O 1
ATOM 3122 N N . ARG B 1 188 ? -18.156 23.266 12.336 1 94.44 188 ARG B N 1
ATOM 3123 C CA . ARG B 1 188 ? -18.188 24.234 13.43 1 94.44 188 ARG B CA 1
ATOM 3124 C C . ARG B 1 188 ? -17.203 23.844 14.523 1 94.44 188 ARG B C 1
ATOM 3126 O O . ARG B 1 188 ? -16.391 24.672 14.961 1 94.44 188 ARG B O 1
ATOM 3133 N N . THR B 1 189 ? -17.312 22.562 14.953 1 94.31 189 THR B N 1
ATOM 3134 C CA . THR B 1 189 ? -16.438 22.109 16.031 1 94.31 189 THR B CA 1
ATOM 3135 C C . THR B 1 189 ? -14.977 22.094 15.57 1 94.31 189 THR B C 1
ATOM 3137 O O . THR B 1 189 ? -14.07 22.281 16.375 1 94.31 189 THR B O 1
ATOM 3140 N N . LEU B 1 190 ? -14.734 21.891 14.32 1 93.69 190 LEU B N 1
ATOM 3141 C CA . LEU B 1 190 ? -13.375 21.938 13.781 1 93.69 190 LEU B CA 1
ATOM 3142 C C . LEU B 1 190 ? -12.789 23.344 13.922 1 93.69 190 LEU B C 1
ATOM 3144 O O . LEU B 1 190 ? -11.656 23.5 14.375 1 93.69 190 LEU B O 1
ATOM 3148 N N . ARG B 1 191 ? -13.555 24.328 13.57 1 91.94 191 ARG B N 1
ATOM 3149 C CA . ARG B 1 191 ? -13.109 25.703 13.695 1 91.94 191 ARG B CA 1
ATOM 3150 C C . ARG B 1 191 ? -12.797 26.047 15.148 1 91.94 191 ARG B C 1
ATOM 3152 O O . ARG B 1 191 ? -11.797 26.719 15.43 1 91.94 191 ARG B O 1
ATOM 3159 N N . GLU B 1 192 ? -13.656 25.609 15.992 1 92.06 192 GLU B N 1
ATOM 3160 C CA . GLU B 1 192 ? -13.445 25.859 17.422 1 92.06 192 GLU B CA 1
ATOM 3161 C C . GLU B 1 192 ? -12.172 25.172 17.906 1 92.06 192 GLU B C 1
ATOM 3163 O O . GLU B 1 192 ? -11.414 25.766 18.688 1 92.06 192 GLU B O 1
ATOM 3168 N N . PHE B 1 193 ? -12.016 24.047 17.438 1 89.94 193 PHE B N 1
ATOM 3169 C CA . PHE B 1 193 ? -10.828 23.297 17.828 1 89.94 193 PHE B CA 1
ATOM 3170 C C . PHE B 1 193 ? -9.562 23.984 17.328 1 89.94 193 PHE B C 1
ATOM 3172 O O . PHE B 1 193 ? -8.594 24.125 18.078 1 89.94 193 PHE B O 1
ATOM 3179 N N . MET B 1 194 ? -9.539 24.438 16.109 1 86.81 194 MET B N 1
ATOM 3180 C CA . MET B 1 194 ? -8.375 25.078 15.508 1 86.81 194 MET B CA 1
ATOM 3181 C C . MET B 1 194 ? -8.062 26.406 16.188 1 86.81 194 MET B C 1
ATOM 3183 O O . MET B 1 194 ? -6.895 26.766 16.359 1 86.81 194 MET B O 1
ATOM 3187 N N . ARG B 1 195 ? -9.094 27.031 16.578 1 86.12 195 ARG B N 1
ATOM 3188 C CA . ARG B 1 195 ? -8.914 28.281 17.312 1 86.12 195 ARG B CA 1
ATOM 3189 C C . ARG B 1 195 ? -8.273 28.047 18.672 1 86.12 195 ARG B C 1
ATOM 3191 O O . ARG B 1 195 ? -7.488 28.875 19.141 1 86.12 195 ARG B O 1
ATOM 3198 N N . SER B 1 196 ? -8.586 26.922 19.25 1 84.12 196 SER B N 1
ATOM 3199 C CA . SER B 1 196 ? -8.055 26.594 20.562 1 84.12 196 SER B CA 1
ATOM 3200 C C . SER B 1 196 ? -6.578 26.234 20.484 1 84.12 196 SER B C 1
ATOM 3202 O O . SER B 1 196 ? -5.871 26.266 21.5 1 84.12 196 SER B O 1
ATOM 3204 N N . LEU B 1 197 ? -6.125 25.844 19.297 1 73.44 197 LEU B N 1
ATOM 3205 C CA . LEU B 1 197 ? -4.727 25.453 19.109 1 73.44 197 LEU B CA 1
ATOM 3206 C C . LEU B 1 197 ? -3.84 26.688 18.969 1 73.44 197 LEU B C 1
ATOM 3208 O O . LEU B 1 197 ? -2.615 26.594 19.078 1 73.44 197 LEU B O 1
ATOM 3212 N N . GLN B 1 198 ? -4.348 27.875 18.625 1 66.31 198 GLN B N 1
ATOM 3213 C CA . GLN B 1 198 ? -3.617 29.125 18.484 1 66.31 198 GLN B CA 1
ATOM 3214 C C . GLN B 1 198 ? -3.4 29.797 19.844 1 66.31 198 GLN B C 1
ATOM 3216 O O . GLN B 1 198 ? -4.27 29.734 20.719 1 66.31 198 GLN B O 1
#

InterPro domains:
  IPR005149 Transcription regulator PadR, N-terminal [PF03551] (15-89)
  IPR036388 Winged helix-like DNA-binding domain superfamily [G3DSA:1.10.10.10] (2-103)
  IPR036390 Winged helix DNA-binding domain superfamily [SSF46785] (11-183)
  IPR052509 Metal-responsive DNA-binding regulator [PTHR33169] (8-102)

Organism: Streptomyces rubellomurinus (strain ATCC 31215) (NCBI:txid359131)